Protein AF-A0A7C4NEZ6-F1 (afdb_monomer)

Secondary structure (DSSP, 8-state):
---S--EEEE--S-PPPHHHHHHHHHHHHHHHHHHHHHHHHHHHHTTS--HHHHHHHHHHHHHHHHHHHHHHHHHHHHHHHHH-HHHHHHHHHHHHHHHHTT--HHHHHHHHHH-THHHHHHHHHHHHHHHHHHHHSPPTT----SSHHHHHHHHHHHHHHHHHHHHHHHHEEEE-TT-SSHHHHHHHHHHHHHHHHHHHHHHHHHHHHT--SHHHHHHHHHHHHHHHHHHHHHHHHHHHHHHHHH-TTS---S-HHHHHGGGGHHHHHHHHHHHHHSPTTPEEE-PPP-TT-TTSSHHHHHH---BS-S-HHHHHHHHSSSTTHHHHHHHHHHHHH---HHHHHHHHHHTTEEEEEESTTGGGS-HHHHHTHHHHS-EEEE-SS-EEEEPPP--

Mean predicted aligned error: 6.92 Å

pLDDT: mean 89.57, std 9.37, range [40.53, 98.69]

Radius of gyration: 29.69 Å; Cα contacts (8 Å, |Δi|>4): 451; chains: 1; bounding box: 68×41×80 Å

Nearest PDB structures (foldseek):
  8iwk-assembly1_A  TM=2.001E-01  e=6.889E+00  Arabidopsis thaliana
  8bh8-assembly1_A  TM=1.819E-01  e=8.383E+00  Candida tropicalis MYA-3404

Sequence (395 aa):
FSSQASGLAPNLFNGTRAPQFFVMFGPFILIGLALGLALMIEAARRGRLKLGSFVGRTLGGGLALAVGAALVTAIIGFLGLQISQTARNAFEGAVASMATVGLTVTDHLLARLMNPWVILGLAASLAAIFWLWRARQPREGQMDRSGTGGMLDFALLLYAVGLLLTLGVEYVFIGDKFGTRMNTAFKFYYQAWALWSVASAFALYYLIAHRQGRVRAFATGLVGVVAIGLGLVYPLLAIPYKAADRAQNVAPTLDAMAYTGQFVSAEYAAAQWLAANAPARSVILEAPGQEYNAGTSRFSTWTGLPTVVGWPGHEDQWRGSFEIQGPRIDTVNRIYSTTDAALALELLRGLEVRYVIVGPAERQYPPAGLEKFGRVLPVVYQNEGVTIYQVMSDE

Structure (mmCIF, N/CA/C/O backbone):
data_AF-A0A7C4NEZ6-F1
#
_entry.id   AF-A0A7C4NEZ6-F1
#
loop_
_atom_site.group_PDB
_atom_site.id
_atom_site.type_symbol
_atom_site.label_atom_id
_atom_site.label_alt_id
_atom_site.label_comp_id
_atom_site.label_asym_id
_atom_site.label_entity_id
_atom_site.label_seq_id
_atom_site.pdbx_PDB_ins_code
_atom_site.Cartn_x
_atom_site.Cartn_y
_atom_site.Cartn_z
_atom_site.occupancy
_atom_site.B_iso_or_equiv
_atom_site.auth_seq_id
_atom_site.auth_comp_id
_atom_site.auth_asym_id
_atom_site.auth_atom_id
_atom_site.pdbx_PDB_model_num
ATOM 1 N N . PHE A 1 1 ? 10.469 -18.805 -7.317 1.00 55.41 1 PHE A N 1
ATOM 2 C CA . PHE A 1 1 ? 10.065 -17.504 -6.757 1.00 55.41 1 PHE A CA 1
ATOM 3 C C . PHE A 1 1 ? 10.461 -17.480 -5.294 1.00 55.41 1 PHE A C 1
ATOM 5 O O . PHE A 1 1 ? 9.981 -18.314 -4.536 1.00 55.41 1 PHE A O 1
ATOM 12 N N . SER A 1 2 ? 11.394 -16.611 -4.925 1.00 61.78 2 SER A N 1
ATOM 13 C CA . SER A 1 2 ? 11.732 -16.304 -3.533 1.00 61.78 2 SER A CA 1
ATOM 14 C C . SER A 1 2 ? 10.887 -15.103 -3.097 1.00 61.78 2 SER A C 1
ATOM 16 O O . SER A 1 2 ? 10.594 -14.214 -3.892 1.00 61.78 2 SER A O 1
ATOM 18 N N . SER A 1 3 ? 10.422 -15.101 -1.849 1.00 67.56 3 SER A N 1
ATOM 19 C CA . SER A 1 3 ? 9.660 -13.971 -1.312 1.00 67.56 3 SER A CA 1
ATOM 20 C C . SER A 1 3 ? 10.581 -12.767 -1.101 1.00 67.56 3 SER A C 1
ATOM 22 O O . SER A 1 3 ? 11.677 -12.931 -0.571 1.00 67.56 3 SER A O 1
ATOM 24 N N . GLN A 1 4 ? 10.119 -11.555 -1.430 1.00 73.88 4 GLN A N 1
ATOM 25 C CA . GLN A 1 4 ? 10.796 -10.311 -1.018 1.00 73.88 4 GLN A CA 1
ATOM 26 C C . GLN A 1 4 ? 10.792 -10.103 0.493 1.00 73.88 4 GLN A C 1
ATOM 28 O O . GLN A 1 4 ? 11.549 -9.277 0.996 1.00 73.88 4 GLN A O 1
ATOM 33 N N . ALA A 1 5 ? 9.887 -10.781 1.202 1.00 77.56 5 ALA A N 1
ATOM 34 C CA . ALA A 1 5 ? 9.748 -10.608 2.632 1.00 77.56 5 ALA A CA 1
ATOM 35 C C . ALA A 1 5 ? 10.995 -11.155 3.333 1.00 77.56 5 ALA A C 1
ATOM 37 O O . ALA A 1 5 ? 11.216 -12.365 3.362 1.00 77.56 5 ALA A O 1
ATOM 38 N N . SER A 1 6 ? 11.778 -10.265 3.937 1.00 75.69 6 SER A N 1
ATOM 39 C CA . SER A 1 6 ? 12.957 -10.617 4.734 1.00 75.69 6 SER A CA 1
ATOM 40 C C . SER A 1 6 ? 12.622 -10.924 6.201 1.00 75.69 6 SER A C 1
ATOM 42 O O . SER A 1 6 ? 13.512 -11.236 6.989 1.00 75.69 6 SER A O 1
ATOM 44 N N . GLY A 1 7 ? 11.336 -10.874 6.565 1.00 79.75 7 GLY A N 1
ATOM 45 C CA . GLY A 1 7 ? 10.822 -11.150 7.907 1.00 79.75 7 GLY A CA 1
ATOM 46 C C . GLY A 1 7 ? 10.169 -9.930 8.553 1.00 79.75 7 GLY A C 1
ATOM 47 O O . GLY A 1 7 ? 9.864 -8.941 7.886 1.00 79.75 7 GLY A O 1
ATOM 48 N N . LEU A 1 8 ? 9.919 -10.017 9.860 1.00 82.25 8 LEU A N 1
ATOM 49 C CA . LEU A 1 8 ? 9.391 -8.908 10.655 1.00 82.25 8 LEU A CA 1
ATOM 50 C C . LEU A 1 8 ? 10.539 -8.043 11.179 1.00 82.25 8 LEU A C 1
ATOM 52 O O . LEU A 1 8 ? 11.486 -8.552 11.775 1.00 82.25 8 LEU A O 1
ATOM 56 N N . ALA A 1 9 ? 10.412 -6.735 11.006 1.00 81.44 9 ALA A N 1
ATOM 57 C CA . ALA A 1 9 ? 11.310 -5.725 11.536 1.00 81.44 9 ALA A CA 1
ATOM 58 C C . ALA A 1 9 ? 10.547 -4.792 12.494 1.00 81.44 9 ALA A C 1
ATOM 60 O O . ALA A 1 9 ? 9.372 -4.482 12.257 1.00 81.44 9 ALA A O 1
ATOM 61 N N . PRO A 1 10 ? 11.182 -4.324 13.582 1.00 83.81 10 PRO A N 1
ATOM 62 C CA . PRO A 1 10 ? 10.555 -3.379 14.492 1.00 83.81 10 PRO A CA 1
ATOM 63 C C . PRO A 1 10 ? 10.394 -2.017 13.804 1.00 83.81 10 PRO A C 1
ATOM 65 O O . PRO A 1 10 ? 11.343 -1.440 13.275 1.00 83.81 10 PRO A O 1
ATOM 68 N N . ASN A 1 11 ? 9.188 -1.461 13.844 1.00 84.94 11 ASN A N 1
ATOM 69 C CA . ASN A 1 11 ? 8.941 -0.077 13.479 1.00 84.94 11 ASN A CA 1
ATOM 70 C C . ASN A 1 11 ? 9.222 0.803 14.698 1.00 84.94 11 ASN A C 1
ATOM 72 O O . ASN A 1 11 ? 8.341 1.026 15.526 1.00 84.94 11 ASN A O 1
ATOM 76 N N . LEU A 1 12 ? 10.453 1.294 14.824 1.00 71.94 12 LEU A N 1
ATOM 77 C CA . LEU A 1 12 ? 10.868 2.098 15.976 1.00 71.94 12 LEU A CA 1
ATOM 78 C C . LEU A 1 12 ? 10.522 3.584 15.803 1.00 71.94 12 LEU A C 1
ATOM 80 O O . LEU A 1 12 ? 10.102 4.236 16.758 1.00 71.94 12 LEU A O 1
ATOM 84 N N . PHE A 1 13 ? 10.594 4.106 14.579 1.00 71.88 13 PHE A N 1
ATOM 85 C CA . PHE A 1 13 ? 10.672 5.554 14.353 1.00 71.88 13 PHE A CA 1
ATOM 86 C C . PHE A 1 13 ? 9.600 6.121 13.405 1.00 71.88 13 PHE A C 1
ATOM 88 O O . PHE A 1 13 ? 9.355 7.324 13.412 1.00 71.88 13 PHE A O 1
ATOM 95 N N . ASN A 1 14 ? 8.900 5.282 12.632 1.00 76.38 14 ASN A N 1
ATOM 96 C CA . ASN A 1 14 ? 7.928 5.736 11.633 1.00 76.38 14 ASN A CA 1
ATOM 97 C C . ASN A 1 14 ? 6.490 5.618 12.157 1.00 76.38 14 ASN A C 1
ATOM 99 O O . ASN A 1 14 ? 5.780 4.673 11.819 1.00 76.38 14 ASN A O 1
ATOM 103 N N . GLY A 1 15 ? 6.036 6.577 12.964 1.00 83.88 15 GLY A N 1
ATOM 104 C CA . GLY A 1 15 ? 4.648 6.620 13.451 1.00 83.88 15 GLY A CA 1
ATOM 105 C C . GLY A 1 15 ? 3.656 7.145 12.407 1.00 83.88 15 GLY A C 1
ATOM 106 O O . GLY A 1 15 ? 3.989 8.008 11.590 1.00 83.88 15 GLY A O 1
ATOM 107 N N . THR A 1 16 ? 2.420 6.645 12.415 1.00 91.31 16 THR A N 1
ATOM 108 C CA . THR A 1 16 ? 1.336 7.253 11.634 1.00 91.31 16 THR A CA 1
ATOM 109 C C . THR A 1 16 ? 0.853 8.521 12.327 1.00 91.31 16 THR A C 1
ATOM 111 O O . THR A 1 16 ? 0.531 8.536 13.513 1.00 91.31 16 THR A O 1
ATOM 114 N N . ARG A 1 17 ? 0.766 9.610 11.567 1.00 89.88 17 ARG A N 1
ATOM 115 C CA . ARG A 1 17 ? 0.224 10.880 12.050 1.00 89.88 17 ARG A CA 1
ATOM 116 C C . ARG A 1 17 ? -1.308 10.825 12.094 1.00 89.88 17 ARG A C 1
ATOM 118 O O . ARG A 1 17 ? -1.946 10.306 11.178 1.00 89.88 17 ARG A O 1
ATOM 125 N N . ALA A 1 18 ? -1.899 11.396 13.143 1.00 92.25 18 ALA A N 1
ATOM 126 C CA . ALA A 1 18 ? -3.345 11.345 13.366 1.00 92.25 18 ALA A CA 1
ATOM 127 C C . ALA A 1 18 ? -4.189 11.934 12.215 1.00 92.25 18 ALA A C 1
ATOM 129 O O . ALA A 1 18 ? -5.166 11.284 11.840 1.00 92.25 18 ALA A O 1
ATOM 130 N N . PRO A 1 19 ? -3.829 13.079 11.591 1.00 92.38 19 PRO A N 1
ATOM 131 C CA . PRO A 1 19 ? -4.596 13.605 10.461 1.00 92.38 19 PRO A CA 1
ATOM 132 C C . PRO A 1 19 ? -4.649 12.633 9.276 1.00 92.38 19 PRO A C 1
ATOM 134 O O . PRO A 1 19 ? -5.715 12.401 8.719 1.00 92.38 19 PRO A O 1
ATOM 137 N N . GLN A 1 20 ? -3.525 12.002 8.931 1.00 91.25 20 GLN A N 1
ATOM 138 C CA . GLN A 1 20 ? -3.421 11.030 7.840 1.00 91.25 20 GLN A CA 1
ATOM 139 C C . GLN A 1 20 ? -4.253 9.781 8.137 1.00 91.25 20 GLN A C 1
ATOM 141 O O . GLN A 1 20 ? -4.961 9.290 7.260 1.00 91.25 20 GLN A O 1
ATOM 146 N N . PHE A 1 21 ? -4.215 9.300 9.383 1.00 94.50 21 PHE A N 1
ATOM 147 C CA . PHE A 1 21 ? -5.061 8.189 9.809 1.00 94.50 21 PHE A CA 1
ATOM 148 C C . PHE A 1 21 ? -6.549 8.541 9.685 1.00 94.50 21 PHE A C 1
ATOM 150 O O . PHE A 1 21 ? -7.342 7.757 9.167 1.00 94.50 21 PHE A O 1
ATOM 157 N N . PHE A 1 22 ? -6.931 9.750 10.103 1.00 92.81 22 PHE A N 1
ATOM 158 C CA . PHE A 1 22 ? -8.312 10.212 10.025 1.00 92.81 22 PHE A CA 1
ATOM 159 C C . PHE A 1 22 ? -8.795 10.411 8.584 1.00 92.81 22 PHE A C 1
ATOM 161 O O . PHE A 1 22 ? -9.933 10.075 8.282 1.00 92.81 22 PHE A O 1
ATOM 168 N N . VAL A 1 23 ? -7.945 10.887 7.671 1.00 90.06 23 VAL A N 1
ATOM 169 C CA . VAL A 1 23 ? -8.297 10.979 6.243 1.00 90.06 23 VAL A CA 1
ATOM 170 C C . VAL A 1 23 ? -8.665 9.604 5.675 1.00 90.06 23 VAL A C 1
ATOM 172 O O . VAL A 1 23 ? -9.600 9.502 4.887 1.00 90.06 23 VAL A O 1
ATOM 175 N N . MET A 1 24 ? -7.976 8.540 6.099 1.00 90.06 24 MET A N 1
ATOM 176 C CA . MET A 1 24 ? -8.243 7.179 5.618 1.00 90.06 24 MET A CA 1
ATOM 177 C C . MET A 1 24 ? -9.448 6.511 6.294 1.00 90.06 24 MET A C 1
ATOM 179 O O . MET A 1 24 ? -10.193 5.786 5.637 1.00 90.06 24 MET A O 1
ATOM 183 N N . PHE A 1 25 ? -9.637 6.730 7.599 1.00 95.12 25 PHE A N 1
ATOM 184 C CA . PHE A 1 25 ? -10.566 5.937 8.417 1.00 95.12 25 PHE A CA 1
ATOM 185 C C . PHE A 1 25 ? -11.661 6.744 9.127 1.00 95.12 25 PHE A C 1
ATOM 187 O O . PHE A 1 25 ? -12.508 6.164 9.806 1.00 95.12 25 PHE A O 1
ATOM 194 N N . GLY A 1 26 ? -11.669 8.069 8.983 1.00 93.31 26 GLY A N 1
ATOM 195 C CA . GLY A 1 26 ? -12.535 9.001 9.710 1.00 93.31 26 GLY A CA 1
ATOM 196 C C . GLY A 1 26 ? -14.016 8.612 9.728 1.00 93.31 26 GLY A C 1
ATOM 197 O O . GLY A 1 26 ? -14.573 8.499 10.823 1.00 93.31 26 GLY A O 1
ATOM 198 N N . PRO A 1 27 ? -14.656 8.323 8.576 1.00 94.12 27 PRO A N 1
ATOM 199 C CA . PRO A 1 27 ? -16.047 7.868 8.537 1.00 94.12 27 PRO A CA 1
ATOM 200 C C . PRO A 1 27 ? -16.319 6.654 9.438 1.00 94.12 27 PRO A C 1
ATOM 202 O O . PRO A 1 27 ? -17.296 6.637 10.187 1.00 94.12 27 PRO A O 1
ATOM 205 N N . PHE A 1 28 ? -15.427 5.661 9.424 1.00 95.81 28 PHE A N 1
ATOM 206 C CA . PHE A 1 28 ? -15.575 4.441 10.219 1.00 95.81 28 PHE A CA 1
ATOM 207 C C . PHE A 1 28 ? -15.316 4.675 11.704 1.00 95.81 28 PHE A C 1
ATOM 209 O O . PHE A 1 28 ? -16.005 4.093 12.541 1.00 95.81 28 PHE A O 1
ATOM 216 N N . ILE A 1 29 ? -14.366 5.555 12.040 1.00 95.06 29 ILE A N 1
ATOM 217 C CA . ILE A 1 29 ? -14.095 5.964 13.423 1.00 95.06 29 ILE A CA 1
ATOM 218 C C . ILE A 1 29 ? -15.334 6.644 14.012 1.00 95.06 29 ILE A C 1
ATOM 220 O O . ILE A 1 29 ? -15.760 6.290 15.108 1.00 95.06 29 ILE A O 1
ATOM 224 N N . LEU A 1 30 ? -15.957 7.576 13.282 1.00 93.38 30 LEU A N 1
ATOM 225 C CA . LEU A 1 30 ? -17.161 8.276 13.744 1.00 93.38 30 LEU A CA 1
ATOM 226 C C . LEU A 1 30 ? -18.320 7.306 14.017 1.00 93.38 30 LEU A C 1
ATOM 228 O O . LEU A 1 30 ? -18.948 7.373 15.076 1.00 93.38 30 LEU A O 1
ATOM 232 N N . ILE A 1 31 ? -18.574 6.375 13.094 1.00 94.62 31 ILE A N 1
ATOM 233 C CA . ILE A 1 31 ? -19.634 5.368 13.244 1.00 94.62 31 ILE A CA 1
ATOM 234 C C . ILE A 1 31 ? -19.317 4.405 14.399 1.00 94.62 31 ILE A C 1
ATOM 236 O O . ILE A 1 31 ? -20.184 4.134 15.234 1.00 94.62 31 ILE A O 1
ATOM 240 N N . GLY A 1 32 ? -18.071 3.937 14.498 1.00 95.44 32 GLY A N 1
ATOM 241 C CA . GLY A 1 32 ? -17.617 3.051 15.569 1.00 95.44 32 GLY A CA 1
ATOM 242 C C . GLY A 1 32 ? -17.732 3.694 16.954 1.00 95.44 32 GLY A C 1
ATOM 243 O O . GLY A 1 32 ? -18.217 3.057 17.889 1.00 95.44 32 GLY A O 1
ATOM 244 N N . LEU A 1 33 ? -17.379 4.977 17.089 1.00 94.12 33 LEU A N 1
ATOM 245 C CA . LEU A 1 33 ? -17.551 5.738 18.332 1.00 94.12 33 LEU A CA 1
ATOM 246 C C . LEU A 1 33 ? -19.031 5.907 18.699 1.00 94.12 33 LEU A C 1
ATOM 248 O O . LEU A 1 33 ? -19.397 5.733 19.864 1.00 94.12 33 LEU A O 1
ATOM 252 N N . ALA A 1 34 ? -19.899 6.192 17.723 1.00 92.69 34 ALA A N 1
ATOM 253 C CA . ALA A 1 34 ? -21.342 6.280 17.949 1.00 92.69 34 ALA A CA 1
ATOM 254 C C . ALA A 1 34 ? -21.932 4.938 18.419 1.00 92.69 34 ALA A C 1
ATOM 256 O O . ALA A 1 34 ? -22.761 4.913 19.338 1.00 92.69 34 ALA A O 1
ATOM 257 N N . LEU A 1 35 ? -21.469 3.822 17.841 1.00 93.75 35 LEU A N 1
ATOM 258 C CA . LEU A 1 35 ? -21.827 2.474 18.281 1.00 93.75 35 LEU A CA 1
ATOM 259 C C . LEU A 1 35 ? -21.321 2.198 19.699 1.00 93.75 35 LEU A C 1
ATOM 261 O O . LEU A 1 35 ? -22.105 1.800 20.559 1.00 93.75 35 LEU A O 1
ATOM 265 N N . GLY A 1 36 ? -20.043 2.458 19.974 1.00 94.81 36 GLY A N 1
ATOM 266 C CA . GLY A 1 36 ? -19.449 2.265 21.297 1.00 94.81 36 GLY A CA 1
ATOM 267 C C . GLY A 1 36 ? -20.191 3.043 22.386 1.00 94.81 36 GLY A C 1
ATOM 268 O O . GLY A 1 36 ? -20.542 2.478 23.423 1.00 94.81 36 GLY A O 1
ATOM 269 N N . LEU A 1 37 ? -20.531 4.309 22.120 1.00 93.06 37 LEU A N 1
ATOM 270 C CA . LEU A 1 37 ? -21.334 5.144 23.017 1.00 93.06 37 LEU A CA 1
ATOM 271 C C . LEU A 1 37 ? -22.734 4.554 23.249 1.00 93.06 37 LEU A C 1
ATOM 273 O O . LEU A 1 37 ? -23.227 4.556 24.378 1.00 93.06 37 LEU A O 1
ATOM 277 N N . ALA A 1 38 ? -23.376 4.023 22.204 1.00 91.38 38 ALA A N 1
ATOM 278 C CA . ALA A 1 38 ? -24.669 3.347 22.316 1.00 91.38 38 ALA A CA 1
ATOM 279 C C . ALA A 1 38 ? -24.615 2.160 23.278 1.00 91.38 38 ALA A C 1
ATOM 281 O O . ALA A 1 38 ? -25.407 2.091 24.221 1.00 91.38 38 ALA A O 1
ATOM 282 N N . LEU A 1 39 ? -23.655 1.263 23.046 1.00 93.19 39 LEU A N 1
ATOM 283 C CA . LEU A 1 39 ? -23.478 0.040 23.819 1.00 93.19 39 LEU A CA 1
ATOM 284 C C . LEU A 1 39 ? -23.081 0.353 25.264 1.00 93.19 39 LEU A C 1
ATOM 286 O O . LEU A 1 39 ? -23.566 -0.295 26.189 1.00 93.19 39 LEU A O 1
ATOM 290 N N . MET A 1 40 ? -22.264 1.387 25.475 1.00 94.19 40 MET A N 1
ATOM 291 C CA . MET A 1 40 ? -21.897 1.855 26.809 1.00 94.19 40 MET A CA 1
ATOM 292 C C . MET A 1 40 ? -23.121 2.349 27.591 1.00 94.19 40 MET A C 1
ATOM 294 O O . MET A 1 40 ? -23.317 1.949 28.739 1.00 94.19 40 MET A O 1
ATOM 298 N N . ILE A 1 41 ? -23.968 3.188 26.978 1.00 91.06 41 ILE A N 1
ATOM 299 C CA . ILE A 1 41 ? -25.195 3.699 27.613 1.00 91.06 41 ILE A CA 1
ATOM 300 C C . ILE A 1 41 ? -26.154 2.549 27.935 1.00 91.06 41 ILE A C 1
ATOM 302 O O . ILE A 1 41 ? -26.747 2.518 29.014 1.00 91.06 41 ILE A O 1
ATOM 306 N N . GLU A 1 42 ? -26.313 1.599 27.015 1.00 89.81 42 GLU A N 1
ATOM 307 C CA . GLU A 1 42 ? -27.163 0.427 27.215 1.00 89.81 42 GLU A CA 1
ATOM 308 C C . GLU A 1 42 ? -26.662 -0.453 28.369 1.00 89.81 42 GLU A C 1
ATOM 310 O O . GLU A 1 42 ? -27.437 -0.807 29.261 1.00 89.81 42 GLU A O 1
ATOM 315 N N . ALA A 1 43 ? -25.361 -0.749 28.405 1.00 91.94 43 ALA A N 1
ATOM 316 C CA . ALA A 1 43 ? -24.745 -1.521 29.478 1.00 91.94 43 ALA A CA 1
ATOM 317 C C . ALA A 1 43 ? -24.862 -0.813 30.838 1.00 91.94 43 ALA A C 1
ATOM 319 O O . ALA A 1 43 ? -25.149 -1.467 31.844 1.00 91.94 43 ALA A O 1
ATOM 320 N N . ALA A 1 44 ? -24.703 0.514 30.871 1.00 92.81 44 ALA A N 1
ATOM 321 C CA . ALA A 1 44 ? -24.865 1.311 32.084 1.00 92.81 44 ALA A CA 1
ATOM 322 C C . ALA A 1 44 ? -26.311 1.290 32.601 1.00 92.81 44 ALA A C 1
ATOM 324 O O . ALA A 1 44 ? -26.534 1.034 33.783 1.00 92.81 44 ALA A O 1
ATOM 325 N N . ARG A 1 45 ? -27.307 1.467 31.719 1.00 90.50 45 ARG A N 1
ATOM 326 C CA . ARG A 1 45 ? -28.736 1.389 32.086 1.00 90.50 45 ARG A CA 1
ATOM 327 C C . ARG A 1 45 ? -29.139 0.019 32.619 1.00 90.50 45 ARG A C 1
ATOM 329 O O . ARG A 1 45 ? -29.975 -0.065 33.508 1.00 90.50 45 ARG A O 1
ATOM 336 N N . ARG A 1 46 ? -28.532 -1.050 32.099 1.00 89.81 46 ARG A N 1
ATOM 337 C CA . ARG A 1 46 ? -28.746 -2.428 32.571 1.00 89.81 46 ARG A CA 1
ATOM 338 C C . ARG A 1 46 ? -27.940 -2.771 33.833 1.00 89.81 46 ARG A C 1
ATOM 340 O O . ARG A 1 46 ? -27.929 -3.930 34.239 1.00 89.81 46 ARG A O 1
ATOM 347 N N . GLY A 1 47 ? -27.214 -1.812 34.416 1.00 92.06 47 GLY A N 1
ATOM 348 C CA . GLY A 1 47 ? -26.366 -2.033 35.591 1.00 92.06 47 GLY A CA 1
ATOM 349 C C . GLY A 1 47 ? -25.187 -2.983 35.345 1.00 92.06 47 GLY A C 1
ATOM 350 O O . GLY A 1 47 ? -24.611 -3.503 36.296 1.00 92.06 47 GLY A O 1
ATOM 351 N N . ARG A 1 48 ? -24.824 -3.237 34.080 1.00 91.62 48 ARG A N 1
ATOM 352 C CA . ARG A 1 48 ? -23.720 -4.137 33.698 1.00 91.62 48 ARG A CA 1
ATOM 353 C C . ARG A 1 48 ? -22.365 -3.434 33.662 1.00 91.62 48 ARG A C 1
ATOM 355 O O . ARG A 1 48 ? -21.333 -4.094 33.606 1.00 91.62 48 ARG A O 1
ATOM 362 N N . LEU A 1 49 ? -22.363 -2.103 33.686 1.00 93.88 49 LEU A N 1
ATOM 363 C CA . LEU A 1 49 ? -21.168 -1.282 33.540 1.00 93.88 49 LEU A CA 1
ATOM 364 C C . LEU A 1 49 ? -21.309 0.011 34.351 1.00 93.88 49 LEU A C 1
ATOM 366 O O . LEU A 1 49 ? -22.328 0.692 34.275 1.00 93.88 49 LEU A O 1
ATOM 370 N N . LYS A 1 50 ? -20.270 0.370 35.114 1.00 95.88 50 LYS A N 1
ATOM 371 C CA . LYS A 1 50 ? -20.157 1.678 35.783 1.00 95.88 50 LYS A CA 1
ATOM 372 C C . LYS A 1 50 ? -19.248 2.585 34.958 1.00 95.88 50 LYS A C 1
ATOM 374 O O . LYS A 1 50 ? -18.115 2.196 34.679 1.00 95.88 50 LYS A O 1
ATOM 379 N N . LEU A 1 51 ? -19.718 3.783 34.604 1.00 94.19 51 LEU A N 1
ATOM 380 C CA . LEU A 1 51 ? -19.037 4.670 33.650 1.00 94.19 51 LEU A CA 1
ATOM 381 C C . LEU A 1 51 ? -17.585 4.982 34.045 1.00 94.19 51 LEU A C 1
ATOM 383 O O . LEU A 1 51 ? -16.680 4.743 33.252 1.00 94.19 51 LEU A O 1
ATOM 387 N N . GLY A 1 52 ? -17.344 5.435 35.280 1.00 93.94 52 GLY A N 1
ATOM 388 C CA . GLY A 1 52 ? -15.986 5.757 35.740 1.00 93.94 52 GLY A CA 1
ATOM 389 C C . GLY A 1 52 ? -15.038 4.553 35.707 1.00 93.94 52 GLY A C 1
ATOM 390 O O . GLY A 1 52 ? -13.894 4.672 35.277 1.00 93.94 52 GLY A O 1
ATOM 391 N N . SER A 1 53 ? -15.535 3.364 36.069 1.00 95.38 53 SER A N 1
ATOM 392 C CA . SER A 1 53 ? -14.749 2.127 35.995 1.00 95.38 53 SER A CA 1
ATOM 393 C C . SER A 1 53 ? -14.441 1.731 34.552 1.00 95.38 53 SER A C 1
ATOM 395 O O . SER A 1 53 ? -13.323 1.315 34.266 1.00 95.38 53 SER A O 1
ATOM 397 N N . PHE A 1 54 ? -15.400 1.883 33.636 1.00 96.56 54 PHE A N 1
ATOM 398 C CA . PHE A 1 54 ? -15.187 1.606 32.219 1.00 96.56 54 PHE A CA 1
ATOM 399 C C . PHE A 1 54 ? -14.151 2.540 31.600 1.00 96.56 54 PHE A C 1
ATOM 401 O O . PHE A 1 54 ? -13.227 2.055 30.953 1.00 96.56 54 PHE A O 1
ATOM 408 N N . VAL A 1 55 ? -14.263 3.850 31.835 1.00 96.62 55 VAL A N 1
ATOM 409 C CA . VAL A 1 55 ? -13.298 4.836 31.326 1.00 96.62 55 VAL A CA 1
ATOM 410 C C . VAL A 1 55 ? -11.903 4.542 31.879 1.00 96.62 55 VAL A C 1
ATOM 412 O O . VAL A 1 55 ? -10.961 4.411 31.102 1.00 96.62 55 VAL A O 1
ATOM 415 N N . GLY A 1 56 ? -11.777 4.331 33.194 1.00 97.44 56 GLY A N 1
ATOM 416 C CA . GLY A 1 56 ? -10.495 4.002 33.823 1.00 97.44 56 GLY A CA 1
ATOM 417 C C . GLY A 1 56 ? -9.871 2.711 33.284 1.00 97.44 56 GLY A C 1
ATOM 418 O O . GLY A 1 56 ? -8.690 2.692 32.948 1.00 97.44 56 GLY A O 1
ATOM 419 N N . ARG A 1 57 ? -10.661 1.639 33.125 1.00 97.19 57 ARG A N 1
ATOM 420 C CA . ARG A 1 57 ? -10.185 0.359 32.566 1.00 97.19 57 ARG A CA 1
ATOM 421 C C . ARG A 1 57 ? -9.846 0.441 31.080 1.00 97.19 57 ARG A C 1
ATOM 423 O O . ARG A 1 57 ? -8.945 -0.259 30.631 1.00 97.19 57 ARG A O 1
ATOM 430 N N . THR A 1 58 ? -10.557 1.272 30.327 1.00 97.50 58 THR A N 1
ATOM 431 C CA . THR A 1 58 ? -10.311 1.495 28.899 1.00 97.50 58 THR A CA 1
ATOM 432 C C . THR A 1 58 ? -9.009 2.258 28.691 1.00 97.50 58 THR A C 1
ATOM 434 O O . THR A 1 58 ? -8.152 1.802 27.941 1.00 97.50 58 THR A O 1
ATOM 437 N N . LEU A 1 59 ? -8.827 3.381 29.392 1.00 97.94 59 LEU A N 1
ATOM 438 C CA . LEU A 1 59 ? -7.612 4.190 29.291 1.00 97.94 59 LEU A CA 1
ATOM 439 C C . LEU A 1 59 ? -6.400 3.459 29.875 1.00 97.94 59 LEU A C 1
ATOM 441 O O . LEU A 1 59 ? -5.366 3.380 29.221 1.00 97.94 59 LEU A O 1
ATOM 445 N N . GLY A 1 60 ? -6.536 2.871 31.068 1.00 98.00 60 GLY A N 1
ATOM 446 C CA . GLY A 1 60 ? -5.463 2.108 31.706 1.00 98.00 60 GLY A CA 1
ATOM 447 C C . GLY A 1 60 ? -5.090 0.851 30.919 1.00 98.00 60 GLY A C 1
ATOM 448 O O . GLY A 1 60 ? -3.912 0.596 30.696 1.00 98.00 60 GLY A O 1
ATOM 449 N N . GLY A 1 61 ? -6.085 0.099 30.435 1.00 97.31 61 GLY A N 1
ATOM 450 C CA . GLY A 1 61 ? -5.862 -1.073 29.588 1.00 97.31 61 GLY A CA 1
ATOM 451 C C . GLY A 1 61 ? -5.248 -0.713 28.236 1.00 97.31 61 GLY A C 1
ATOM 452 O O . GLY A 1 61 ? -4.319 -1.382 27.797 1.00 97.31 61 GLY A O 1
ATOM 453 N N . GLY A 1 62 ? -5.712 0.370 27.606 1.00 97.69 62 GLY A N 1
ATOM 454 C CA . GLY A 1 62 ? -5.141 0.888 26.363 1.00 97.69 62 GLY A CA 1
ATOM 455 C C . GLY A 1 62 ? -3.693 1.345 26.529 1.00 97.69 62 GLY A C 1
ATOM 456 O O . 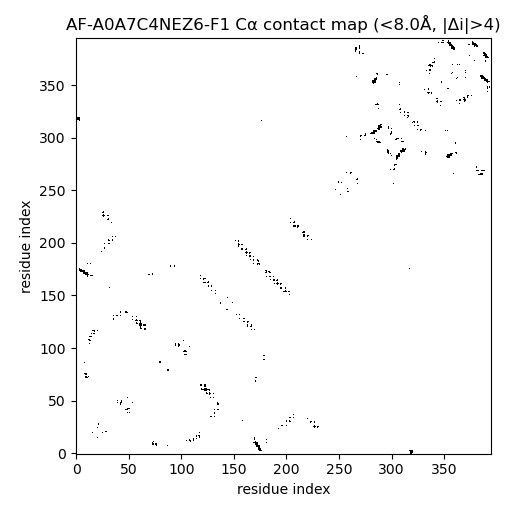GLY A 1 62 ? -2.842 0.977 25.724 1.00 97.69 62 GLY A O 1
ATOM 457 N N . LEU A 1 63 ? -3.384 2.076 27.605 1.00 97.69 63 LEU A N 1
ATOM 458 C CA . LEU A 1 63 ? -2.014 2.475 27.929 1.00 97.69 63 LEU A CA 1
ATOM 459 C C . LEU A 1 63 ? -1.121 1.254 28.188 1.00 97.69 63 LEU A C 1
ATOM 461 O O . LEU A 1 63 ? -0.021 1.186 27.647 1.00 97.69 63 LEU A O 1
ATOM 465 N N . ALA A 1 64 ? -1.600 0.272 28.957 1.00 97.56 64 ALA A N 1
ATOM 466 C CA . ALA A 1 64 ? -0.867 -0.966 29.217 1.00 97.56 64 ALA A CA 1
ATOM 467 C C . ALA A 1 64 ? -0.591 -1.756 27.927 1.00 97.56 64 ALA A C 1
ATOM 469 O O . ALA A 1 64 ? 0.523 -2.234 27.737 1.00 97.56 64 ALA A O 1
ATOM 470 N N . LEU A 1 65 ? -1.567 -1.842 27.015 1.00 97.12 65 LEU A N 1
ATOM 471 C CA . LEU A 1 65 ? -1.398 -2.443 25.688 1.00 97.12 65 LEU A CA 1
ATOM 472 C C . LEU A 1 65 ? -0.349 -1.696 24.860 1.00 97.12 65 LEU A C 1
ATOM 474 O O . LEU A 1 65 ? 0.545 -2.323 24.299 1.00 97.12 65 LEU A O 1
ATOM 478 N N . ALA A 1 66 ? -0.437 -0.366 24.808 1.00 95.56 66 ALA A N 1
ATOM 479 C CA . ALA A 1 66 ? 0.475 0.460 24.028 1.00 95.56 66 ALA A CA 1
ATOM 480 C C . ALA A 1 66 ? 1.925 0.369 24.536 1.00 95.56 66 ALA A C 1
ATOM 482 O O . ALA A 1 66 ? 2.857 0.191 23.747 1.00 95.56 66 ALA A O 1
ATOM 483 N N . VAL A 1 67 ? 2.119 0.462 25.854 1.00 94.69 67 VAL A N 1
ATOM 484 C CA . VAL A 1 67 ? 3.437 0.341 26.491 1.00 94.69 67 VAL A CA 1
ATOM 485 C C . VAL A 1 67 ? 3.955 -1.091 26.382 1.00 94.69 67 VAL A C 1
ATOM 487 O O . VAL A 1 67 ? 5.103 -1.291 26.001 1.00 94.69 67 VAL A O 1
ATOM 490 N N . GLY A 1 68 ? 3.114 -2.093 26.643 1.00 95.69 68 GLY A N 1
ATOM 491 C CA . GLY A 1 68 ? 3.483 -3.504 26.530 1.00 95.69 68 GLY A CA 1
ATOM 492 C C . GLY A 1 68 ? 3.939 -3.872 25.119 1.00 95.69 68 GLY A C 1
ATOM 493 O O . GLY A 1 68 ? 5.005 -4.460 24.953 1.00 95.69 68 GLY A O 1
ATOM 494 N N . ALA A 1 69 ? 3.195 -3.454 24.091 1.00 93.81 69 ALA A N 1
ATOM 495 C CA . ALA A 1 69 ? 3.578 -3.663 22.697 1.00 93.81 69 ALA A CA 1
ATOM 496 C C . ALA A 1 69 ? 4.882 -2.931 22.335 1.00 93.81 69 ALA A C 1
ATOM 498 O O . ALA A 1 69 ? 5.725 -3.497 21.636 1.00 93.81 69 ALA A O 1
ATOM 499 N N . ALA A 1 70 ? 5.091 -1.712 22.849 1.00 91.81 70 ALA A N 1
ATOM 500 C CA . ALA A 1 70 ? 6.340 -0.976 22.656 1.00 91.81 70 ALA A CA 1
ATOM 501 C C . ALA A 1 70 ? 7.536 -1.713 23.276 1.00 91.81 70 ALA A C 1
ATOM 503 O O . ALA A 1 70 ? 8.559 -1.871 22.616 1.00 91.81 70 ALA A O 1
ATOM 504 N N . LEU A 1 71 ? 7.390 -2.210 24.509 1.00 93.12 71 LEU A N 1
ATOM 505 C CA . LEU A 1 71 ? 8.431 -2.963 25.209 1.00 93.12 71 LEU A CA 1
ATOM 506 C C . LEU A 1 71 ? 8.758 -4.272 24.493 1.00 93.12 71 LEU A C 1
ATOM 508 O O . LEU A 1 71 ? 9.927 -4.549 24.247 1.00 93.12 71 LEU A O 1
ATOM 512 N N . VAL A 1 72 ? 7.744 -5.048 24.100 1.00 92.25 72 VAL A N 1
ATOM 513 C CA . VAL A 1 72 ? 7.942 -6.293 23.339 1.00 92.25 72 VAL A CA 1
ATOM 514 C C . VAL A 1 72 ? 8.680 -6.013 22.031 1.00 92.25 72 VAL A C 1
ATOM 516 O O . VAL A 1 72 ? 9.656 -6.688 21.718 1.00 92.25 72 VAL A O 1
ATOM 519 N N . THR A 1 73 ? 8.270 -4.977 21.300 1.00 90.12 73 THR A N 1
ATOM 520 C CA . THR A 1 73 ? 8.918 -4.574 20.044 1.00 90.12 73 THR A CA 1
ATOM 521 C C . THR A 1 73 ? 10.366 -4.142 20.265 1.00 90.12 73 THR A C 1
ATOM 523 O O . THR A 1 73 ? 11.242 -4.530 19.497 1.00 90.12 73 THR A O 1
ATOM 526 N N . ALA A 1 74 ? 10.636 -3.371 21.322 1.00 88.44 74 ALA A N 1
ATOM 527 C CA . ALA A 1 74 ? 11.983 -2.936 21.675 1.00 88.44 74 ALA A CA 1
ATOM 528 C C . ALA A 1 74 ? 12.879 -4.120 22.067 1.00 88.44 74 ALA A C 1
ATOM 530 O O . ALA A 1 74 ? 14.019 -4.185 21.617 1.00 88.44 74 ALA A O 1
ATOM 531 N N . ILE A 1 75 ? 12.360 -5.082 22.839 1.00 90.38 75 ILE A N 1
ATOM 532 C CA . ILE A 1 75 ? 13.081 -6.305 23.219 1.00 90.38 75 ILE A CA 1
ATOM 533 C C . ILE A 1 75 ? 13.391 -7.148 21.981 1.00 90.38 75 ILE A C 1
ATOM 535 O O . ILE A 1 75 ? 14.538 -7.540 21.790 1.00 90.38 75 ILE A O 1
ATOM 539 N N . ILE A 1 76 ? 12.403 -7.392 21.112 1.00 87.94 76 ILE A N 1
ATOM 540 C CA . ILE A 1 76 ? 12.602 -8.146 19.864 1.00 87.94 76 ILE A CA 1
ATOM 541 C C . ILE A 1 76 ? 13.623 -7.438 18.971 1.00 87.94 76 ILE A C 1
ATOM 543 O O . ILE A 1 76 ? 14.524 -8.086 18.445 1.00 87.94 76 ILE A O 1
ATOM 547 N N . GLY A 1 77 ? 13.516 -6.115 18.829 1.00 85.88 77 GLY A N 1
ATOM 548 C CA . GLY A 1 77 ? 14.469 -5.316 18.066 1.00 85.88 77 GLY A CA 1
ATOM 549 C C . GLY A 1 77 ? 15.884 -5.410 18.628 1.00 85.88 77 GLY A C 1
ATOM 550 O O . GLY A 1 77 ? 16.816 -5.703 17.886 1.00 85.88 77 GLY A O 1
ATOM 551 N N . PHE A 1 78 ? 16.041 -5.238 19.942 1.00 88.31 78 PHE A N 1
ATOM 552 C CA . PHE A 1 78 ? 17.328 -5.349 20.622 1.00 88.31 78 PHE A CA 1
ATOM 553 C C . PHE A 1 78 ? 17.946 -6.739 20.448 1.00 88.31 78 PHE A C 1
ATOM 555 O O . PHE A 1 78 ? 19.088 -6.842 20.006 1.00 88.31 78 PHE A O 1
ATOM 562 N N . LEU A 1 79 ? 17.191 -7.806 20.729 1.00 88.50 79 LEU A N 1
ATOM 563 C CA . LEU A 1 79 ? 17.652 -9.183 20.542 1.00 88.50 79 LEU A CA 1
ATOM 564 C C . LEU A 1 79 ? 18.030 -9.446 19.081 1.00 88.50 79 LEU A C 1
ATOM 566 O O . LEU A 1 79 ? 19.082 -10.025 18.823 1.00 88.50 79 LEU A O 1
ATOM 570 N N . GLY A 1 80 ? 17.224 -8.956 18.134 1.00 85.69 80 GLY A N 1
ATOM 571 C CA . GLY A 1 80 ? 17.500 -9.035 16.702 1.00 85.69 80 GLY A CA 1
ATOM 572 C C . GLY A 1 80 ? 18.852 -8.428 16.328 1.00 85.69 80 GLY A C 1
ATOM 573 O O . GLY A 1 80 ? 19.618 -9.065 15.610 1.00 85.69 80 GLY A O 1
ATOM 574 N N . LEU A 1 81 ? 19.194 -7.254 16.868 1.00 85.44 81 LEU A N 1
ATOM 575 C CA . LEU A 1 81 ? 20.496 -6.610 16.640 1.00 85.44 81 LEU A CA 1
ATOM 576 C C . LEU A 1 81 ? 21.676 -7.400 17.231 1.00 85.44 81 LEU A C 1
ATOM 578 O O . LEU A 1 81 ? 22.783 -7.346 16.690 1.00 85.44 81 LEU A O 1
ATOM 582 N N . GLN A 1 82 ? 21.462 -8.146 18.319 1.00 89.38 82 GLN A N 1
ATOM 583 C CA . GLN A 1 82 ? 22.511 -8.979 18.917 1.00 89.38 82 GLN A CA 1
ATOM 584 C C . GLN A 1 82 ? 22.796 -10.228 18.073 1.00 89.38 82 GLN A C 1
ATOM 586 O O . GLN A 1 82 ? 23.957 -10.581 17.865 1.00 89.38 82 GLN A O 1
ATOM 591 N N . ILE A 1 83 ? 21.749 -10.876 17.553 1.00 89.38 83 ILE A N 1
ATOM 592 C CA . ILE A 1 83 ? 21.860 -12.215 16.953 1.00 89.38 83 ILE A CA 1
ATOM 593 C C . ILE A 1 83 ? 21.869 -12.232 15.419 1.00 89.38 83 ILE A C 1
ATOM 595 O O . ILE A 1 83 ? 22.353 -13.196 14.835 1.00 89.38 83 ILE A O 1
ATOM 599 N N . SER A 1 84 ? 21.338 -11.203 14.748 1.00 83.94 84 SER A N 1
ATOM 600 C CA . SER A 1 84 ? 21.135 -11.200 13.293 1.00 83.94 84 SER A CA 1
ATOM 601 C C . SER A 1 84 ? 21.933 -10.101 12.597 1.00 83.94 84 SER A C 1
ATOM 603 O O . SER A 1 84 ? 21.693 -8.908 12.794 1.00 83.94 84 SER A O 1
ATOM 605 N N . GLN A 1 85 ? 22.841 -10.503 11.701 1.00 83.38 85 GLN A N 1
ATOM 606 C CA . GLN A 1 85 ? 23.568 -9.561 10.848 1.00 83.38 85 GLN A CA 1
ATOM 607 C C . GLN A 1 85 ? 22.621 -8.802 9.910 1.00 83.38 85 GLN A C 1
ATOM 609 O O . GLN A 1 85 ? 22.797 -7.609 9.689 1.00 83.38 85 GLN A O 1
ATOM 614 N N . THR A 1 86 ? 21.576 -9.463 9.409 1.00 77.56 86 THR A N 1
ATOM 615 C CA . THR A 1 86 ? 20.551 -8.830 8.571 1.00 77.56 86 THR A CA 1
ATOM 616 C C . THR A 1 86 ? 19.823 -7.719 9.323 1.00 77.56 86 THR A C 1
ATOM 618 O O . THR A 1 86 ? 19.604 -6.649 8.763 1.00 77.56 86 THR A O 1
ATOM 621 N N . ALA A 1 87 ? 19.491 -7.938 10.600 1.00 78.31 87 ALA A N 1
ATOM 622 C CA . ALA A 1 87 ? 18.849 -6.919 11.427 1.00 78.31 87 ALA A CA 1
ATOM 623 C C . ALA A 1 87 ? 19.775 -5.718 11.681 1.00 78.31 87 ALA A C 1
ATOM 625 O O . ALA A 1 87 ? 19.313 -4.580 11.622 1.00 78.31 87 ALA A O 1
ATOM 626 N N . ARG A 1 88 ? 21.078 -5.959 11.904 1.00 83.12 88 ARG A N 1
ATOM 627 C CA . ARG A 1 88 ? 22.085 -4.891 12.033 1.00 83.12 88 ARG A CA 1
ATOM 628 C C . ARG A 1 88 ? 22.195 -4.057 10.760 1.00 83.12 88 ARG A C 1
ATOM 630 O O . ARG A 1 88 ? 22.017 -2.846 10.823 1.00 83.12 88 ARG A O 1
ATOM 637 N N . ASN A 1 89 ? 22.366 -4.707 9.610 1.00 79.62 89 ASN A N 1
ATOM 638 C CA . ASN A 1 89 ? 22.460 -4.023 8.319 1.00 79.62 89 ASN A CA 1
ATOM 639 C C . ASN A 1 89 ? 21.184 -3.214 8.011 1.00 79.62 89 ASN A C 1
ATOM 641 O O . ASN A 1 89 ? 21.264 -2.092 7.517 1.00 79.62 89 ASN A O 1
ATOM 645 N N . ALA A 1 90 ? 20.000 -3.757 8.323 1.00 75.88 90 ALA A N 1
ATOM 646 C CA . ALA A 1 90 ? 18.731 -3.053 8.138 1.00 75.88 90 ALA A CA 1
ATOM 647 C C . ALA A 1 90 ? 18.614 -1.815 9.043 1.00 75.88 90 ALA A C 1
ATOM 649 O O . ALA A 1 90 ? 18.140 -0.769 8.600 1.00 75.88 90 ALA A O 1
ATOM 650 N N . PHE A 1 91 ? 19.060 -1.914 10.298 1.00 79.31 91 PHE A N 1
ATOM 651 C CA . PHE A 1 91 ? 19.081 -0.785 11.224 1.00 79.31 91 PHE A CA 1
ATOM 652 C C . PHE A 1 91 ? 20.067 0.298 10.777 1.00 79.31 91 PHE A C 1
ATOM 654 O O . PHE A 1 91 ? 19.684 1.461 10.691 1.00 79.31 91 PHE A O 1
ATOM 661 N N . GLU A 1 92 ? 21.300 -0.072 10.430 1.00 81.81 92 GLU A N 1
ATOM 662 C CA . GLU A 1 92 ? 22.310 0.858 9.907 1.00 81.81 92 GLU A CA 1
ATOM 663 C C . GLU A 1 92 ? 21.830 1.553 8.629 1.00 81.81 92 GLU A C 1
ATOM 665 O O . GLU A 1 92 ? 21.941 2.773 8.518 1.00 81.81 92 GLU A O 1
ATOM 670 N N . GLY A 1 93 ? 21.214 0.809 7.705 1.00 78.69 93 GLY A N 1
ATOM 671 C CA . GLY A 1 93 ? 20.611 1.367 6.496 1.00 78.69 93 GLY A CA 1
ATOM 672 C C . GLY A 1 93 ? 19.481 2.356 6.795 1.00 78.69 93 GLY A C 1
ATOM 673 O O . GLY A 1 93 ? 19.419 3.424 6.184 1.00 78.69 93 GLY A O 1
ATOM 674 N N . ALA A 1 94 ? 18.618 2.053 7.771 1.00 76.75 94 ALA A N 1
ATOM 675 C CA . ALA A 1 94 ? 17.569 2.974 8.206 1.00 76.75 94 ALA A CA 1
ATOM 676 C C . ALA A 1 94 ? 18.154 4.261 8.812 1.00 76.75 94 ALA A C 1
ATOM 678 O O . ALA A 1 94 ? 17.698 5.352 8.476 1.00 76.75 94 ALA A O 1
ATOM 679 N N . VAL A 1 95 ? 19.187 4.155 9.656 1.00 82.19 95 VAL A N 1
ATOM 680 C CA . VAL A 1 95 ? 19.881 5.320 10.232 1.00 82.19 95 VAL A CA 1
ATOM 681 C C . VAL A 1 95 ? 20.569 6.147 9.144 1.00 82.19 95 VAL A C 1
ATOM 683 O O . VAL A 1 95 ? 20.433 7.369 9.130 1.00 82.19 95 VAL A O 1
ATOM 686 N N . ALA A 1 96 ? 21.254 5.500 8.199 1.00 82.56 96 ALA A N 1
ATOM 687 C CA . ALA A 1 96 ? 21.895 6.175 7.076 1.00 82.56 96 ALA A CA 1
ATOM 688 C C . ALA A 1 96 ? 20.869 6.927 6.212 1.00 82.56 96 ALA A C 1
ATOM 690 O O . ALA A 1 96 ? 21.090 8.086 5.870 1.00 82.56 96 ALA A O 1
ATOM 691 N N . SER A 1 97 ? 19.715 6.312 5.927 1.00 77.06 97 SER A N 1
ATOM 692 C CA . SER A 1 97 ? 18.619 6.959 5.196 1.00 77.06 97 SER A CA 1
ATOM 693 C C . SER A 1 97 ? 18.099 8.205 5.921 1.00 77.06 97 SER A C 1
ATOM 695 O O . SER A 1 97 ? 17.930 9.244 5.285 1.00 77.06 97 SER A O 1
ATOM 697 N N . MET A 1 98 ? 17.931 8.164 7.247 1.00 78.25 98 MET A N 1
ATOM 698 C CA . MET A 1 98 ? 17.553 9.355 8.026 1.00 78.25 98 MET A CA 1
ATOM 699 C C . MET A 1 98 ? 18.606 10.462 7.936 1.00 78.25 98 MET A C 1
ATOM 701 O O . MET A 1 98 ? 18.258 11.631 7.755 1.00 78.25 98 MET A O 1
ATOM 705 N N . ALA A 1 99 ? 19.888 10.098 8.005 1.00 84.12 99 ALA A N 1
ATOM 706 C CA . ALA A 1 99 ? 20.982 11.059 7.937 1.00 84.12 99 ALA A CA 1
ATOM 707 C C . ALA A 1 99 ? 21.011 11.819 6.598 1.00 84.12 99 ALA A C 1
ATOM 709 O O . ALA A 1 99 ? 21.353 13.000 6.586 1.00 84.12 99 ALA A O 1
ATOM 710 N N . THR A 1 100 ? 20.579 11.199 5.489 1.00 85.06 100 THR A N 1
ATOM 711 C CA . THR A 1 100 ? 20.508 11.877 4.175 1.00 85.06 100 THR A CA 1
ATOM 712 C C . THR A 1 100 ? 19.564 13.080 4.151 1.00 85.06 100 THR A C 1
ATOM 714 O O . THR A 1 100 ? 19.773 14.007 3.373 1.00 85.06 100 THR A O 1
ATOM 717 N N . VAL A 1 101 ? 18.551 13.094 5.022 1.00 83.19 101 VAL A N 1
ATOM 718 C CA . VAL A 1 101 ? 17.588 14.197 5.168 1.00 83.19 101 VAL A CA 1
ATOM 719 C C . VAL A 1 101 ? 17.834 15.022 6.436 1.00 83.19 101 VAL A C 1
ATOM 721 O O . VAL A 1 101 ? 16.974 15.798 6.846 1.00 83.19 101 VAL A O 1
ATOM 724 N N . GLY A 1 102 ? 19.005 14.861 7.065 1.00 86.88 102 GLY A N 1
ATOM 725 C CA . GLY A 1 102 ? 19.403 15.608 8.259 1.00 86.88 102 GLY A CA 1
ATOM 726 C C . GLY A 1 102 ? 18.659 15.211 9.536 1.00 86.88 102 GLY A C 1
ATOM 727 O O . GLY A 1 102 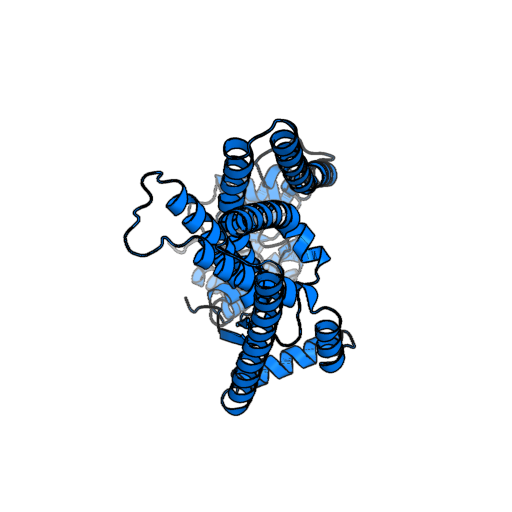? 18.616 16.004 10.473 1.00 86.88 102 GLY A O 1
ATOM 728 N N . LEU A 1 103 ? 18.060 14.017 9.58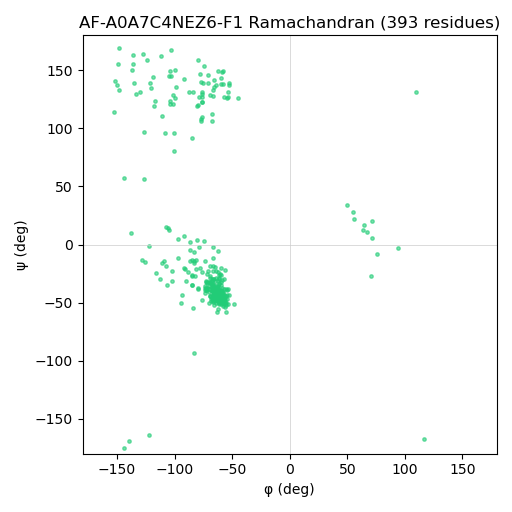4 1.00 85.94 103 LEU A N 1
ATOM 729 C CA . LEU A 1 103 ? 17.326 13.523 10.749 1.00 85.94 103 LEU A CA 1
ATOM 730 C C . LEU A 1 103 ? 18.141 12.490 11.528 1.00 85.94 103 LEU A C 1
ATOM 732 O O . LEU A 1 103 ? 18.846 11.660 10.957 1.00 85.94 103 LEU A O 1
ATOM 736 N N . THR A 1 104 ? 17.980 12.499 12.848 1.00 87.81 104 THR A N 1
ATOM 737 C CA . THR A 1 104 ? 18.558 11.503 13.753 1.00 87.81 104 THR A CA 1
ATOM 738 C C . THR A 1 104 ? 17.510 10.489 14.223 1.00 87.81 104 THR A C 1
ATOM 740 O O . THR A 1 104 ? 16.294 10.678 14.089 1.00 87.81 104 THR A O 1
ATOM 743 N N . VAL A 1 105 ? 17.983 9.400 14.839 1.00 84.94 105 VAL A N 1
ATOM 744 C CA . VAL A 1 105 ? 17.121 8.452 15.566 1.00 84.94 105 VAL A CA 1
ATOM 745 C C . VAL A 1 105 ? 16.372 9.166 16.697 1.00 84.94 105 VAL A C 1
ATOM 747 O O . VAL A 1 105 ? 15.182 8.923 16.898 1.00 84.94 105 VAL A O 1
ATOM 750 N N . THR A 1 106 ? 17.047 10.079 17.402 1.00 87.25 106 THR A N 1
ATOM 751 C CA . THR A 1 106 ? 16.465 10.866 18.496 1.00 87.25 106 THR A CA 1
ATOM 752 C C . THR A 1 106 ? 15.301 11.723 18.012 1.00 87.25 106 THR A C 1
ATOM 754 O O . THR A 1 106 ? 14.252 11.712 18.653 1.00 87.25 106 THR A O 1
ATOM 757 N N . ASP A 1 107 ? 15.432 12.392 16.862 1.00 86.25 107 ASP A N 1
ATOM 758 C CA . ASP A 1 107 ? 14.362 13.233 16.301 1.00 86.25 107 ASP A CA 1
ATOM 759 C C . ASP A 1 107 ? 13.084 12.432 16.052 1.00 86.25 107 ASP A C 1
ATOM 761 O O . ASP A 1 107 ? 11.984 12.870 16.391 1.00 86.25 107 ASP A O 1
ATOM 765 N N . HIS A 1 108 ? 13.214 11.218 15.517 1.00 83.69 108 HIS A N 1
ATOM 766 C CA . HIS A 1 108 ? 12.058 10.365 15.272 1.00 83.69 108 HIS A CA 1
ATOM 767 C C . HIS A 1 108 ? 11.464 9.778 16.558 1.00 83.69 108 HIS A C 1
ATOM 769 O O . HIS A 1 108 ? 10.240 9.668 16.673 1.00 83.69 108 HIS A O 1
ATOM 775 N N . LEU A 1 109 ? 12.297 9.412 17.539 1.00 85.12 109 LEU A N 1
ATOM 776 C CA . LEU A 1 109 ? 11.812 8.971 18.850 1.00 85.12 109 LEU A CA 1
ATOM 777 C C . LEU A 1 109 ? 11.033 10.093 19.547 1.00 85.12 109 LEU A C 1
ATOM 779 O O . LEU A 1 109 ? 9.931 9.853 20.042 1.00 85.12 109 LEU A O 1
ATOM 783 N N . LEU A 1 110 ? 11.551 11.324 19.518 1.00 87.56 110 LEU A N 1
ATOM 784 C CA . LEU A 1 110 ? 10.850 12.505 20.020 1.00 87.56 110 LEU A CA 1
ATOM 785 C C . LEU A 1 110 ? 9.549 12.743 19.253 1.00 87.56 110 LEU A C 1
ATOM 787 O O . LEU A 1 110 ? 8.501 12.898 19.876 1.00 87.56 110 LEU A O 1
ATOM 791 N N . ALA A 1 111 ? 9.568 12.680 17.920 1.00 85.50 111 ALA A N 1
ATOM 792 C CA . ALA A 1 111 ? 8.363 12.834 17.108 1.00 85.50 111 ALA A CA 1
ATOM 793 C C . ALA A 1 111 ? 7.278 11.811 17.481 1.00 85.50 111 ALA A C 1
ATOM 795 O O . ALA A 1 111 ? 6.093 12.157 17.539 1.00 85.50 111 ALA A O 1
ATOM 796 N N . ARG A 1 112 ? 7.675 10.570 17.780 1.00 85.81 112 ARG A N 1
ATOM 797 C CA . ARG A 1 112 ? 6.773 9.502 18.220 1.00 85.81 112 ARG A CA 1
ATOM 798 C C . ARG A 1 112 ? 6.224 9.735 19.627 1.00 85.81 112 ARG A C 1
ATOM 800 O O . ARG A 1 112 ? 5.033 9.526 19.845 1.00 85.81 112 ARG A O 1
ATOM 807 N N . LEU A 1 113 ? 7.057 10.200 20.556 1.00 86.88 113 LEU A N 1
ATOM 808 C CA . LEU A 1 113 ? 6.638 10.561 21.915 1.00 86.88 113 LEU A CA 1
ATOM 809 C C . LEU A 1 113 ? 5.705 11.777 21.936 1.00 86.88 113 LEU A C 1
ATOM 811 O O . LEU A 1 113 ? 4.782 11.819 22.743 1.00 86.88 113 LEU A O 1
ATOM 815 N N . MET A 1 114 ? 5.916 12.741 21.039 1.00 88.62 114 MET A N 1
ATOM 816 C CA . MET A 1 114 ? 5.082 13.940 20.912 1.00 88.62 114 MET A CA 1
ATOM 817 C C . MET A 1 114 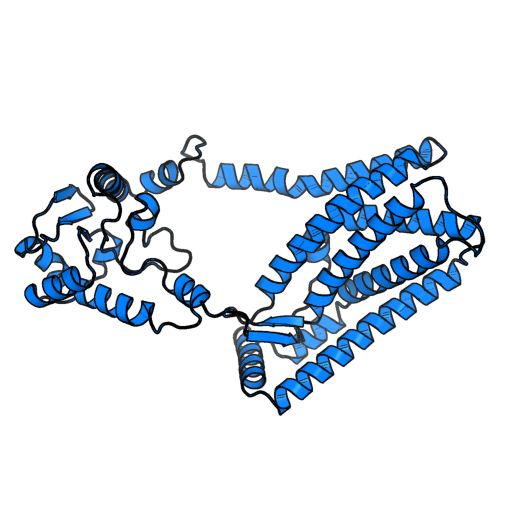? 3.756 13.673 20.187 1.00 88.62 114 MET A C 1
ATOM 819 O O . MET A 1 114 ? 2.807 14.442 20.337 1.00 88.62 114 MET A O 1
ATOM 823 N N . ASN A 1 115 ? 3.661 12.582 19.419 1.00 87.56 115 ASN A N 1
ATOM 824 C CA . ASN A 1 115 ? 2.463 12.219 18.659 1.00 87.56 115 ASN A CA 1
ATOM 825 C C . ASN A 1 115 ? 1.981 10.782 18.948 1.00 87.56 115 ASN A C 1
ATOM 827 O O . ASN A 1 115 ? 1.789 10.002 18.012 1.00 87.56 115 ASN A O 1
ATOM 831 N N . PRO A 1 116 ? 1.709 10.410 20.215 1.00 91.00 116 PRO A N 1
ATOM 832 C CA . PRO A 1 116 ? 1.325 9.043 20.577 1.00 91.00 116 PRO A CA 1
ATOM 833 C C . PRO A 1 116 ? -0.153 8.741 20.275 1.00 91.00 116 PRO A C 1
ATOM 835 O O . PRO A 1 116 ? -0.635 7.636 20.513 1.00 91.00 116 PRO A O 1
ATOM 838 N N . TRP A 1 117 ? -0.900 9.729 19.780 1.00 92.62 117 TRP A N 1
ATOM 839 C CA . TRP A 1 117 ? -2.362 9.744 19.769 1.00 92.62 117 TRP A CA 1
ATOM 840 C C . TRP A 1 117 ? -2.996 8.626 18.944 1.00 92.62 117 TRP A C 1
ATOM 842 O O . TRP A 1 117 ? -4.022 8.093 19.357 1.00 92.62 117 TRP A O 1
ATOM 852 N N . VAL A 1 118 ? -2.388 8.235 17.818 1.00 95.06 118 VAL A N 1
ATOM 853 C CA . VAL A 1 118 ? -2.886 7.106 17.011 1.00 95.06 118 VAL A CA 1
ATOM 854 C C . VAL A 1 118 ? -2.752 5.807 17.797 1.00 95.06 118 VAL A C 1
ATOM 856 O O . VAL A 1 118 ? -3.739 5.108 17.991 1.00 95.06 118 VAL A O 1
ATOM 859 N N . ILE A 1 119 ? -1.564 5.523 18.332 1.00 95.44 119 ILE A N 1
ATOM 860 C CA . ILE A 1 119 ? -1.301 4.318 19.128 1.00 95.44 119 ILE A CA 1
ATOM 861 C C . ILE A 1 119 ? -2.231 4.255 20.344 1.00 95.44 119 ILE A C 1
ATOM 863 O O . ILE A 1 119 ? -2.901 3.246 20.560 1.00 95.44 119 ILE A O 1
ATOM 867 N N . LEU A 1 120 ? -2.305 5.342 21.119 1.00 95.81 120 LEU A N 1
ATOM 868 C CA . LEU A 1 120 ? -3.143 5.403 22.315 1.00 95.81 120 LEU A CA 1
ATOM 869 C C . LEU A 1 120 ? -4.629 5.278 21.970 1.00 95.81 120 LEU A C 1
ATOM 871 O O . LEU A 1 120 ? -5.347 4.545 22.644 1.00 95.81 120 LEU A O 1
ATOM 875 N N . GLY A 1 121 ? -5.088 5.945 20.908 1.00 97.00 121 GLY A N 1
ATOM 876 C CA . GLY A 1 121 ? -6.473 5.874 20.451 1.00 97.00 121 GLY A CA 1
ATOM 877 C C . GLY A 1 121 ? -6.865 4.472 19.986 1.00 97.00 121 GLY A C 1
ATOM 878 O O . GLY A 1 121 ? -7.918 3.966 20.379 1.00 97.00 121 GLY A O 1
ATOM 879 N N . LEU A 1 122 ? -6.004 3.811 19.208 1.00 97.69 122 LEU A N 1
ATOM 880 C CA . LEU A 1 122 ? -6.217 2.442 18.738 1.00 97.69 122 LEU A CA 1
ATOM 881 C C . LEU A 1 122 ? -6.221 1.439 19.900 1.00 97.69 122 LEU A C 1
ATOM 883 O O . LEU A 1 122 ? -7.150 0.639 20.019 1.00 97.69 122 LEU A O 1
ATOM 887 N N . ALA A 1 123 ? -5.232 1.513 20.795 1.00 98.19 123 ALA A N 1
ATOM 888 C CA . ALA A 1 123 ? -5.127 0.617 21.944 1.00 98.19 123 ALA A CA 1
ATOM 889 C C . ALA A 1 123 ? -6.281 0.817 22.943 1.00 98.19 123 ALA A C 1
ATOM 891 O O . ALA A 1 123 ? -6.866 -0.158 23.420 1.00 98.19 123 ALA A O 1
ATOM 892 N N . ALA A 1 124 ? -6.666 2.068 23.219 1.00 98.19 124 ALA A N 1
ATOM 893 C CA . ALA A 1 124 ? -7.831 2.374 24.045 1.00 98.19 124 ALA A CA 1
ATOM 894 C C . ALA A 1 124 ? -9.130 1.882 23.393 1.00 98.19 124 ALA A C 1
ATOM 896 O O . ALA A 1 124 ? -9.975 1.321 24.081 1.00 98.19 124 ALA A O 1
ATOM 897 N N . SER A 1 125 ? -9.283 2.015 22.072 1.00 98.19 125 SER A N 1
ATOM 898 C CA . SER A 1 125 ? -10.457 1.495 21.357 1.00 98.19 125 SER A CA 1
ATOM 899 C C . SER A 1 125 ? -10.547 -0.029 21.445 1.00 98.19 125 SER A C 1
ATOM 901 O O . SER A 1 125 ? -11.629 -0.569 21.676 1.00 98.19 125 SER A O 1
ATOM 903 N N . LEU A 1 126 ? -9.416 -0.733 21.346 1.00 98.38 126 LEU A N 1
ATOM 904 C CA . LEU A 1 126 ? -9.372 -2.187 21.499 1.00 98.38 126 LEU A CA 1
ATOM 905 C C . LEU A 1 126 ? -9.774 -2.612 22.922 1.00 98.38 126 LEU A C 1
ATOM 907 O O . LEU A 1 126 ? -10.610 -3.502 23.094 1.00 98.38 126 LEU A O 1
ATOM 911 N N . ALA A 1 127 ? -9.251 -1.923 23.942 1.00 98.19 127 ALA A N 1
ATOM 912 C CA . ALA A 1 127 ? -9.648 -2.138 25.333 1.00 98.19 127 ALA A CA 1
ATOM 913 C C . ALA A 1 127 ? -11.142 -1.830 25.559 1.00 98.19 127 ALA A C 1
ATOM 915 O O . ALA A 1 127 ? -11.835 -2.593 26.234 1.00 98.19 127 ALA A O 1
ATOM 916 N N . ALA A 1 128 ? -11.662 -0.751 24.964 1.00 98.25 128 ALA A N 1
ATOM 917 C CA . ALA A 1 128 ? -13.074 -0.383 25.039 1.00 98.25 128 ALA A CA 1
ATOM 918 C C . ALA A 1 128 ? -13.966 -1.488 24.465 1.00 98.25 128 ALA A C 1
ATOM 920 O O . ALA A 1 128 ? -14.928 -1.898 25.116 1.00 98.25 128 ALA A O 1
ATOM 921 N N . ILE A 1 129 ? -13.629 -2.003 23.275 1.00 98.06 129 ILE A N 1
ATOM 922 C CA . ILE A 1 129 ? -14.364 -3.099 22.633 1.00 98.06 129 ILE A CA 1
ATOM 923 C C . ILE A 1 129 ? -14.375 -4.334 23.530 1.00 98.06 129 ILE A C 1
ATOM 925 O O . ILE A 1 129 ? -15.443 -4.905 23.741 1.00 98.06 129 ILE A O 1
ATOM 929 N N . PHE A 1 130 ? -13.233 -4.711 24.112 1.00 97.69 130 PHE A N 1
ATOM 930 C CA . PHE A 1 130 ? -13.157 -5.848 25.029 1.00 97.69 130 PHE A CA 1
ATOM 931 C C . PHE A 1 130 ? -14.110 -5.695 26.226 1.00 97.69 130 PHE A C 1
ATOM 933 O O . PHE A 1 130 ? -14.884 -6.606 26.533 1.00 97.69 130 PHE A O 1
ATOM 940 N N . TRP A 1 131 ? -14.115 -4.533 26.885 1.00 97.19 131 TRP A N 1
ATOM 941 C CA . TRP A 1 131 ? -14.988 -4.296 28.038 1.00 97.19 131 TRP A CA 1
ATOM 942 C C . TRP A 1 131 ? -16.469 -4.192 27.660 1.00 97.19 131 TRP A C 1
ATOM 944 O O . TRP A 1 131 ? -17.319 -4.670 28.414 1.00 97.19 131 TRP A O 1
ATOM 954 N N . LEU A 1 132 ? -16.792 -3.619 26.497 1.00 96.25 132 LEU A N 1
ATOM 955 C CA . LEU A 1 132 ? -18.159 -3.576 25.970 1.00 96.25 132 LEU A CA 1
ATOM 956 C C . LEU A 1 132 ? -18.665 -4.975 25.614 1.00 96.25 132 LEU A C 1
ATOM 958 O O . LEU A 1 132 ? -19.782 -5.332 25.987 1.00 96.25 132 LEU A O 1
ATOM 962 N N . TRP A 1 133 ? -17.836 -5.783 24.954 1.00 95.81 133 TRP A N 1
ATOM 963 C CA . TRP A 1 133 ? -18.129 -7.184 24.669 1.00 95.81 133 TRP A CA 1
ATOM 964 C C . TRP A 1 133 ? -18.366 -7.965 25.966 1.00 95.81 133 TRP A C 1
ATOM 966 O O . TRP A 1 133 ? -19.397 -8.623 26.112 1.00 95.81 133 TRP A O 1
ATOM 976 N N . ARG A 1 134 ? -17.489 -7.808 26.969 1.00 94.38 134 ARG A N 1
ATOM 977 C CA . ARG A 1 134 ? -17.630 -8.475 28.272 1.00 94.38 134 ARG A CA 1
ATOM 978 C C . ARG A 1 134 ? -18.909 -8.072 29.007 1.00 94.38 134 ARG A C 1
ATOM 980 O O . ARG A 1 134 ? -19.560 -8.935 29.589 1.00 94.38 134 ARG A O 1
ATOM 987 N N . ALA A 1 135 ? -19.280 -6.790 28.971 1.00 92.62 135 ALA A N 1
ATOM 988 C CA . ALA A 1 135 ? -20.506 -6.275 29.586 1.00 92.62 135 ALA A CA 1
ATOM 989 C C . ALA A 1 135 ? -21.787 -6.749 28.875 1.00 92.62 135 ALA A C 1
ATOM 991 O O . ALA A 1 135 ? -22.879 -6.678 29.447 1.00 92.62 135 ALA A O 1
ATOM 992 N N . ARG A 1 136 ? -21.678 -7.223 27.629 1.00 90.38 136 ARG A N 1
ATOM 993 C CA . ARG A 1 136 ? -22.806 -7.744 26.848 1.00 90.38 136 ARG A CA 1
ATOM 994 C C . ARG A 1 136 ? -23.019 -9.243 27.004 1.00 90.38 136 ARG A C 1
ATOM 996 O O . ARG A 1 136 ? -24.153 -9.670 26.797 1.00 90.38 136 ARG A O 1
ATOM 1003 N N . GLN A 1 137 ? -21.995 -9.989 27.423 1.00 88.19 137 GLN A N 1
ATOM 1004 C CA . GLN A 1 137 ? -22.097 -11.433 27.610 1.00 88.19 137 GLN A CA 1
ATOM 1005 C C . GLN A 1 137 ? -23.290 -11.807 28.509 1.00 88.19 137 GLN A C 1
ATOM 1007 O O . GLN A 1 137 ? -23.533 -11.125 29.518 1.00 88.19 137 GLN A O 1
ATOM 1012 N N . PRO A 1 138 ? -24.058 -12.853 28.151 1.00 78.25 138 PRO A N 1
ATOM 1013 C CA . PRO A 1 138 ? -25.169 -13.306 28.972 1.00 78.25 138 PRO A CA 1
ATOM 1014 C C . PRO A 1 138 ? -24.683 -13.703 30.370 1.00 78.25 138 PRO A C 1
ATOM 1016 O O . PRO A 1 138 ? -23.559 -14.175 30.545 1.00 78.25 138 PRO A O 1
ATOM 1019 N N . ARG A 1 139 ? -25.537 -13.519 31.383 1.00 75.56 139 ARG A N 1
ATOM 1020 C CA . ARG A 1 139 ? -25.323 -14.195 32.669 1.00 75.56 139 ARG A CA 1
ATOM 1021 C C . ARG A 1 139 ? -25.602 -15.683 32.470 1.00 75.56 139 ARG A C 1
ATOM 1023 O O . ARG A 1 139 ? -26.476 -16.024 31.669 1.00 75.56 139 ARG A O 1
ATOM 1030 N N . GLU A 1 140 ? -24.866 -16.537 33.179 1.00 65.94 140 GLU A N 1
ATOM 1031 C CA . GLU A 1 140 ? -25.087 -17.988 33.162 1.00 65.94 140 GLU A CA 1
ATOM 1032 C C . GLU A 1 140 ? -26.590 -18.300 33.273 1.00 65.94 140 GLU A C 1
ATOM 1034 O O . GLU A 1 140 ? -27.281 -17.771 34.145 1.00 65.94 140 GLU A O 1
ATOM 1039 N N . GLY A 1 141 ? -27.105 -19.095 32.329 1.00 62.50 141 GLY A N 1
ATOM 1040 C CA . GLY A 1 141 ? -28.511 -19.513 32.281 1.00 62.50 141 GLY A CA 1
ATOM 1041 C C . GLY A 1 141 ? -29.464 -18.674 31.413 1.00 62.50 141 GLY A C 1
ATOM 1042 O O . GLY A 1 141 ? -30.624 -19.057 31.283 1.00 62.50 141 GLY A O 1
ATOM 1043 N N . GLN A 1 142 ? -29.031 -17.575 30.778 1.00 63.69 142 GLN A N 1
ATOM 1044 C CA . GLN A 1 142 ? -29.867 -16.811 29.830 1.00 63.69 142 GLN A CA 1
ATOM 1045 C C . GLN A 1 142 ? -29.354 -16.943 28.388 1.00 63.69 142 GLN A C 1
ATOM 1047 O O . GLN A 1 142 ? -28.313 -16.391 28.048 1.00 63.69 142 GLN A O 1
ATOM 1052 N N . MET A 1 143 ? -30.098 -17.636 27.519 1.00 58.44 143 MET A N 1
ATOM 1053 C CA . MET A 1 143 ? -29.838 -17.629 26.071 1.00 58.44 143 MET A CA 1
ATOM 1054 C C . MET A 1 143 ? -30.498 -16.416 25.408 1.00 58.44 143 MET A C 1
ATOM 1056 O O . MET A 1 143 ? -31.690 -16.168 25.600 1.00 58.44 143 MET A O 1
ATOM 1060 N N . ASP A 1 144 ? -29.737 -15.686 24.591 1.00 61.44 144 ASP A N 1
ATOM 1061 C CA . ASP A 1 144 ? -30.271 -14.619 23.744 1.00 61.44 144 ASP A CA 1
ATOM 1062 C C . ASP A 1 144 ? -30.976 -15.229 22.523 1.00 61.44 144 ASP A C 1
ATOM 1064 O O . ASP A 1 144 ? -30.339 -15.780 21.628 1.00 61.44 144 ASP A O 1
ATOM 1068 N N . ARG A 1 145 ? -32.311 -15.152 22.496 1.00 57.81 145 ARG A N 1
ATOM 1069 C CA . ARG A 1 145 ? -33.145 -15.690 21.407 1.00 57.81 145 ARG A CA 1
ATOM 1070 C C . ARG A 1 145 ? -33.277 -14.738 20.210 1.00 57.81 145 ARG A C 1
ATOM 1072 O O . ARG A 1 145 ? -33.870 -15.123 19.210 1.00 57.81 145 ARG A O 1
ATOM 1079 N N . SER A 1 146 ? -32.768 -13.505 20.303 1.00 64.25 146 SER A N 1
ATOM 1080 C CA . SER A 1 146 ? -33.029 -12.448 19.312 1.00 64.25 146 SER A CA 1
ATOM 1081 C C . SER A 1 146 ? -32.103 -12.463 18.087 1.00 64.25 146 SER A C 1
ATOM 1083 O O . SER A 1 146 ? -32.386 -11.773 17.113 1.00 64.25 146 SER A O 1
ATOM 1085 N N . GLY A 1 147 ? -30.991 -13.210 18.116 1.00 70.12 147 GLY A N 1
ATOM 1086 C CA . GLY A 1 147 ? -29.992 -13.270 17.031 1.00 70.12 147 GLY A CA 1
ATOM 1087 C C . GLY A 1 147 ? -29.145 -11.996 16.853 1.00 70.12 147 GLY A C 1
ATOM 1088 O O . GLY A 1 147 ? -27.982 -12.078 16.456 1.00 70.12 147 GLY A O 1
ATOM 1089 N N . THR A 1 148 ? -29.667 -10.824 17.227 1.00 76.94 148 THR A N 1
ATOM 1090 C CA . THR A 1 148 ? -28.992 -9.518 17.131 1.00 76.94 148 THR A CA 1
ATOM 1091 C C . THR A 1 148 ? -27.711 -9.448 17.967 1.00 76.94 148 THR A C 1
ATOM 1093 O O . THR A 1 148 ? -26.745 -8.796 17.563 1.00 76.94 148 THR A O 1
ATOM 1096 N N . GLY A 1 149 ? -27.664 -10.144 19.111 1.00 81.88 149 GLY A N 1
ATOM 1097 C CA . GLY A 1 149 ? -26.478 -10.211 19.968 1.00 81.88 149 GLY A CA 1
ATOM 1098 C C . GLY A 1 149 ? -25.241 -10.744 19.239 1.00 81.88 149 GLY A C 1
ATOM 1099 O O . GLY A 1 149 ? -24.183 -10.118 19.303 1.00 81.88 149 GLY A O 1
ATOM 1100 N N . GLY A 1 150 ? -25.401 -11.831 18.476 1.00 88.25 150 GLY A N 1
ATOM 1101 C CA . GLY A 1 150 ? -24.319 -12.439 17.697 1.00 88.25 150 GLY A CA 1
ATOM 1102 C C . GLY A 1 150 ? -23.840 -11.559 16.541 1.00 88.25 150 GLY A C 1
ATOM 1103 O O . GLY A 1 150 ? -22.639 -11.443 16.315 1.00 88.25 150 GLY A O 1
ATOM 1104 N N . MET A 1 151 ? -24.757 -10.869 15.853 1.00 92.44 151 MET A N 1
ATOM 1105 C CA . MET A 1 151 ? -24.398 -9.944 14.766 1.00 92.44 151 MET A CA 1
ATOM 1106 C C . MET A 1 151 ? -23.568 -8.758 15.272 1.00 92.44 151 MET A C 1
ATOM 1108 O O . MET A 1 151 ? -22.575 -8.374 14.658 1.00 92.44 151 MET A O 1
ATOM 1112 N N . LEU A 1 152 ? -23.940 -8.194 16.424 1.00 93.38 152 LEU A N 1
ATOM 1113 C CA . LEU A 1 152 ? -23.168 -7.131 17.063 1.00 93.38 152 LEU A CA 1
ATOM 1114 C C . LEU A 1 152 ? -21.790 -7.607 17.529 1.00 93.38 152 LEU A C 1
ATOM 1116 O O . LEU A 1 152 ? -20.824 -6.856 17.431 1.00 93.38 152 LEU A O 1
ATOM 1120 N N . ASP A 1 153 ? -21.693 -8.825 18.055 1.00 94.50 153 ASP A N 1
ATOM 1121 C CA . ASP A 1 153 ? -20.415 -9.390 18.496 1.00 94.50 153 ASP A CA 1
ATOM 1122 C C . ASP A 1 153 ? -19.486 -9.633 17.307 1.00 94.50 153 ASP A C 1
ATOM 1124 O O . ASP A 1 153 ? -18.299 -9.315 17.378 1.00 94.50 153 ASP A O 1
ATOM 1128 N N . PHE A 1 154 ? -20.041 -10.076 16.178 1.00 96.50 154 PHE A N 1
ATOM 1129 C CA . PHE A 1 154 ? -19.314 -10.150 14.919 1.00 96.50 154 PHE A CA 1
ATOM 1130 C C . PHE A 1 154 ? -18.849 -8.766 14.442 1.00 96.50 154 PHE A C 1
ATOM 1132 O O . PHE A 1 154 ? -17.680 -8.597 14.109 1.00 96.50 154 PHE A O 1
ATOM 1139 N N . ALA A 1 155 ? -19.700 -7.736 14.488 1.00 97.25 155 ALA A N 1
ATOM 1140 C CA . ALA A 1 155 ? -19.292 -6.376 14.127 1.00 97.25 155 ALA A CA 1
ATOM 1141 C C . ALA A 1 155 ? -18.178 -5.827 15.043 1.00 97.25 155 ALA A C 1
ATOM 1143 O O . ALA A 1 155 ? -17.224 -5.216 14.559 1.00 97.25 155 ALA A O 1
ATOM 1144 N N . LEU A 1 156 ? -18.256 -6.077 16.356 1.00 97.81 156 LEU A N 1
ATOM 1145 C CA . LEU A 1 15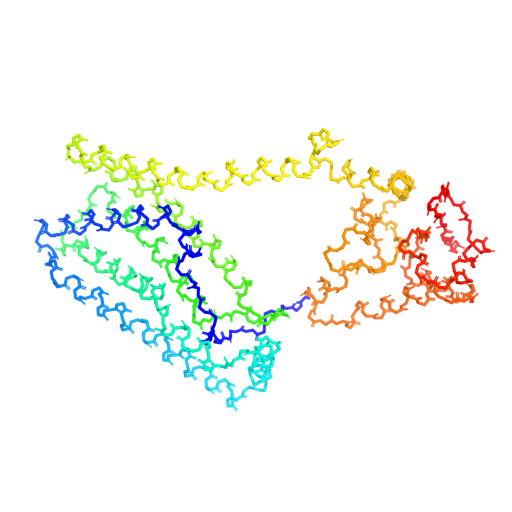6 ? -17.196 -5.728 17.308 1.00 97.81 156 LEU A CA 1
ATOM 1146 C C . LEU A 1 156 ? -15.893 -6.483 17.017 1.00 97.81 156 LEU A C 1
ATOM 1148 O O . LEU A 1 156 ? -14.822 -5.890 17.133 1.00 97.81 156 LEU A O 1
ATOM 1152 N N . LEU A 1 157 ? -15.975 -7.751 16.604 1.00 98.31 157 LEU A N 1
ATOM 1153 C CA . LEU A 1 157 ? -14.818 -8.532 16.172 1.00 98.31 157 LEU A CA 1
ATOM 1154 C C . LEU A 1 157 ? -14.164 -7.914 14.932 1.00 98.31 157 LEU A C 1
ATOM 1156 O O . LEU A 1 157 ? -12.952 -7.728 14.931 1.00 98.31 157 LEU A O 1
ATOM 1160 N N . LEU A 1 158 ? -14.936 -7.540 13.907 1.00 98.69 158 LEU A N 1
ATOM 1161 C CA . LEU A 1 158 ? -14.391 -6.889 12.708 1.00 98.69 158 LEU A CA 1
ATOM 1162 C C . LEU A 1 158 ? -13.698 -5.561 13.051 1.00 98.69 158 LEU A C 1
ATOM 1164 O O . LEU A 1 158 ? -12.596 -5.298 12.562 1.00 98.69 158 LEU A O 1
ATOM 1168 N N . TYR A 1 159 ? -14.290 -4.751 13.939 1.00 98.69 159 TYR A N 1
ATOM 1169 C CA . TYR A 1 159 ? -13.626 -3.550 14.449 1.00 98.69 159 TYR A CA 1
ATOM 1170 C C . TYR A 1 159 ? -12.328 -3.886 15.190 1.00 98.69 159 TYR A C 1
ATOM 1172 O O . TYR A 1 159 ? -11.301 -3.274 14.901 1.00 98.69 159 TYR A O 1
ATOM 1180 N N . ALA A 1 160 ? -12.348 -4.869 16.095 1.00 98.56 160 ALA A N 1
ATOM 1181 C CA . ALA A 1 160 ? -11.180 -5.291 16.865 1.00 98.56 160 ALA A CA 1
ATOM 1182 C C . ALA A 1 160 ? -10.045 -5.820 15.976 1.00 98.56 160 ALA A C 1
ATOM 1184 O O . ALA A 1 160 ? -8.895 -5.438 16.175 1.00 98.56 160 ALA A O 1
ATOM 1185 N N . VAL A 1 161 ? -10.352 -6.642 14.969 1.00 98.69 161 VAL A N 1
ATOM 1186 C CA . VAL A 1 161 ? -9.355 -7.147 14.015 1.00 98.69 161 VAL A CA 1
ATOM 1187 C C . VAL A 1 161 ? -8.768 -5.995 13.206 1.00 98.69 161 VAL A C 1
ATOM 1189 O O . VAL A 1 161 ? -7.550 -5.890 13.117 1.00 98.69 161 VAL A O 1
ATOM 1192 N N . GLY A 1 162 ? -9.590 -5.077 12.687 1.00 98.44 162 GLY A N 1
ATOM 1193 C CA . GLY A 1 162 ? -9.069 -3.893 12.000 1.00 98.44 162 GLY A CA 1
ATOM 1194 C C . GLY A 1 162 ? -8.184 -3.024 12.906 1.00 98.44 162 GLY A C 1
ATOM 1195 O O . GLY A 1 162 ? -7.110 -2.616 12.477 1.00 98.44 162 GLY A O 1
ATOM 1196 N N . LEU A 1 163 ? -8.559 -2.833 14.180 1.00 98.44 163 LEU A N 1
ATOM 1197 C CA . LEU A 1 163 ? -7.742 -2.111 15.167 1.00 98.44 163 LEU A CA 1
ATOM 1198 C C . LEU A 1 163 ? -6.401 -2.807 15.400 1.00 98.44 163 LEU A C 1
ATOM 1200 O O . LEU A 1 163 ? -5.379 -2.129 15.434 1.00 98.44 163 LEU A O 1
ATOM 1204 N N . LEU A 1 164 ? -6.389 -4.138 15.525 1.00 98.19 164 LEU A N 1
ATOM 1205 C CA . LEU A 1 164 ? -5.166 -4.932 15.669 1.00 98.19 164 LEU A CA 1
ATOM 1206 C C . LEU A 1 164 ? -4.265 -4.816 14.438 1.00 98.19 164 LEU A C 1
ATOM 1208 O O . LEU A 1 164 ? -3.062 -4.627 14.595 1.00 98.19 164 LEU A O 1
ATOM 1212 N N . LEU A 1 165 ? -4.832 -4.877 13.229 1.00 97.94 165 LEU A N 1
ATOM 1213 C CA . LEU A 1 165 ? -4.079 -4.704 11.986 1.00 97.94 165 LEU A CA 1
ATOM 1214 C C . LEU A 1 165 ? -3.453 -3.306 11.922 1.00 97.94 165 LEU A C 1
ATOM 1216 O O . LEU A 1 165 ? -2.261 -3.185 11.653 1.00 97.94 165 LEU A O 1
ATOM 1220 N N . THR A 1 166 ? -4.218 -2.251 12.228 1.00 97.25 166 THR A N 1
ATOM 1221 C CA . THR A 1 166 ? -3.698 -0.876 12.202 1.00 97.25 166 THR A CA 1
ATOM 1222 C C . THR A 1 166 ? -2.743 -0.564 13.351 1.00 97.25 166 THR A C 1
ATOM 1224 O O . THR A 1 166 ? -1.816 0.214 13.175 1.00 97.25 166 THR A O 1
ATOM 1227 N N . LEU A 1 167 ? -2.936 -1.168 14.525 1.00 96.69 167 LEU A N 1
ATOM 1228 C CA . LEU A 1 167 ? -2.034 -1.001 15.663 1.00 96.69 167 LEU A CA 1
ATOM 1229 C C . LEU A 1 167 ? -0.729 -1.764 15.426 1.00 96.69 167 LEU A C 1
ATOM 1231 O O . LEU A 1 167 ? 0.343 -1.252 15.725 1.00 96.69 167 LEU A O 1
ATOM 1235 N N . GLY A 1 168 ? -0.806 -2.964 14.845 1.00 95.31 168 GLY A N 1
ATOM 1236 C CA . GLY A 1 168 ? 0.349 -3.803 14.540 1.00 95.31 168 GLY A CA 1
ATOM 1237 C C . GLY A 1 168 ? 1.372 -3.094 13.655 1.00 95.31 168 GLY A C 1
ATOM 1238 O O . GLY A 1 168 ? 2.559 -3.121 13.974 1.00 95.31 168 GLY A O 1
ATOM 1239 N N . VAL A 1 169 ? 0.927 -2.377 12.615 1.00 94.50 169 VAL A N 1
ATOM 1240 C CA . VAL A 1 169 ? 1.847 -1.647 11.718 1.00 94.50 169 VAL A CA 1
ATOM 1241 C C . VAL A 1 169 ? 2.572 -0.475 12.384 1.00 94.50 169 VAL A C 1
ATOM 1243 O O . VAL A 1 169 ? 3.591 -0.001 11.874 1.00 94.50 169 VAL A O 1
ATOM 1246 N N . GLU A 1 170 ? 2.073 0.010 13.524 1.00 93.75 170 GLU A N 1
ATOM 1247 C CA . GLU A 1 170 ? 2.782 1.020 14.308 1.00 93.75 170 GLU A CA 1
ATOM 1248 C C . GLU A 1 170 ? 4.003 0.413 15.003 1.00 93.75 170 GLU A C 1
ATOM 1250 O O . GLU A 1 170 ? 4.972 1.123 15.253 1.00 93.75 170 GLU A O 1
ATOM 1255 N N . TYR A 1 171 ? 4.007 -0.892 15.272 1.00 92.56 171 TYR A N 1
ATOM 1256 C CA . TYR A 1 171 ? 5.068 -1.570 16.018 1.00 92.56 171 TYR A CA 1
ATOM 1257 C C . TYR A 1 171 ? 5.976 -2.432 15.157 1.00 92.56 171 TYR A C 1
ATOM 1259 O O . TYR A 1 171 ? 7.172 -2.498 15.417 1.00 92.56 171 TYR A O 1
ATOM 1267 N N . VAL A 1 172 ? 5.447 -3.076 14.123 1.00 90.00 172 VAL A N 1
ATOM 1268 C CA . VAL A 1 172 ? 6.211 -3.990 13.273 1.00 90.00 172 VAL A CA 1
ATOM 1269 C C . VAL A 1 172 ? 5.885 -3.757 11.809 1.00 90.00 172 VAL A C 1
ATOM 1271 O O . VAL A 1 172 ? 4.776 -3.367 11.452 1.00 90.00 172 VAL A O 1
ATOM 1274 N N . PHE A 1 173 ? 6.854 -4.018 10.945 1.00 88.88 173 PHE A N 1
ATOM 1275 C CA . PHE A 1 173 ? 6.637 -4.056 9.510 1.00 88.88 173 PHE A CA 1
ATOM 1276 C C . PHE A 1 173 ? 7.341 -5.257 8.896 1.00 88.88 173 PHE A C 1
ATOM 1278 O O . PHE A 1 173 ? 8.289 -5.798 9.456 1.00 88.88 173 PHE A O 1
ATOM 1285 N N . ILE A 1 174 ? 6.841 -5.702 7.753 1.00 86.94 174 ILE A N 1
ATOM 1286 C CA . ILE A 1 174 ? 7.476 -6.735 6.948 1.00 86.94 174 ILE A CA 1
ATOM 1287 C C . ILE A 1 174 ? 8.581 -6.055 6.146 1.00 86.94 174 ILE A C 1
ATOM 1289 O O . ILE A 1 174 ? 8.297 -5.143 5.368 1.00 86.94 174 ILE A O 1
ATOM 1293 N N . GLY A 1 175 ? 9.823 -6.485 6.362 1.00 81.19 175 GLY A N 1
ATOM 1294 C CA . GLY A 1 175 ? 10.970 -6.007 5.603 1.00 81.19 175 GLY A CA 1
ATOM 1295 C C . GLY A 1 175 ? 10.878 -6.458 4.149 1.00 81.19 175 GLY A C 1
ATOM 1296 O O . GLY A 1 175 ? 10.593 -7.622 3.872 1.00 81.19 175 GLY A O 1
ATOM 1297 N N . ASP A 1 176 ? 11.112 -5.530 3.230 1.00 82.12 176 ASP A N 1
ATOM 1298 C CA . ASP A 1 176 ? 11.192 -5.769 1.791 1.00 82.12 176 ASP A CA 1
ATOM 1299 C C . ASP A 1 176 ? 12.270 -4.866 1.164 1.00 82.12 176 ASP A C 1
ATOM 1301 O O . ASP A 1 176 ? 12.995 -4.158 1.871 1.00 82.12 176 ASP A O 1
ATOM 1305 N N . LYS A 1 177 ? 12.389 -4.894 -0.168 1.00 77.44 177 LYS A N 1
ATOM 1306 C CA . LYS A 1 177 ? 13.397 -4.138 -0.930 1.00 77.44 177 LYS A CA 1
ATOM 1307 C C . LYS A 1 177 ? 13.309 -2.618 -0.741 1.00 77.44 177 LYS A C 1
ATOM 1309 O O . LYS A 1 177 ? 14.298 -1.935 -0.978 1.00 77.44 177 LYS A O 1
ATOM 1314 N N . PHE A 1 178 ? 12.171 -2.087 -0.288 1.00 77.75 178 PHE A N 1
ATOM 1315 C CA . PHE A 1 178 ? 11.997 -0.651 -0.071 1.00 77.75 178 PHE A CA 1
ATOM 1316 C C . PHE A 1 178 ? 12.542 -0.186 1.280 1.00 77.75 178 PHE A C 1
ATOM 1318 O O . PHE A 1 178 ? 12.682 1.015 1.488 1.00 77.75 178 PHE A O 1
ATOM 1325 N N . GLY A 1 179 ? 12.806 -1.099 2.224 1.00 73.31 179 GLY A N 1
ATOM 1326 C CA . GLY A 1 179 ? 13.374 -0.757 3.534 1.00 73.31 179 GLY A CA 1
ATOM 1327 C C . GLY A 1 179 ? 12.478 0.131 4.409 1.00 73.31 179 GLY A C 1
ATOM 1328 O O . GLY A 1 179 ? 12.929 0.660 5.423 1.00 73.31 179 GLY A O 1
ATOM 1329 N N . THR A 1 180 ? 11.203 0.298 4.048 1.00 79.19 180 THR A N 1
ATOM 1330 C CA . THR A 1 180 ? 10.231 1.111 4.789 1.00 79.19 180 THR A CA 1
ATOM 1331 C C . THR A 1 180 ? 8.972 0.311 5.099 1.00 79.19 180 THR A C 1
ATOM 1333 O O . THR A 1 180 ? 8.666 -0.699 4.469 1.00 79.19 180 THR A O 1
ATOM 1336 N N . ARG A 1 181 ? 8.158 0.804 6.039 1.00 87.31 181 ARG A N 1
ATOM 1337 C CA . ARG A 1 181 ? 6.873 0.171 6.373 1.00 87.31 181 ARG A CA 1
ATOM 1338 C C . ARG A 1 181 ? 5.771 0.387 5.330 1.00 87.31 181 ARG A C 1
ATOM 1340 O O . ARG A 1 181 ? 4.642 -0.023 5.590 1.00 87.31 181 ARG A O 1
ATOM 1347 N N . MET A 1 182 ? 6.047 1.052 4.202 1.00 88.19 182 MET A N 1
ATOM 1348 C CA . MET A 1 182 ? 5.028 1.491 3.238 1.00 88.19 182 MET A CA 1
ATOM 1349 C C . MET A 1 182 ? 4.132 0.335 2.781 1.00 88.19 182 MET A C 1
ATOM 1351 O O . MET A 1 182 ? 2.912 0.423 2.909 1.00 88.19 182 MET A O 1
ATOM 1355 N N . ASN A 1 183 ? 4.720 -0.778 2.335 1.00 89.81 183 ASN A N 1
ATOM 1356 C CA . ASN A 1 183 ? 3.956 -1.938 1.873 1.00 89.81 183 ASN A CA 1
ATOM 1357 C C . ASN A 1 183 ? 3.190 -2.636 2.998 1.00 89.81 183 ASN A C 1
ATOM 1359 O O . ASN A 1 183 ? 2.089 -3.134 2.770 1.00 89.81 183 ASN A O 1
ATOM 1363 N N . THR A 1 184 ? 3.736 -2.651 4.215 1.00 92.31 184 THR A N 1
ATOM 1364 C CA . THR A 1 184 ? 3.032 -3.204 5.381 1.00 92.31 184 THR A CA 1
ATOM 1365 C C . THR A 1 184 ? 1.820 -2.343 5.717 1.00 92.31 184 THR A C 1
ATOM 1367 O O . THR A 1 184 ? 0.713 -2.862 5.817 1.00 92.31 184 THR A O 1
ATOM 1370 N N . ALA A 1 185 ? 1.999 -1.024 5.815 1.00 94.06 185 ALA A N 1
ATOM 1371 C CA . ALA A 1 185 ? 0.907 -0.093 6.060 1.00 94.06 185 ALA A CA 1
ATOM 1372 C C . ALA A 1 185 ? -0.164 -0.220 4.971 1.00 94.06 185 ALA A C 1
ATOM 1374 O O . ALA A 1 185 ? -1.318 -0.468 5.295 1.00 94.06 185 ALA A O 1
ATOM 1375 N N . PHE A 1 186 ? 0.220 -0.155 3.694 1.00 91.44 186 PHE A N 1
ATOM 1376 C CA . PHE A 1 186 ? -0.701 -0.276 2.565 1.00 91.44 186 PHE A CA 1
ATOM 1377 C C . PHE A 1 186 ? -1.509 -1.583 2.601 1.00 91.44 186 PHE A C 1
ATOM 1379 O O . PHE A 1 186 ? -2.740 -1.547 2.594 1.00 91.44 186 PHE A O 1
ATOM 1386 N N . LYS A 1 187 ? -0.839 -2.739 2.707 1.00 94.31 187 LYS A N 1
ATOM 1387 C CA . LYS A 1 187 ? -1.500 -4.054 2.652 1.00 94.31 187 LYS A CA 1
ATOM 1388 C C . LYS A 1 187 ? -2.417 -4.295 3.852 1.00 94.31 187 LYS A C 1
ATOM 1390 O O . LYS A 1 187 ? -3.508 -4.825 3.671 1.00 94.31 187 LYS A O 1
ATOM 1395 N N . PHE A 1 188 ? -2.014 -3.892 5.057 1.00 96.56 188 PHE A N 1
ATOM 1396 C CA . PHE A 1 188 ? -2.808 -4.105 6.272 1.00 96.56 188 PHE A CA 1
ATOM 1397 C C . PHE A 1 188 ? -3.930 -3.074 6.419 1.00 96.56 188 PHE A C 1
ATOM 1399 O O . PHE A 1 188 ? -5.036 -3.436 6.820 1.00 96.56 188 PHE A O 1
ATOM 1406 N N . TYR A 1 189 ? -3.690 -1.811 6.052 1.00 96.56 189 TYR A N 1
ATOM 1407 C CA . TYR A 1 189 ? -4.729 -0.779 6.069 1.00 96.56 189 TYR A CA 1
ATOM 1408 C C . TYR A 1 189 ? -5.835 -1.091 5.069 1.00 96.56 189 TYR A C 1
ATOM 1410 O O . TYR A 1 189 ? -6.995 -0.852 5.386 1.00 96.56 189 TYR A O 1
ATOM 1418 N N . TYR A 1 190 ? -5.512 -1.691 3.919 1.00 96.44 190 TYR A N 1
ATOM 1419 C CA . TYR A 1 190 ? -6.525 -2.149 2.970 1.00 96.44 190 TYR A CA 1
ATOM 1420 C C . TYR A 1 190 ? -7.474 -3.186 3.596 1.00 96.44 190 TYR A C 1
ATOM 1422 O O . TYR A 1 190 ? -8.694 -3.063 3.483 1.00 96.44 190 TYR A O 1
ATOM 1430 N N . GLN A 1 191 ? -6.931 -4.160 4.337 1.00 98.06 191 GLN A N 1
ATOM 1431 C CA . GLN A 1 191 ? -7.745 -5.151 5.054 1.00 98.06 191 GLN A CA 1
ATOM 1432 C C . GLN A 1 191 ? -8.564 -4.509 6.181 1.00 98.06 191 GLN A C 1
ATOM 1434 O O . GLN A 1 191 ? -9.758 -4.774 6.307 1.00 98.06 191 GLN A O 1
ATOM 1439 N N . ALA A 1 192 ? -7.954 -3.625 6.978 1.00 98.31 192 ALA A N 1
ATOM 1440 C CA . ALA A 1 192 ? -8.656 -2.908 8.040 1.00 98.31 192 ALA A CA 1
ATOM 1441 C C . ALA A 1 192 ? -9.808 -2.053 7.490 1.00 98.31 192 ALA A C 1
ATOM 1443 O O . ALA A 1 192 ? -10.900 -2.060 8.054 1.00 98.31 192 ALA A O 1
ATOM 1444 N N . TRP A 1 193 ? -9.590 -1.374 6.360 1.00 97.06 193 TRP A N 1
ATOM 1445 C CA . TRP A 1 193 ? -10.607 -0.581 5.674 1.00 97.06 193 TRP A CA 1
ATOM 1446 C C . TRP A 1 193 ? -11.794 -1.455 5.258 1.00 97.06 193 TRP A C 1
ATOM 1448 O O . TRP A 1 193 ? -12.936 -1.120 5.571 1.00 97.06 193 TRP A O 1
ATOM 1458 N N . ALA A 1 194 ? -11.537 -2.610 4.632 1.00 97.94 194 ALA A N 1
ATOM 1459 C CA . ALA A 1 194 ? -12.588 -3.539 4.222 1.00 97.94 194 ALA A CA 1
ATOM 1460 C C . ALA A 1 194 ? -13.409 -4.034 5.426 1.00 97.94 194 ALA A C 1
ATOM 1462 O O . ALA A 1 194 ? -14.637 -3.932 5.418 1.00 97.94 194 ALA A O 1
ATOM 1463 N N . LEU A 1 195 ? -12.746 -4.480 6.497 1.00 98.50 195 LEU A N 1
ATOM 1464 C CA . LEU A 1 195 ? -13.405 -4.949 7.722 1.00 98.50 195 LEU A CA 1
ATOM 1465 C C . LEU A 1 195 ? -14.253 -3.850 8.381 1.00 98.50 195 LEU A C 1
ATOM 1467 O O . LEU A 1 195 ? -15.412 -4.077 8.734 1.00 98.50 195 LEU A O 1
ATOM 1471 N N . TRP A 1 196 ? -13.698 -2.646 8.525 1.00 98.12 196 TRP A N 1
ATOM 1472 C CA . TRP A 1 196 ? -14.394 -1.514 9.133 1.00 98.12 196 TRP A CA 1
ATOM 1473 C C . TRP A 1 196 ? -15.530 -0.983 8.267 1.00 98.12 196 TRP A C 1
ATOM 1475 O O . TRP A 1 196 ? -16.515 -0.510 8.829 1.00 98.12 196 TRP A O 1
ATOM 1485 N N . SER A 1 197 ? -15.457 -1.101 6.939 1.00 96.56 197 SER A N 1
ATOM 1486 C CA . SER A 1 197 ? -16.561 -0.725 6.050 1.00 96.56 197 SER A CA 1
ATOM 1487 C C . SER A 1 197 ? -17.803 -1.589 6.301 1.00 96.56 197 SER A C 1
ATOM 1489 O O . SER A 1 197 ? -18.892 -1.056 6.527 1.00 96.56 197 SER A O 1
ATOM 1491 N N . VAL A 1 198 ? -17.625 -2.912 6.391 1.00 97.81 198 VAL A N 1
ATOM 1492 C CA . VAL A 1 198 ? -18.705 -3.870 6.669 1.00 97.81 198 VAL A CA 1
ATOM 1493 C C . VAL A 1 198 ? -19.248 -3.668 8.084 1.00 97.81 198 VAL A C 1
ATOM 1495 O O . VAL A 1 198 ? -20.461 -3.569 8.280 1.00 97.81 198 VAL A O 1
ATOM 1498 N N . ALA A 1 199 ? -18.356 -3.534 9.071 1.00 97.94 199 ALA A N 1
ATOM 1499 C CA . ALA A 1 199 ? -18.745 -3.300 10.459 1.00 97.94 199 ALA A CA 1
ATOM 1500 C C . ALA A 1 199 ? -19.516 -1.981 10.627 1.00 97.94 199 ALA A C 1
ATOM 1502 O O . ALA A 1 199 ? -20.515 -1.941 11.343 1.00 97.94 199 ALA A O 1
ATOM 1503 N N . SER A 1 200 ? -19.092 -0.919 9.933 1.00 96.19 200 SER A N 1
ATOM 1504 C CA . SER A 1 200 ? -19.723 0.406 9.987 1.00 96.19 200 SER A CA 1
ATOM 1505 C C . SER A 1 200 ? -21.084 0.430 9.294 1.00 96.19 200 SER A C 1
ATOM 1507 O O . SER A 1 200 ? -22.008 1.064 9.802 1.00 96.19 200 SER A O 1
ATOM 1509 N N . ALA A 1 201 ? -21.248 -0.290 8.179 1.00 94.62 201 ALA A N 1
ATOM 1510 C CA . ALA A 1 201 ? -22.544 -0.437 7.518 1.00 94.62 201 ALA A CA 1
ATOM 1511 C C . ALA A 1 201 ? -23.573 -1.088 8.459 1.00 94.62 201 ALA A C 1
ATOM 1513 O O . ALA A 1 201 ? -24.667 -0.553 8.662 1.00 94.62 201 ALA A O 1
ATOM 1514 N N . PHE A 1 202 ? -23.192 -2.190 9.115 1.00 94.94 202 PHE A N 1
ATOM 1515 C CA . PHE A 1 202 ? -24.036 -2.830 10.124 1.00 94.94 202 PHE A CA 1
ATOM 1516 C C . PHE A 1 202 ? -24.264 -1.934 11.350 1.00 94.94 202 PHE A C 1
ATOM 1518 O O . PHE A 1 202 ? -25.391 -1.818 11.826 1.00 94.94 202 PHE A O 1
ATOM 1525 N N . ALA A 1 203 ? -23.219 -1.280 11.863 1.00 94.19 203 ALA A N 1
ATOM 1526 C CA . ALA A 1 203 ? -23.311 -0.399 13.023 1.00 94.19 203 ALA A CA 1
ATOM 1527 C C . ALA A 1 203 ? -24.305 0.745 12.791 1.00 94.19 203 ALA A C 1
ATOM 1529 O O . ALA A 1 203 ? -25.123 1.038 13.663 1.00 94.19 203 ALA A O 1
ATOM 1530 N N . LEU A 1 204 ? -24.274 1.359 11.606 1.00 91.88 204 LEU A N 1
ATOM 1531 C CA . LEU A 1 204 ? -25.203 2.418 11.235 1.00 91.88 204 LEU A CA 1
ATOM 1532 C C . LEU A 1 204 ? -26.642 1.893 11.159 1.00 91.88 204 LEU A C 1
ATOM 1534 O O . LEU A 1 204 ? -27.535 2.495 11.755 1.00 91.88 204 LEU A O 1
ATOM 1538 N N . TYR A 1 205 ? -26.858 0.742 10.512 1.00 90.62 205 TYR A N 1
ATOM 1539 C CA . TYR A 1 205 ? -28.160 0.069 10.506 1.00 90.62 205 TYR A CA 1
ATOM 1540 C C . TYR A 1 205 ? -28.665 -0.195 11.930 1.00 90.62 205 TYR A C 1
ATOM 1542 O O . TYR A 1 205 ? -29.786 0.185 12.271 1.00 90.62 205 TYR A O 1
ATOM 1550 N N . TYR A 1 206 ? -27.826 -0.785 12.788 1.00 90.50 206 TYR A N 1
ATOM 1551 C CA . TYR A 1 206 ? -28.174 -1.094 14.171 1.00 90.50 206 TYR A CA 1
ATOM 1552 C C . TYR A 1 206 ? -28.588 0.164 14.937 1.00 90.50 206 TYR A C 1
ATOM 1554 O O . TYR A 1 206 ? -29.633 0.183 15.592 1.00 90.50 206 TYR A O 1
ATOM 1562 N N . LEU A 1 207 ? -27.797 1.233 14.824 1.00 89.00 207 LEU A N 1
ATOM 1563 C CA . LEU A 1 207 ? -28.061 2.496 15.502 1.00 89.00 207 LEU A CA 1
ATOM 1564 C C . LEU A 1 207 ? -29.348 3.174 15.011 1.00 89.00 207 LEU A C 1
ATOM 1566 O O . LEU A 1 207 ? -30.000 3.844 15.806 1.00 89.00 207 LEU A O 1
ATOM 1570 N N . ILE A 1 208 ? -29.733 3.016 13.745 1.00 86.19 208 ILE A N 1
ATOM 1571 C CA . ILE A 1 208 ? -30.995 3.560 13.224 1.00 86.19 208 ILE A CA 1
ATOM 1572 C C . ILE A 1 208 ? -32.177 2.697 13.688 1.00 86.19 208 ILE A C 1
ATOM 1574 O O . ILE A 1 208 ? -33.157 3.225 14.212 1.00 86.19 208 ILE A O 1
ATOM 1578 N N . ALA A 1 209 ? -32.072 1.375 13.543 1.00 84.62 209 ALA A N 1
ATOM 1579 C CA . ALA A 1 209 ? -33.172 0.445 13.782 1.00 84.62 209 ALA A CA 1
ATOM 1580 C C . ALA A 1 209 ? -33.511 0.249 15.272 1.00 84.62 209 ALA A C 1
ATOM 1582 O O . ALA A 1 209 ? -34.672 0.045 15.616 1.00 84.62 209 ALA A O 1
ATOM 1583 N N . HIS A 1 210 ? -32.524 0.323 16.172 1.00 79.12 210 HIS A N 1
ATOM 1584 C CA . HIS A 1 210 ? -32.696 -0.055 17.585 1.00 79.12 210 HIS A CA 1
ATOM 1585 C C . HIS A 1 210 ? -32.780 1.139 18.551 1.00 79.12 210 HIS A C 1
ATOM 1587 O O . HIS A 1 210 ? -32.700 0.973 19.772 1.00 79.12 210 HIS A O 1
ATOM 1593 N N . ARG A 1 211 ? -32.949 2.370 18.051 1.00 70.44 211 ARG A N 1
ATOM 1594 C CA . ARG A 1 211 ? -33.079 3.563 18.904 1.00 70.44 211 ARG A CA 1
ATOM 1595 C C . ARG A 1 211 ? -34.529 4.009 19.033 1.00 70.44 211 ARG A C 1
ATOM 1597 O O . ARG A 1 211 ? -35.176 4.402 18.072 1.00 70.44 211 ARG A O 1
ATOM 1604 N N . GLN A 1 212 ? -35.008 4.047 20.274 1.00 63.06 212 GLN A N 1
ATOM 1605 C CA . GLN A 1 212 ? -36.305 4.630 20.606 1.00 63.06 212 GLN A CA 1
ATOM 1606 C C . GLN A 1 212 ? -36.227 6.168 20.596 1.00 63.06 212 GLN A C 1
ATOM 1608 O O . GLN A 1 212 ? -35.432 6.765 21.334 1.00 63.06 212 GLN A O 1
ATOM 1613 N N . GLY A 1 213 ? -37.073 6.792 19.770 1.00 71.44 213 GLY A N 1
ATOM 1614 C CA . GLY A 1 213 ? -37.295 8.240 19.704 1.00 71.44 213 GLY A CA 1
ATOM 1615 C C . GLY A 1 213 ? -36.751 8.911 18.434 1.00 71.44 213 GLY A C 1
ATOM 1616 O O . GLY A 1 213 ? -35.579 8.760 18.087 1.00 71.44 213 GLY A O 1
ATOM 1617 N N . ARG A 1 214 ? -37.597 9.728 17.784 1.00 72.31 214 ARG A N 1
ATOM 1618 C CA . ARG A 1 214 ? -37.311 10.405 16.500 1.00 72.31 214 ARG A CA 1
ATOM 1619 C C . ARG A 1 214 ? -36.031 11.248 16.521 1.00 72.31 214 ARG A C 1
ATOM 1621 O O . ARG A 1 214 ? -35.274 11.216 15.562 1.00 72.31 214 ARG A O 1
ATOM 1628 N N . VAL A 1 215 ? -35.743 11.932 17.631 1.00 77.88 215 VAL A N 1
ATOM 1629 C CA . VAL A 1 215 ? -34.540 12.776 17.781 1.00 77.88 215 VAL A CA 1
ATOM 1630 C C . VAL A 1 215 ? -33.249 11.954 17.726 1.00 77.88 215 VAL A C 1
ATOM 1632 O O . VAL A 1 215 ? -32.284 12.357 17.085 1.00 77.88 215 VAL A O 1
ATOM 1635 N N . ARG A 1 216 ? -33.215 10.777 18.365 1.00 76.38 216 ARG A N 1
ATOM 1636 C CA . ARG A 1 216 ? -32.023 9.911 18.365 1.00 76.38 216 ARG A CA 1
ATOM 1637 C C . ARG A 1 216 ? -31.825 9.219 17.021 1.00 76.38 216 ARG A C 1
ATOM 1639 O O . ARG A 1 216 ? -30.684 9.081 16.586 1.00 76.38 216 ARG A O 1
ATOM 1646 N N . ALA A 1 217 ? -32.917 8.819 16.371 1.00 75.88 217 ALA A N 1
ATOM 1647 C CA . ALA A 1 217 ? -32.870 8.292 15.012 1.00 75.88 217 ALA A CA 1
ATOM 1648 C C . ALA A 1 217 ? -32.355 9.358 14.031 1.00 75.88 217 ALA A C 1
ATOM 1650 O O . ALA A 1 217 ? -31.447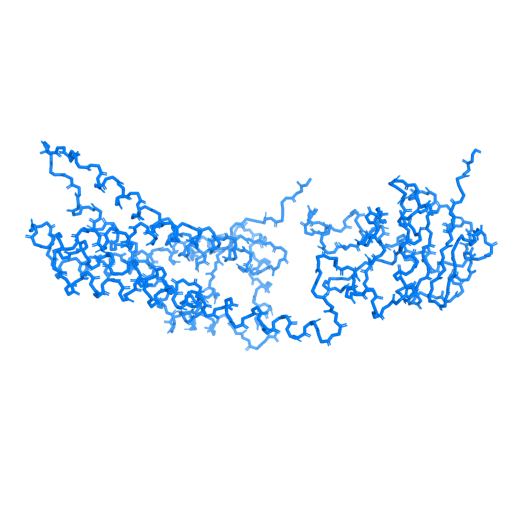 9.078 13.257 1.00 75.88 217 ALA A O 1
ATOM 1651 N N . PHE A 1 218 ? -32.839 10.601 14.143 1.00 79.94 218 PHE A N 1
ATOM 1652 C CA . PHE A 1 218 ? -32.363 11.730 13.342 1.00 79.94 218 PHE A CA 1
ATOM 1653 C C . PHE A 1 218 ? -30.877 12.031 13.577 1.00 79.94 218 PHE A C 1
ATOM 1655 O O . PHE A 1 218 ? -30.115 12.099 12.620 1.00 79.94 218 PHE A O 1
ATOM 1662 N N . ALA A 1 219 ? -30.436 12.137 14.835 1.00 81.75 219 ALA A N 1
ATOM 1663 C CA . ALA A 1 219 ? -29.026 12.371 15.158 1.00 81.75 219 ALA A CA 1
ATOM 1664 C C . ALA A 1 219 ? -28.111 11.258 14.613 1.00 81.75 219 ALA A C 1
ATOM 1666 O O . ALA A 1 219 ? -27.037 11.534 14.090 1.00 81.75 219 ALA A O 1
ATOM 1667 N N . THR A 1 220 ? -28.554 10.000 14.685 1.00 81.06 220 THR A N 1
ATOM 1668 C CA . THR A 1 220 ? -27.828 8.861 14.099 1.00 81.06 220 THR A CA 1
ATOM 1669 C C . THR A 1 220 ? -27.792 8.938 12.574 1.00 81.06 220 THR A C 1
ATOM 1671 O O . THR A 1 220 ? -26.739 8.735 11.973 1.00 81.06 220 THR A O 1
ATOM 1674 N N . GLY A 1 221 ? -28.925 9.259 11.944 1.00 82.44 221 GLY A N 1
ATOM 1675 C CA . GLY A 1 221 ? -29.001 9.477 10.502 1.00 82.44 221 GLY A CA 1
ATOM 1676 C C . GLY A 1 221 ? -28.052 10.587 10.053 1.00 82.44 221 GLY A C 1
ATOM 1677 O O . GLY A 1 221 ? -27.341 10.411 9.071 1.00 82.44 221 GLY A O 1
ATOM 1678 N N . LEU A 1 222 ? -27.951 11.673 10.825 1.00 86.25 222 LEU A N 1
ATOM 1679 C CA . LEU A 1 222 ? -27.010 12.761 10.568 1.00 86.25 222 LEU A CA 1
ATOM 1680 C C . LEU A 1 222 ? -25.550 12.296 10.654 1.00 86.25 222 LEU A C 1
ATOM 1682 O O . LEU A 1 222 ? -24.765 12.648 9.780 1.00 86.25 222 LEU A O 1
ATOM 1686 N N . VAL A 1 223 ? -25.183 11.464 11.639 1.00 86.00 223 VAL A N 1
ATOM 1687 C CA . VAL A 1 223 ? -23.840 10.848 11.694 1.00 86.00 223 VAL A CA 1
ATOM 1688 C C . VAL A 1 223 ? -23.569 10.023 10.435 1.00 86.00 223 VAL A C 1
ATOM 1690 O O . VAL A 1 223 ? -22.490 10.138 9.859 1.00 86.00 223 VAL A O 1
ATOM 1693 N N . GLY A 1 224 ? -24.550 9.240 9.976 1.00 87.31 224 GLY A N 1
ATOM 1694 C CA . GLY A 1 224 ? -24.455 8.487 8.725 1.00 87.31 224 GLY A CA 1
ATOM 1695 C C . GLY A 1 224 ? -24.242 9.389 7.508 1.00 87.31 224 GLY A C 1
ATOM 1696 O O . GLY A 1 224 ? -23.313 9.165 6.739 1.00 87.31 224 GLY A O 1
ATOM 1697 N N . VAL A 1 225 ? -25.049 10.444 7.364 1.00 89.00 225 VAL A N 1
ATOM 1698 C CA . VAL A 1 225 ? -24.941 11.422 6.267 1.00 89.00 225 VAL A CA 1
ATOM 1699 C C . VAL A 1 225 ? -23.583 12.121 6.279 1.00 89.00 225 VAL A C 1
ATOM 1701 O O . VAL A 1 225 ? -22.947 12.220 5.234 1.00 89.00 225 VAL A O 1
ATOM 1704 N N . VAL A 1 226 ? -23.103 12.558 7.446 1.00 90.56 226 VAL A N 1
ATOM 1705 C CA . VAL A 1 226 ? -21.781 13.187 7.582 1.00 90.56 226 VAL A CA 1
ATOM 1706 C C . VAL A 1 226 ? -20.671 12.198 7.229 1.00 90.56 226 VAL A C 1
ATOM 1708 O O . VAL A 1 226 ? -19.773 12.548 6.471 1.00 90.56 226 VAL A O 1
ATOM 1711 N N . ALA A 1 227 ? -20.731 10.958 7.721 1.00 89.06 227 ALA A N 1
ATOM 1712 C CA . ALA A 1 227 ? -19.730 9.937 7.421 1.00 89.06 227 ALA A CA 1
ATOM 1713 C C . ALA A 1 227 ? -19.678 9.603 5.919 1.00 89.06 227 ALA A C 1
ATOM 1715 O O . ALA A 1 227 ? -18.591 9.535 5.346 1.00 89.06 227 ALA A O 1
ATOM 1716 N N . ILE A 1 228 ? -20.839 9.454 5.271 1.00 89.50 228 ILE A N 1
ATOM 1717 C CA . ILE A 1 228 ? -20.938 9.243 3.820 1.00 89.50 228 ILE A CA 1
ATOM 1718 C C . ILE A 1 228 ? -20.400 10.463 3.070 1.00 89.50 228 ILE A C 1
ATOM 1720 O O . ILE A 1 228 ? -19.571 10.307 2.179 1.00 89.50 228 ILE A O 1
ATOM 1724 N N . GLY A 1 229 ? -20.806 11.675 3.461 1.00 91.62 229 GLY A N 1
ATOM 1725 C CA . GLY A 1 229 ? -20.324 12.919 2.865 1.00 91.62 229 GLY A CA 1
ATOM 1726 C C . GLY A 1 229 ? -18.801 13.038 2.925 1.00 91.62 229 GLY A C 1
ATOM 1727 O O . GLY A 1 229 ? -18.174 13.294 1.902 1.00 91.62 229 GLY A O 1
ATOM 1728 N N . LEU A 1 230 ? -18.197 12.755 4.085 1.00 89.56 230 LEU A N 1
ATOM 1729 C CA . LEU A 1 230 ? -16.741 12.716 4.264 1.00 89.56 230 LEU A CA 1
ATOM 1730 C C . LEU A 1 230 ? -16.075 11.655 3.377 1.00 89.56 230 LEU A C 1
ATOM 1732 O O . LEU A 1 230 ? -15.056 11.938 2.753 1.00 89.56 230 LEU A O 1
ATOM 1736 N N . GLY A 1 231 ? -16.656 10.454 3.286 1.00 88.06 231 GLY A N 1
ATOM 1737 C CA . GLY A 1 231 ? -16.153 9.386 2.417 1.00 88.06 231 GLY A CA 1
ATOM 1738 C C . GLY A 1 231 ? -16.213 9.731 0.925 1.00 88.06 231 GLY A C 1
ATOM 1739 O O . GLY A 1 231 ? -15.369 9.277 0.154 1.00 88.06 231 GLY A O 1
ATOM 1740 N N . LEU A 1 232 ? -17.168 10.572 0.519 1.00 92.19 232 LEU A N 1
ATOM 1741 C CA . LEU A 1 232 ? -17.329 11.022 -0.863 1.00 92.19 232 LEU A CA 1
ATOM 1742 C C . LEU A 1 232 ? -16.425 12.203 -1.241 1.00 92.19 232 LEU A C 1
ATOM 1744 O O . LEU A 1 232 ? -16.241 12.439 -2.432 1.00 92.19 232 LEU A O 1
ATOM 1748 N N . VAL A 1 233 ? -15.808 12.909 -0.282 1.00 91.00 233 VAL A N 1
ATOM 1749 C CA . VAL A 1 233 ? -14.910 14.047 -0.577 1.00 91.00 233 VAL A CA 1
ATOM 1750 C C . VAL A 1 233 ? -13.797 13.638 -1.542 1.00 91.00 233 VAL A C 1
ATOM 1752 O O . VAL A 1 233 ? -13.554 14.333 -2.526 1.00 91.00 233 VAL A O 1
ATOM 1755 N N . TYR A 1 234 ? -13.141 12.497 -1.301 1.00 89.31 234 TYR A N 1
ATOM 1756 C CA . TYR A 1 234 ? -12.056 12.040 -2.169 1.00 89.31 234 TYR A CA 1
ATOM 1757 C C . TYR A 1 234 ? -12.523 11.747 -3.602 1.00 89.31 234 TYR A C 1
ATOM 1759 O O . TYR A 1 234 ? -11.998 12.394 -4.504 1.00 89.31 234 TYR A O 1
ATOM 1767 N N . PRO A 1 235 ? -13.489 10.843 -3.871 1.00 92.25 235 PRO A N 1
ATOM 1768 C CA . PRO A 1 235 ? -13.905 10.576 -5.247 1.00 92.25 235 PRO A CA 1
ATOM 1769 C C . PRO A 1 235 ? -14.506 11.810 -5.935 1.00 92.25 235 PRO A C 1
ATOM 1771 O O . PRO A 1 235 ? -14.219 12.029 -7.109 1.00 92.25 235 PRO A O 1
ATOM 1774 N N . LEU A 1 236 ? -15.261 12.658 -5.224 1.00 93.75 236 LEU A N 1
ATOM 1775 C CA . LEU A 1 236 ? -15.856 13.866 -5.811 1.00 93.75 236 LEU A CA 1
ATOM 1776 C C . LEU A 1 236 ? -14.821 14.916 -6.228 1.00 93.75 236 LEU A C 1
ATOM 1778 O O . LEU A 1 236 ? -15.071 15.648 -7.177 1.00 93.75 236 LEU A O 1
ATOM 1782 N N . LEU A 1 237 ? -13.671 14.996 -5.552 1.00 92.00 237 LEU A N 1
ATOM 1783 C CA . LEU A 1 237 ? -12.602 15.936 -5.908 1.00 92.00 237 LEU A CA 1
ATOM 1784 C C . LEU A 1 237 ? -11.555 15.303 -6.833 1.00 92.00 237 LEU A C 1
ATOM 1786 O O . LEU A 1 237 ? -11.131 15.914 -7.812 1.00 92.00 237 LEU A O 1
ATOM 1790 N N . ALA A 1 238 ? -11.135 14.072 -6.541 1.00 90.75 238 ALA A N 1
ATOM 1791 C CA . ALA A 1 238 ? -10.038 13.412 -7.236 1.00 90.75 238 ALA A CA 1
ATOM 1792 C C . ALA A 1 238 ? -10.416 12.980 -8.655 1.00 90.75 238 ALA A C 1
ATOM 1794 O O . ALA A 1 238 ? -9.589 13.118 -9.552 1.00 90.75 238 ALA A O 1
ATOM 1795 N N . ILE A 1 239 ? -11.637 12.480 -8.880 1.00 89.56 239 ILE A N 1
ATOM 1796 C CA . ILE A 1 239 ? -12.077 12.034 -10.210 1.00 89.56 239 ILE A CA 1
ATOM 1797 C C . ILE A 1 239 ? -12.080 13.192 -11.216 1.00 89.56 239 ILE A C 1
ATOM 1799 O O . ILE A 1 239 ? -11.383 13.064 -12.223 1.00 89.56 239 ILE A O 1
ATOM 1803 N N . PRO A 1 240 ? -12.777 14.326 -10.985 1.00 88.25 240 PRO A N 1
ATOM 1804 C CA . PRO A 1 240 ? -12.768 15.422 -11.950 1.00 88.25 240 PRO A CA 1
ATOM 1805 C C . PRO A 1 240 ? -11.382 16.047 -12.087 1.00 88.25 240 PRO A C 1
ATOM 1807 O O . PRO A 1 240 ? -10.999 16.385 -13.198 1.00 88.25 240 PRO A O 1
ATOM 1810 N N . TYR A 1 241 ? -10.599 16.141 -11.005 1.00 87.31 241 TYR A N 1
ATOM 1811 C CA . TYR A 1 241 ? -9.224 16.636 -11.080 1.00 87.31 241 TYR A CA 1
ATOM 1812 C C . TYR A 1 241 ? -8.350 15.752 -11.980 1.00 87.31 241 TYR A C 1
ATOM 1814 O O . TYR A 1 241 ? -7.715 16.247 -12.905 1.00 87.31 241 TYR A O 1
ATOM 1822 N N . LYS A 1 242 ? -8.353 14.429 -11.765 1.00 83.12 242 LYS A N 1
ATOM 1823 C CA . LYS A 1 242 ? -7.573 13.477 -12.572 1.00 83.12 242 LYS A CA 1
ATOM 1824 C C . LYS A 1 242 ? -8.078 13.376 -14.008 1.00 83.12 242 LYS A C 1
ATOM 1826 O O . LYS A 1 242 ? -7.265 13.183 -14.908 1.00 83.12 242 LYS A O 1
ATOM 1831 N N . ALA A 1 243 ? -9.388 13.492 -14.215 1.00 79.19 243 ALA A N 1
ATOM 1832 C CA . ALA A 1 243 ? -9.981 13.517 -15.543 1.00 79.19 243 ALA A CA 1
ATOM 1833 C C . ALA A 1 243 ? -9.592 14.802 -16.287 1.00 79.19 243 ALA A C 1
ATOM 1835 O O . ALA A 1 243 ? -9.093 14.716 -17.398 1.00 79.19 243 ALA A O 1
ATOM 1836 N N . ALA A 1 244 ? -9.730 15.979 -15.675 1.00 76.06 244 ALA A N 1
ATOM 1837 C CA . ALA A 1 244 ? -9.412 17.258 -16.310 1.00 76.06 244 ALA A CA 1
ATOM 1838 C C . ALA A 1 244 ? -7.911 17.440 -16.591 1.00 76.06 244 ALA A C 1
ATOM 1840 O O . ALA A 1 244 ? -7.551 17.980 -17.632 1.00 76.06 244 ALA A O 1
ATOM 1841 N N . ASP A 1 245 ? -7.040 16.965 -15.696 1.00 68.56 245 ASP A N 1
ATOM 1842 C CA . ASP A 1 245 ? -5.579 17.038 -15.845 1.00 68.56 245 ASP A CA 1
ATOM 1843 C C . ASP A 1 245 ? -5.060 16.159 -17.000 1.00 68.56 245 ASP A C 1
ATOM 1845 O O . ASP A 1 245 ? -4.071 16.487 -17.646 1.00 68.56 245 ASP A O 1
ATOM 1849 N N . ARG A 1 246 ? -5.754 15.052 -17.307 1.00 62.94 246 ARG A N 1
ATOM 1850 C CA . ARG A 1 246 ? -5.330 14.076 -18.329 1.00 62.94 246 ARG A CA 1
ATOM 1851 C C . ARG A 1 246 ? -6.175 14.067 -19.603 1.00 62.94 246 ARG A C 1
ATOM 1853 O O . ARG A 1 246 ? -5.749 13.480 -20.586 1.00 62.94 246 ARG A O 1
ATOM 1860 N N . ALA A 1 247 ? -7.356 14.684 -19.615 1.00 57.50 247 ALA A N 1
ATOM 1861 C CA . ALA A 1 247 ? -8.300 14.610 -20.735 1.00 57.50 247 ALA A CA 1
ATOM 1862 C C . ALA A 1 247 ? -8.403 15.901 -21.556 1.00 57.50 247 ALA A C 1
ATOM 1864 O O . ALA A 1 247 ? -9.346 16.032 -22.331 1.00 57.50 247 ALA A O 1
ATOM 1865 N N . GLN A 1 248 ? -7.464 16.851 -21.429 1.00 60.28 248 GLN A N 1
ATOM 1866 C CA . GLN A 1 248 ? -7.586 18.142 -22.126 1.00 60.28 248 GLN A CA 1
ATOM 1867 C C . GLN A 1 248 ? -7.738 18.001 -23.653 1.00 60.28 248 GLN A C 1
ATOM 1869 O O . GLN A 1 248 ? -8.315 18.892 -24.263 1.00 60.28 248 GLN A O 1
ATOM 1874 N N . ASN A 1 249 ? -7.314 16.876 -24.253 1.00 64.50 249 ASN A N 1
ATOM 1875 C CA . ASN A 1 249 ? -7.367 16.661 -25.705 1.00 64.50 249 ASN A CA 1
ATOM 1876 C C . ASN A 1 249 ? -7.837 15.258 -26.157 1.00 64.50 249 ASN A C 1
ATOM 1878 O O . ASN A 1 249 ? -7.720 14.942 -27.338 1.00 64.50 249 ASN A O 1
ATOM 1882 N N . VAL A 1 250 ? -8.356 14.397 -25.265 1.00 68.38 250 VAL A N 1
ATOM 1883 C CA . VAL A 1 250 ? -8.750 13.014 -25.625 1.00 68.38 250 VAL A CA 1
ATOM 1884 C C . VAL A 1 250 ? -10.121 12.663 -25.062 1.00 68.38 250 VAL A C 1
ATOM 1886 O O . VAL A 1 250 ? -10.371 12.835 -23.869 1.00 68.38 250 VAL A O 1
ATOM 1889 N N . ALA A 1 251 ? -11.006 12.146 -25.919 1.00 77.88 251 ALA A N 1
ATOM 1890 C CA . ALA A 1 251 ? -12.299 11.625 -25.492 1.00 77.88 251 ALA A CA 1
ATOM 1891 C C . ALA A 1 251 ? -12.108 10.471 -24.482 1.00 77.88 251 ALA A C 1
ATOM 1893 O O . ALA A 1 251 ? -11.232 9.628 -24.693 1.00 77.88 251 ALA A O 1
ATOM 1894 N N . PRO A 1 252 ? -12.908 10.393 -23.400 1.00 79.75 252 PRO A N 1
ATOM 1895 C CA . PRO A 1 252 ? -12.802 9.308 -22.429 1.00 79.75 252 PRO A CA 1
ATOM 1896 C C . PRO A 1 252 ? -12.881 7.927 -23.094 1.00 79.75 252 PRO A C 1
ATOM 1898 O O . PRO A 1 252 ? -13.823 7.637 -23.829 1.00 79.75 252 PRO A O 1
ATOM 1901 N N . THR A 1 253 ? -11.898 7.070 -22.819 1.00 83.50 253 THR A N 1
ATOM 1902 C CA . THR A 1 253 ? -11.786 5.727 -23.401 1.00 83.50 253 THR A CA 1
ATOM 1903 C C . THR A 1 253 ? -11.112 4.760 -22.427 1.00 83.50 253 THR A C 1
ATOM 1905 O O . THR A 1 253 ? -10.367 5.178 -21.540 1.00 83.50 253 THR A O 1
ATOM 1908 N N . LEU A 1 254 ? -11.394 3.463 -22.583 1.00 85.62 254 LEU A N 1
ATOM 1909 C CA . LEU A 1 254 ? -10.711 2.375 -21.868 1.00 85.62 254 LEU A CA 1
ATOM 1910 C C . LEU A 1 254 ? -9.433 1.913 -22.586 1.00 85.62 254 LEU A C 1
ATOM 1912 O O . LEU A 1 254 ? -8.704 1.075 -22.059 1.00 85.62 254 LEU A O 1
ATOM 1916 N N . ASP A 1 255 ? -9.160 2.453 -23.773 1.00 85.25 255 ASP A N 1
ATOM 1917 C CA . ASP A 1 255 ? -7.917 2.212 -24.492 1.00 85.25 255 ASP A CA 1
ATOM 1918 C C . ASP A 1 255 ? -6.775 3.037 -23.874 1.00 85.25 255 ASP A C 1
ATOM 1920 O O . ASP A 1 255 ? -6.687 4.255 -24.042 1.00 85.25 255 ASP A O 1
ATOM 1924 N N . ALA A 1 256 ? -5.880 2.358 -23.152 1.00 79.25 256 ALA A N 1
ATOM 1925 C CA . ALA A 1 256 ? -4.719 2.978 -22.517 1.00 79.25 256 ALA A CA 1
ATOM 1926 C C . ALA A 1 256 ? -3.720 3.584 -23.527 1.00 79.25 256 ALA A C 1
ATOM 1928 O O . ALA A 1 256 ? -2.953 4.491 -23.176 1.00 79.25 256 ALA A O 1
ATOM 1929 N N . MET A 1 257 ? -3.724 3.112 -24.778 1.00 85.31 257 MET A N 1
ATOM 1930 C CA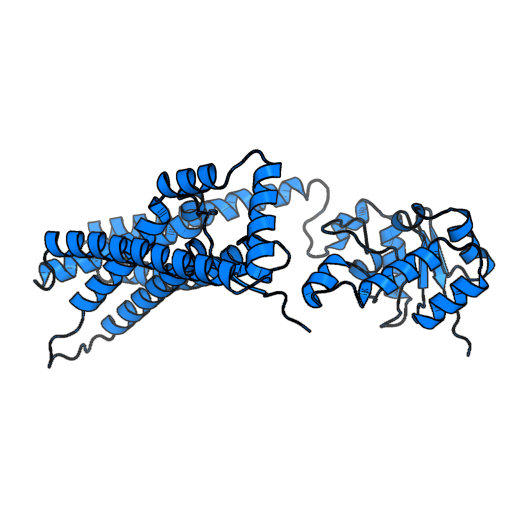 . MET A 1 257 ? -2.847 3.610 -25.838 1.00 85.31 257 MET A CA 1
ATOM 1931 C C . MET A 1 257 ? -3.423 4.841 -26.534 1.00 85.31 257 MET A C 1
ATOM 1933 O O . MET A 1 257 ? -2.657 5.681 -26.995 1.00 85.31 257 MET A O 1
ATOM 1937 N N . ALA A 1 258 ? -4.747 5.012 -26.545 1.00 83.38 258 ALA A N 1
ATOM 1938 C CA . ALA A 1 258 ? -5.402 6.135 -27.217 1.00 83.38 258 ALA A CA 1
ATOM 1939 C C . ALA A 1 258 ? -4.921 7.511 -26.729 1.00 83.38 258 ALA A C 1
ATOM 1941 O O . ALA A 1 258 ? -4.914 8.461 -27.507 1.00 83.38 258 ALA A O 1
ATOM 1942 N N . TYR A 1 259 ? -4.506 7.621 -25.462 1.00 78.56 259 TYR A N 1
ATOM 1943 C CA . TYR A 1 259 ? -3.880 8.833 -24.926 1.00 78.56 259 TYR A CA 1
ATOM 1944 C C . TYR A 1 259 ? -2.375 8.877 -25.212 1.00 78.56 259 TYR A C 1
ATOM 1946 O O . TYR A 1 259 ? -1.869 9.836 -25.787 1.00 78.56 259 TYR A O 1
ATOM 1954 N N . THR A 1 260 ? -1.637 7.838 -24.812 1.00 81.56 260 THR A N 1
ATOM 1955 C CA . THR A 1 260 ? -0.165 7.859 -24.860 1.00 81.56 260 THR A CA 1
ATOM 1956 C C . THR A 1 260 ? 0.387 7.832 -26.285 1.00 81.56 260 THR A C 1
ATOM 1958 O O . THR A 1 260 ? 1.396 8.484 -26.550 1.00 81.56 260 THR A O 1
ATOM 1961 N N . GLY A 1 261 ? -0.296 7.157 -27.209 1.00 86.12 261 GLY A N 1
ATOM 1962 C CA . GLY A 1 261 ? 0.078 7.056 -28.617 1.00 86.12 261 GLY A CA 1
ATOM 1963 C C . GLY A 1 261 ? 0.004 8.380 -29.381 1.00 86.12 261 GLY A C 1
ATOM 1964 O O . GLY A 1 261 ? 0.729 8.550 -30.355 1.00 86.12 261 GLY A O 1
ATOM 1965 N N . GLN A 1 262 ? -0.791 9.355 -28.922 1.00 84.56 262 GLN A N 1
ATOM 1966 C CA . GLN A 1 262 ? -0.874 10.678 -29.562 1.00 84.56 262 GLN A CA 1
ATOM 1967 C C . GLN A 1 262 ? 0.417 11.484 -29.419 1.00 84.56 262 GLN A C 1
ATOM 1969 O O . GLN A 1 262 ? 0.765 12.258 -30.305 1.00 84.56 262 GLN A O 1
ATOM 1974 N N . PHE A 1 263 ? 1.143 11.288 -28.316 1.00 85.19 263 PHE A N 1
ATOM 1975 C CA . PHE A 1 263 ? 2.402 11.990 -28.057 1.00 85.19 263 PHE A CA 1
ATOM 1976 C C . PHE A 1 263 ? 3.597 11.350 -28.770 1.00 85.19 263 PHE A C 1
ATOM 1978 O O . PHE A 1 263 ? 4.666 11.951 -28.827 1.00 85.19 263 PHE A O 1
ATOM 1985 N N . VAL A 1 264 ? 3.430 10.131 -29.291 1.00 91.31 264 VAL A N 1
ATOM 1986 C CA . VAL A 1 264 ? 4.483 9.338 -29.940 1.00 91.31 264 VAL A CA 1
ATOM 1987 C C . VAL A 1 264 ? 3.906 8.532 -31.111 1.00 91.31 264 VAL A C 1
ATOM 1989 O O . VAL A 1 264 ? 3.989 7.304 -31.166 1.00 91.31 264 VAL A O 1
ATOM 1992 N N . SER A 1 265 ? 3.294 9.240 -32.064 1.00 93.38 265 SER A N 1
ATOM 1993 C CA . SER A 1 265 ? 2.558 8.650 -33.193 1.00 93.38 265 SER A CA 1
ATOM 1994 C C . SER A 1 265 ? 3.378 7.637 -33.999 1.00 93.38 265 SER A C 1
ATOM 1996 O O . SER A 1 265 ? 2.845 6.601 -34.395 1.00 93.38 265 SER A O 1
ATOM 1998 N N . ALA A 1 266 ? 4.674 7.900 -34.191 1.00 95.56 266 ALA A N 1
ATOM 1999 C CA . ALA A 1 266 ? 5.591 7.013 -34.901 1.00 95.56 266 ALA A CA 1
ATOM 2000 C C . ALA A 1 266 ? 5.771 5.661 -34.183 1.00 95.56 266 ALA A C 1
ATOM 2002 O O . ALA A 1 266 ? 5.665 4.601 -34.802 1.00 95.56 266 ALA A O 1
ATOM 2003 N N . GLU A 1 267 ? 6.005 5.680 -32.867 1.00 95.56 267 GLU A N 1
ATOM 2004 C CA . GLU A 1 267 ? 6.125 4.460 -32.055 1.00 95.56 267 GLU A CA 1
ATOM 2005 C C . GLU A 1 267 ? 4.793 3.714 -31.987 1.00 95.56 267 GLU A C 1
ATOM 2007 O O . GLU A 1 267 ? 4.760 2.489 -32.089 1.00 95.56 267 GLU A O 1
ATOM 2012 N N . TYR A 1 268 ? 3.683 4.447 -31.884 1.00 94.94 268 TYR A N 1
ATOM 2013 C CA . TYR A 1 268 ? 2.349 3.859 -31.841 1.00 94.94 268 TYR A CA 1
ATOM 2014 C C . TYR A 1 268 ? 1.981 3.144 -33.148 1.00 94.94 268 TYR A C 1
ATOM 2016 O O . TYR A 1 268 ? 1.488 2.016 -33.115 1.00 94.94 268 TYR A O 1
ATOM 2024 N N . ALA A 1 269 ? 2.263 3.751 -34.304 1.00 96.50 269 ALA A N 1
ATOM 2025 C CA . ALA A 1 269 ? 2.044 3.121 -35.605 1.00 96.50 269 ALA A CA 1
ATOM 2026 C C . ALA A 1 269 ? 2.906 1.857 -35.783 1.00 96.50 269 ALA A C 1
ATOM 2028 O O . ALA A 1 269 ? 2.416 0.834 -36.264 1.00 96.50 269 ALA A O 1
ATOM 2029 N N . ALA A 1 270 ? 4.163 1.899 -35.330 1.00 97.56 270 ALA A N 1
ATOM 2030 C CA . ALA A 1 270 ? 5.067 0.753 -35.347 1.00 97.56 270 ALA A CA 1
ATOM 2031 C C . ALA A 1 270 ? 4.583 -0.392 -34.436 1.00 97.56 270 ALA A C 1
ATOM 2033 O O . ALA A 1 270 ? 4.606 -1.558 -34.833 1.00 97.56 270 ALA A O 1
ATOM 2034 N N . ALA A 1 271 ? 4.088 -0.074 -33.237 1.00 96.19 271 ALA A N 1
ATOM 2035 C CA . ALA A 1 271 ? 3.518 -1.059 -32.322 1.00 96.19 271 ALA A CA 1
ATOM 2036 C C . ALA A 1 271 ? 2.226 -1.684 -32.869 1.00 96.19 271 ALA A C 1
ATOM 2038 O O . ALA A 1 271 ? 2.063 -2.899 -32.790 1.00 96.19 271 ALA A O 1
ATOM 2039 N N . GLN A 1 272 ? 1.337 -0.896 -33.483 1.00 96.00 272 GLN A N 1
ATOM 2040 C CA . GLN A 1 272 ? 0.153 -1.443 -34.154 1.00 96.00 272 GLN A CA 1
ATOM 2041 C C . GLN A 1 272 ? 0.530 -2.389 -35.298 1.00 96.00 272 GLN A C 1
ATOM 2043 O O . GLN A 1 272 ? -0.068 -3.457 -35.436 1.00 96.00 272 GLN A O 1
ATOM 2048 N N . TRP A 1 273 ? 1.549 -2.036 -36.087 1.00 97.69 273 TRP A N 1
ATOM 2049 C CA . TRP A 1 273 ? 2.058 -2.926 -37.126 1.00 97.69 273 TRP A CA 1
ATOM 2050 C C . TRP A 1 273 ? 2.592 -4.233 -36.526 1.00 97.69 273 TRP A C 1
ATOM 2052 O O . TRP A 1 273 ? 2.224 -5.304 -37.005 1.00 97.69 273 TRP A O 1
ATOM 2062 N N . LEU A 1 274 ? 3.380 -4.177 -35.446 1.00 97.56 274 LEU A N 1
ATOM 2063 C CA . LEU A 1 274 ? 3.853 -5.381 -34.752 1.00 97.56 274 LEU A CA 1
ATOM 2064 C C . LEU A 1 274 ? 2.699 -6.242 -34.244 1.00 97.56 274 LEU A C 1
ATOM 2066 O O . LEU A 1 274 ? 2.689 -7.439 -34.505 1.00 97.56 274 LEU A O 1
ATOM 2070 N N . ALA A 1 275 ? 1.713 -5.651 -33.569 1.00 95.62 275 ALA A N 1
ATOM 2071 C CA . ALA A 1 275 ? 0.562 -6.382 -33.042 1.00 95.62 275 ALA A CA 1
ATOM 2072 C C . ALA A 1 275 ? -0.250 -7.090 -34.145 1.00 95.62 275 ALA A C 1
ATOM 2074 O O . ALA A 1 275 ? -0.808 -8.158 -33.903 1.00 95.62 275 ALA A O 1
ATOM 2075 N N . ALA A 1 276 ? -0.301 -6.517 -35.352 1.00 97.00 276 ALA A N 1
ATOM 2076 C CA . ALA A 1 276 ? -1.024 -7.086 -36.487 1.00 97.00 276 ALA A CA 1
ATOM 2077 C C . ALA A 1 276 ? -0.220 -8.125 -37.292 1.00 97.00 276 ALA A C 1
ATOM 2079 O O . ALA A 1 276 ? -0.824 -8.989 -37.925 1.00 97.00 276 ALA A O 1
ATOM 2080 N N . ASN A 1 277 ? 1.116 -8.040 -37.303 1.00 97.31 277 ASN A N 1
ATOM 2081 C CA . ASN A 1 277 ? 1.963 -8.814 -38.224 1.00 97.31 277 ASN A CA 1
ATOM 2082 C C . ASN A 1 277 ? 2.896 -9.814 -37.530 1.00 97.31 277 ASN A C 1
ATOM 2084 O O . ASN A 1 277 ? 3.308 -10.796 -38.150 1.00 97.31 277 ASN A O 1
ATOM 2088 N N . ALA A 1 278 ? 3.255 -9.592 -36.264 1.00 96.88 278 ALA A N 1
ATOM 2089 C CA . ALA A 1 278 ? 4.114 -10.507 -35.529 1.00 96.88 278 ALA A CA 1
ATOM 2090 C C . ALA A 1 278 ? 3.322 -11.753 -35.100 1.00 96.88 278 ALA A C 1
ATOM 2092 O O . ALA A 1 278 ? 2.257 -11.628 -34.491 1.00 96.88 278 ALA A O 1
ATOM 2093 N N . PRO A 1 279 ? 3.838 -12.972 -35.336 1.00 95.06 279 PRO A N 1
ATOM 2094 C CA . PRO A 1 279 ? 3.218 -14.176 -34.800 1.00 95.06 279 PRO A CA 1
ATOM 2095 C C . PRO A 1 279 ? 3.125 -14.133 -33.275 1.00 95.06 279 PRO A C 1
ATOM 2097 O O . PRO A 1 279 ? 3.992 -13.567 -32.599 1.00 95.06 279 PRO A O 1
ATOM 2100 N N . ALA A 1 280 ? 2.098 -14.779 -32.725 1.00 89.88 280 ALA A N 1
ATOM 2101 C CA . ALA A 1 280 ? 1.921 -14.867 -31.282 1.00 89.88 280 ALA A CA 1
ATOM 2102 C C . ALA A 1 280 ? 3.195 -15.402 -30.604 1.00 89.88 280 ALA A C 1
ATOM 2104 O O . ALA A 1 280 ? 3.816 -16.344 -31.095 1.00 89.88 280 ALA A O 1
ATOM 2105 N N . ARG A 1 281 ? 3.555 -14.816 -29.454 1.00 89.62 281 ARG A N 1
ATOM 2106 C CA . ARG A 1 281 ? 4.753 -15.156 -28.656 1.00 89.62 281 ARG A CA 1
ATOM 2107 C C . ARG A 1 281 ? 6.104 -14.820 -29.300 1.00 89.62 281 ARG A C 1
ATOM 2109 O O . ARG A 1 281 ? 7.125 -15.236 -28.763 1.00 89.62 281 ARG A O 1
ATOM 2116 N N . SER A 1 282 ? 6.137 -14.061 -30.395 1.00 96.38 282 SER A N 1
ATOM 2117 C CA . SER A 1 282 ? 7.401 -13.541 -30.932 1.00 96.38 282 SER A CA 1
ATOM 2118 C C . SER A 1 282 ? 8.129 -12.709 -29.877 1.00 96.38 282 SER A C 1
ATOM 2120 O O . SER A 1 282 ? 7.538 -11.779 -29.331 1.00 96.38 282 SER A O 1
ATOM 2122 N N . VAL A 1 283 ? 9.400 -13.020 -29.608 1.00 97.94 283 VAL A N 1
ATOM 2123 C CA . VAL A 1 283 ? 10.230 -12.203 -28.716 1.00 97.94 283 VAL A CA 1
ATOM 2124 C C . VAL A 1 283 ? 10.715 -10.979 -29.480 1.00 97.94 283 VAL A C 1
ATOM 2126 O O . VAL A 1 283 ? 11.282 -11.093 -30.571 1.00 97.94 283 VAL A O 1
ATOM 2129 N N . ILE A 1 284 ? 10.483 -9.803 -28.915 1.00 98.31 284 ILE A N 1
ATOM 2130 C CA . ILE A 1 284 ? 11.007 -8.541 -29.430 1.00 98.31 284 ILE A CA 1
ATOM 2131 C C . ILE A 1 284 ? 12.253 -8.125 -28.642 1.00 98.31 284 ILE A C 1
ATOM 2133 O O . ILE A 1 284 ? 12.391 -8.430 -27.457 1.00 98.31 284 ILE A O 1
ATOM 2137 N N . LEU A 1 285 ? 13.160 -7.410 -29.297 1.00 98.12 285 LEU A N 1
ATOM 2138 C CA . LEU A 1 285 ? 14.234 -6.677 -28.645 1.00 98.12 285 LEU A CA 1
ATOM 2139 C C . LEU A 1 285 ? 13.877 -5.192 -28.642 1.00 98.12 285 LEU A C 1
ATOM 2141 O O . LEU A 1 285 ? 13.695 -4.589 -29.701 1.00 98.12 285 LEU A O 1
ATOM 2145 N N . GLU A 1 286 ? 13.800 -4.637 -27.440 1.00 97.00 286 GLU A N 1
ATOM 2146 C CA . GLU A 1 286 ? 13.716 -3.205 -27.153 1.00 97.00 286 GLU A CA 1
ATOM 2147 C C . GLU A 1 286 ? 14.657 -2.890 -25.980 1.00 97.00 286 GLU A C 1
ATOM 2149 O O . GLU A 1 286 ? 15.087 -3.801 -25.260 1.00 97.00 286 GLU A O 1
ATOM 2154 N N . ALA A 1 287 ? 14.997 -1.617 -25.786 1.00 94.88 287 ALA A N 1
ATOM 2155 C CA . ALA A 1 287 ? 15.843 -1.195 -24.678 1.00 94.88 287 ALA A CA 1
ATOM 2156 C C . ALA A 1 287 ? 15.206 -1.551 -23.313 1.00 94.88 287 ALA A C 1
ATOM 2158 O O . ALA A 1 287 ? 13.983 -1.422 -23.151 1.00 94.88 287 ALA A O 1
ATOM 2159 N N . PRO A 1 288 ? 16.006 -1.949 -22.301 1.00 93.25 288 PRO A N 1
ATOM 2160 C CA . PRO A 1 288 ? 15.491 -2.232 -20.966 1.00 93.25 288 PRO A CA 1
ATOM 2161 C C . PRO A 1 288 ? 14.770 -1.019 -20.368 1.00 93.25 288 PRO A C 1
ATOM 2163 O O . PRO A 1 288 ? 15.229 0.122 -20.466 1.00 93.25 288 PRO A O 1
ATOM 2166 N N . GLY A 1 289 ? 13.635 -1.278 -19.730 1.00 88.94 289 GLY A N 1
ATOM 2167 C CA . GLY A 1 289 ? 12.757 -0.277 -19.146 1.00 88.94 289 GLY A CA 1
ATOM 2168 C C . GLY A 1 289 ? 13.274 0.330 -17.848 1.00 88.94 289 GLY A C 1
ATOM 2169 O O . GLY A 1 289 ? 14.000 -0.302 -17.082 1.00 88.94 289 GLY A O 1
ATOM 2170 N N . GLN A 1 290 ? 12.844 1.558 -17.563 1.00 86.44 290 GLN A N 1
ATOM 2171 C CA . GLN A 1 290 ? 13.095 2.242 -16.296 1.00 86.44 290 GLN A CA 1
ATOM 2172 C C . GLN A 1 290 ? 11.846 2.262 -15.407 1.00 86.44 290 GLN A C 1
ATOM 2174 O O . GLN A 1 290 ? 10.710 2.326 -15.881 1.00 86.44 290 GLN A O 1
ATOM 2179 N N . GLU A 1 291 ? 12.068 2.258 -14.090 1.00 83.31 291 GLU A N 1
ATOM 2180 C CA . GLU A 1 291 ? 11.005 2.359 -13.088 1.00 83.31 291 GLU A CA 1
ATOM 2181 C C . GLU A 1 291 ? 10.113 3.579 -13.277 1.00 83.31 291 GLU A C 1
ATOM 2183 O O . GLU A 1 291 ? 10.588 4.708 -13.349 1.00 83.31 291 GLU A O 1
ATOM 2188 N N . TYR A 1 292 ? 8.799 3.325 -13.348 1.00 80.12 292 TYR A N 1
ATOM 2189 C CA . TYR A 1 292 ? 7.757 4.347 -13.473 1.00 80.12 292 TYR A CA 1
ATOM 2190 C C . TYR A 1 292 ? 7.923 5.283 -14.682 1.00 80.12 292 TYR A C 1
ATOM 2192 O O . TYR A 1 292 ? 7.343 6.369 -14.711 1.00 80.12 292 TYR A O 1
ATOM 2200 N N . ASN A 1 293 ? 8.664 4.848 -15.706 1.00 85.38 293 ASN A N 1
ATOM 2201 C CA . ASN A 1 293 ? 8.868 5.592 -16.938 1.00 85.38 293 ASN A CA 1
ATOM 2202 C C . ASN A 1 293 ? 8.100 4.936 -18.093 1.00 85.38 293 ASN A C 1
ATOM 2204 O O . ASN A 1 293 ? 8.600 4.037 -18.773 1.00 85.38 293 ASN A O 1
ATOM 2208 N N . ALA A 1 294 ? 6.892 5.447 -18.355 1.00 78.44 294 ALA A N 1
ATOM 2209 C CA . ALA A 1 294 ? 6.053 5.033 -19.487 1.00 78.44 294 ALA A CA 1
ATOM 2210 C C . ALA A 1 294 ? 6.691 5.313 -20.865 1.00 78.44 294 ALA A C 1
ATOM 2212 O O . ALA A 1 294 ? 6.135 4.940 -21.894 1.00 78.44 294 ALA A O 1
ATOM 2213 N N . GLY A 1 295 ? 7.846 5.988 -20.885 1.00 80.56 295 GLY A N 1
ATOM 2214 C CA . GLY A 1 295 ? 8.671 6.211 -22.057 1.00 80.56 295 GLY A CA 1
ATOM 2215 C C . GLY A 1 295 ? 9.450 4.989 -22.542 1.00 80.56 295 GLY A C 1
ATOM 2216 O O . GLY A 1 295 ? 9.948 5.015 -23.662 1.00 80.56 295 GLY A O 1
ATOM 2217 N N . THR A 1 296 ? 9.545 3.942 -21.724 1.00 85.88 296 THR A N 1
ATOM 2218 C CA . THR A 1 296 ? 10.410 2.775 -21.948 1.00 85.88 296 THR A CA 1
ATOM 2219 C C . THR A 1 296 ? 9.612 1.470 -21.938 1.00 85.88 296 THR A C 1
ATOM 2221 O O . THR A 1 296 ? 8.505 1.439 -21.404 1.00 85.88 296 THR A O 1
ATOM 2224 N N . SER A 1 297 ? 10.149 0.405 -22.547 1.00 90.06 297 SER A N 1
ATOM 2225 C CA . SER A 1 297 ? 9.461 -0.891 -22.721 1.00 90.06 297 SER A CA 1
ATOM 2226 C C . SER A 1 297 ? 8.043 -0.774 -23.311 1.00 90.06 297 SER A C 1
ATOM 2228 O O . SER A 1 297 ? 7.116 -1.496 -22.925 1.00 90.06 297 SER A O 1
ATOM 2230 N N . ARG A 1 298 ? 7.836 0.202 -24.207 1.00 90.25 298 ARG A N 1
ATOM 2231 C CA . ARG A 1 298 ? 6.509 0.519 -24.748 1.00 90.25 298 ARG A CA 1
ATOM 2232 C C . ARG A 1 298 ? 6.006 -0.573 -25.672 1.00 90.25 298 ARG A C 1
ATOM 2234 O O . ARG A 1 298 ? 4.817 -0.871 -25.643 1.00 90.25 298 ARG A O 1
ATOM 2241 N N . PHE A 1 299 ? 6.882 -1.172 -26.475 1.00 94.75 299 PHE A N 1
ATOM 22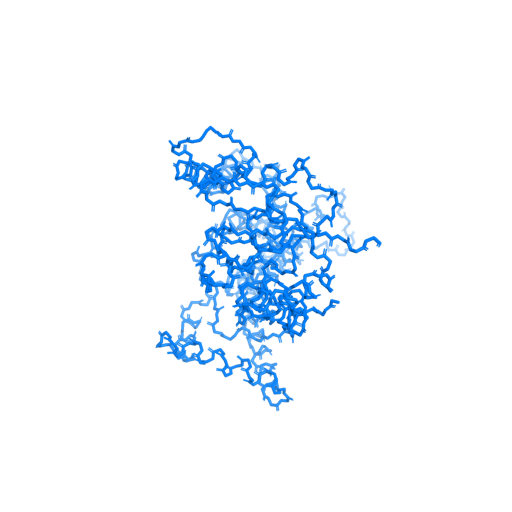42 C CA . PHE A 1 299 ? 6.451 -2.116 -27.496 1.00 94.75 299 PHE A CA 1
ATOM 2243 C C . PHE A 1 299 ? 5.934 -3.398 -26.860 1.00 94.75 299 PHE A C 1
ATOM 2245 O O . PHE A 1 299 ? 4.846 -3.838 -27.228 1.00 94.75 299 PHE A O 1
ATOM 2252 N N . SER A 1 300 ? 6.619 -3.952 -25.855 1.00 94.56 300 SER A N 1
ATOM 2253 C CA . SER A 1 300 ? 6.088 -5.113 -25.124 1.00 94.56 300 SER A CA 1
ATOM 2254 C C . SER A 1 300 ? 4.801 -4.773 -24.372 1.00 94.56 300 SER A C 1
ATOM 2256 O O . SER A 1 300 ? 3.845 -5.547 -24.408 1.00 94.56 300 SER A O 1
ATOM 2258 N N . THR A 1 301 ? 4.724 -3.580 -23.770 1.00 91.75 301 THR A N 1
ATOM 2259 C CA . THR A 1 301 ? 3.525 -3.109 -23.055 1.00 91.75 301 THR A CA 1
ATOM 2260 C C . THR A 1 301 ? 2.307 -2.961 -23.976 1.00 91.75 301 THR A C 1
ATOM 2262 O O . THR A 1 301 ? 1.199 -3.321 -23.589 1.00 91.75 301 THR A O 1
ATOM 2265 N N . TRP A 1 302 ? 2.490 -2.428 -25.185 1.00 93.12 302 TRP A N 1
ATOM 2266 C CA . TRP A 1 302 ? 1.406 -2.125 -26.125 1.00 93.12 302 TRP A CA 1
ATOM 2267 C C . TRP A 1 302 ? 0.982 -3.312 -26.982 1.00 93.12 302 TRP A C 1
ATOM 2269 O O . TRP A 1 302 ? -0.195 -3.458 -27.296 1.00 93.12 302 TRP A O 1
ATOM 2279 N N . THR A 1 303 ? 1.930 -4.168 -27.361 1.00 94.50 303 THR A N 1
ATOM 2280 C CA . THR A 1 303 ? 1.656 -5.312 -28.245 1.00 94.50 303 THR A CA 1
ATOM 2281 C C . THR A 1 303 ? 1.310 -6.587 -27.480 1.00 94.50 303 THR A C 1
ATOM 2283 O O . THR A 1 303 ? 0.736 -7.508 -28.056 1.00 94.50 303 THR A O 1
ATOM 2286 N N . GLY A 1 304 ? 1.684 -6.675 -26.197 1.00 93.62 304 GLY A N 1
ATOM 2287 C CA . GLY A 1 304 ? 1.627 -7.916 -25.422 1.00 93.62 304 GLY A CA 1
ATOM 2288 C C . GLY A 1 304 ? 2.676 -8.956 -25.839 1.00 93.62 304 GLY A C 1
ATOM 2289 O O . GLY A 1 304 ? 2.648 -10.082 -25.336 1.00 93.62 304 GLY A O 1
ATOM 2290 N N . LEU A 1 305 ? 3.594 -8.611 -26.751 1.00 96.31 305 LEU A N 1
ATOM 2291 C CA . LEU A 1 305 ? 4.710 -9.471 -27.134 1.00 96.31 305 LEU A CA 1
ATOM 2292 C C . LEU A 1 305 ? 5.782 -9.478 -26.031 1.00 96.31 305 LEU A C 1
ATOM 2294 O O . LEU A 1 305 ? 6.085 -8.427 -25.460 1.00 96.31 305 LEU A O 1
ATOM 2298 N N . PRO A 1 306 ? 6.383 -10.639 -25.717 1.00 96.19 306 PRO A N 1
ATOM 2299 C CA . PRO A 1 306 ? 7.468 -10.705 -24.747 1.00 96.19 306 PRO A CA 1
ATOM 2300 C C . PRO A 1 306 ? 8.712 -9.960 -25.252 1.00 96.19 306 PRO A C 1
ATOM 2302 O O . PRO A 1 306 ? 9.077 -10.073 -26.418 1.00 96.19 306 PRO A O 1
ATOM 2305 N N . THR A 1 307 ? 9.406 -9.260 -24.354 1.00 96.25 307 THR A N 1
ATOM 2306 C CA . THR A 1 307 ? 10.763 -8.734 -24.582 1.00 96.25 307 THR A CA 1
ATOM 2307 C C . THR A 1 307 ? 11.776 -9.462 -23.697 1.00 96.25 307 THR A C 1
ATOM 2309 O O . THR A 1 307 ? 11.404 -10.096 -22.706 1.00 96.25 307 THR A O 1
ATOM 2312 N N . VAL A 1 308 ? 13.063 -9.371 -24.034 1.00 96.00 308 VAL A N 1
ATOM 2313 C CA . VAL A 1 308 ? 14.169 -10.015 -23.302 1.00 96.00 308 VAL A CA 1
ATOM 2314 C C . VAL A 1 308 ? 14.189 -9.599 -21.826 1.00 96.00 308 VAL A C 1
ATOM 2316 O O . VAL A 1 308 ? 14.279 -10.448 -20.929 1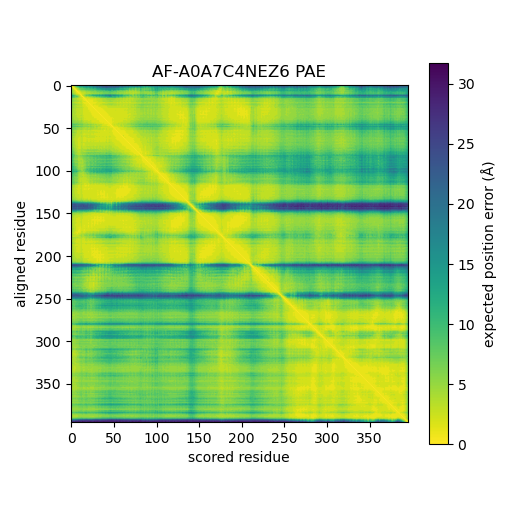.00 96.00 308 VAL A O 1
ATOM 2319 N N . VAL A 1 309 ? 14.095 -8.290 -21.580 1.00 94.31 309 VAL A N 1
ATOM 2320 C CA . VAL A 1 309 ? 13.944 -7.690 -20.254 1.00 94.31 309 VAL A CA 1
ATOM 2321 C C . VAL A 1 309 ? 13.213 -6.357 -20.394 1.00 94.31 309 VAL A C 1
ATOM 2323 O O . VAL A 1 309 ? 13.713 -5.419 -21.004 1.00 94.31 309 VAL A O 1
ATOM 2326 N N . GLY A 1 310 ? 12.001 -6.296 -19.842 1.00 92.19 310 GLY A N 1
ATOM 2327 C CA . GLY A 1 310 ? 11.228 -5.062 -19.755 1.00 92.19 310 GLY A CA 1
ATOM 2328 C C . GLY A 1 310 ? 11.680 -4.280 -18.534 1.00 92.19 310 GLY A C 1
ATOM 2329 O O . GLY A 1 310 ? 12.667 -3.560 -18.576 1.00 92.19 310 GLY A O 1
ATOM 2330 N N . TRP A 1 311 ? 11.003 -4.485 -17.406 1.00 91.56 311 TRP A N 1
ATOM 2331 C CA . TRP A 1 311 ? 11.212 -3.699 -16.197 1.00 91.56 311 TRP A CA 1
ATOM 2332 C C . TRP A 1 311 ? 12.091 -4.423 -15.143 1.00 91.56 311 TRP A C 1
ATOM 2334 O O . TRP A 1 311 ? 11.575 -5.207 -14.342 1.00 91.56 311 TRP A O 1
ATOM 2344 N N . PRO A 1 312 ? 13.418 -4.179 -15.080 1.00 90.69 312 PRO A N 1
ATOM 2345 C CA . PRO A 1 312 ? 14.342 -5.020 -14.316 1.00 90.69 312 PRO A CA 1
ATOM 2346 C C . PRO A 1 312 ? 14.196 -4.906 -12.794 1.00 90.69 312 PRO A C 1
ATOM 2348 O O . PRO A 1 312 ? 14.383 -5.895 -12.088 1.00 90.69 312 PRO A O 1
ATOM 2351 N N . GLY A 1 313 ? 13.823 -3.733 -12.275 1.00 87.62 313 GLY A N 1
ATOM 2352 C CA . GLY A 1 313 ? 13.558 -3.555 -10.844 1.00 87.62 313 GLY A CA 1
ATOM 2353 C C . GLY A 1 313 ? 12.289 -4.269 -10.372 1.00 87.62 313 GLY A C 1
ATOM 2354 O O . GLY A 1 313 ? 12.209 -4.721 -9.229 1.00 87.62 313 GLY A O 1
ATOM 2355 N N . HIS A 1 314 ? 11.314 -4.464 -11.267 1.00 87.25 314 HIS A N 1
ATOM 2356 C CA . HIS A 1 314 ? 10.165 -5.315 -10.978 1.00 87.25 314 HIS A CA 1
ATOM 2357 C C . HIS A 1 314 ? 10.581 -6.795 -10.964 1.00 87.25 314 HIS A C 1
ATOM 2359 O O . HIS A 1 314 ? 10.183 -7.535 -10.070 1.00 87.25 314 HIS A O 1
ATOM 2365 N N . GLU A 1 315 ? 11.462 -7.236 -11.865 1.00 89.12 315 GLU A N 1
ATOM 2366 C CA . GLU A 1 315 ? 12.026 -8.593 -11.789 1.00 89.12 315 GLU A CA 1
ATOM 2367 C C . GLU A 1 315 ? 12.824 -8.827 -10.492 1.00 89.12 315 GLU A C 1
ATOM 2369 O O . GLU A 1 315 ? 12.656 -9.878 -9.875 1.00 89.12 315 GLU A O 1
ATOM 2374 N N . ASP A 1 316 ? 13.613 -7.855 -10.011 1.00 87.06 316 ASP A N 1
ATOM 2375 C CA . ASP A 1 316 ? 14.310 -7.967 -8.712 1.00 87.06 316 ASP A CA 1
ATOM 2376 C C . ASP A 1 316 ? 13.327 -8.081 -7.550 1.00 87.06 316 ASP A C 1
ATOM 2378 O O . ASP A 1 316 ? 13.517 -8.871 -6.627 1.00 87.06 316 ASP A O 1
ATOM 2382 N N . GLN A 1 317 ? 12.220 -7.352 -7.626 1.00 83.56 317 GLN A N 1
ATOM 2383 C CA . GLN A 1 317 ? 11.111 -7.520 -6.710 1.00 83.56 317 GLN A CA 1
ATOM 2384 C C . GLN A 1 317 ? 10.578 -8.969 -6.764 1.00 83.56 317 GLN A C 1
ATOM 2386 O O . GLN A 1 317 ? 10.439 -9.615 -5.734 1.00 83.56 317 GLN A O 1
ATOM 2391 N N . TRP A 1 318 ? 10.322 -9.579 -7.913 1.00 84.12 318 TRP A N 1
ATOM 2392 C CA . TRP A 1 318 ? 9.783 -10.954 -7.930 1.00 84.12 318 TRP A CA 1
ATOM 2393 C C . TRP A 1 318 ? 10.807 -12.059 -7.623 1.00 84.12 318 TRP A C 1
ATOM 2395 O O . TRP A 1 318 ? 10.422 -13.161 -7.215 1.00 84.12 318 TRP A O 1
ATOM 2405 N N . ARG A 1 319 ? 12.099 -11.794 -7.843 1.00 85.00 319 ARG A N 1
ATOM 2406 C CA . ARG A 1 319 ? 13.178 -12.799 -7.795 1.00 85.00 319 ARG A CA 1
ATOM 2407 C C . ARG A 1 319 ? 14.139 -12.628 -6.624 1.00 85.00 319 ARG A C 1
ATOM 2409 O O . ARG A 1 319 ? 14.888 -13.550 -6.320 1.00 85.00 319 ARG A O 1
ATOM 2416 N N . GLY A 1 320 ? 14.143 -11.469 -5.978 1.00 83.81 320 GLY A N 1
ATOM 2417 C CA . GLY A 1 320 ? 15.030 -11.131 -4.868 1.00 83.81 320 GLY A CA 1
ATOM 2418 C C . GLY A 1 320 ? 16.477 -10.808 -5.260 1.00 83.81 320 GLY A C 1
ATOM 2419 O O . GLY A 1 320 ? 17.224 -10.351 -4.392 1.00 83.81 320 GLY A O 1
ATOM 2420 N N . SER A 1 321 ? 16.880 -11.006 -6.518 1.00 86.25 321 SER A N 1
ATOM 2421 C CA . SER A 1 321 ? 18.226 -10.706 -7.020 1.00 86.25 321 SER A CA 1
ATOM 2422 C C . SER A 1 321 ? 18.215 -10.285 -8.496 1.00 86.25 321 SER A C 1
ATOM 2424 O O . SER A 1 321 ? 17.219 -10.462 -9.202 1.00 86.25 321 SER A O 1
ATOM 2426 N N . PHE A 1 322 ? 19.361 -9.774 -8.965 1.00 90.75 322 PHE A N 1
ATOM 2427 C CA . PHE A 1 322 ? 19.645 -9.457 -10.371 1.00 90.75 322 PHE A CA 1
ATOM 2428 C C . PHE A 1 322 ? 20.313 -10.595 -11.155 1.00 90.75 322 PHE A C 1
ATOM 2430 O O . PHE A 1 322 ? 20.684 -10.401 -12.307 1.00 90.75 322 PHE A O 1
ATOM 2437 N N . GLU A 1 323 ? 20.445 -11.792 -10.581 1.00 92.31 323 GLU A N 1
ATOM 2438 C CA . GLU A 1 323 ? 21.197 -12.900 -11.197 1.00 92.31 323 GLU A CA 1
ATOM 2439 C C . GLU A 1 323 ? 20.628 -13.349 -12.551 1.00 92.31 323 GLU A C 1
ATOM 2441 O O . GLU A 1 323 ? 21.373 -13.816 -13.407 1.00 92.31 323 GLU A O 1
ATOM 2446 N N . ILE A 1 324 ? 19.317 -13.192 -12.768 1.00 90.19 324 ILE A N 1
ATOM 2447 C CA . ILE A 1 324 ? 18.648 -13.620 -14.006 1.00 90.19 324 ILE A CA 1
ATOM 2448 C C . ILE A 1 324 ? 18.540 -12.467 -15.007 1.00 90.19 324 ILE A C 1
ATOM 2450 O O . ILE A 1 324 ? 18.873 -12.622 -16.181 1.00 90.19 324 ILE A O 1
ATOM 2454 N N . GLN A 1 325 ? 18.042 -11.312 -14.567 1.00 92.88 325 GLN A N 1
ATOM 2455 C CA . GLN A 1 325 ? 17.789 -10.167 -15.438 1.00 92.88 325 GLN A CA 1
ATOM 2456 C C . GLN A 1 325 ? 19.041 -9.324 -15.696 1.00 92.88 325 GLN A C 1
ATOM 2458 O O . GLN A 1 325 ? 19.134 -8.733 -16.763 1.00 92.88 325 GLN A O 1
ATOM 2463 N N . GLY A 1 326 ? 20.023 -9.307 -14.790 1.00 94.94 326 GLY A N 1
ATOM 2464 C CA . GLY A 1 326 ? 21.296 -8.597 -14.964 1.00 94.94 326 GLY A CA 1
ATOM 2465 C C . GLY A 1 326 ? 22.031 -9.016 -16.241 1.00 94.94 326 GLY A C 1
ATOM 2466 O O . GLY A 1 326 ? 22.181 -8.185 -17.135 1.00 94.94 326 GLY A O 1
ATOM 2467 N N . PRO A 1 327 ? 22.364 -10.311 -16.417 1.00 96.19 327 PRO A N 1
ATOM 2468 C CA . PRO A 1 327 ? 23.014 -10.786 -17.641 1.00 96.19 327 PRO A CA 1
ATOM 2469 C C . PRO A 1 327 ? 22.199 -10.521 -18.915 1.00 96.19 327 PRO A C 1
ATOM 2471 O O . PRO A 1 327 ? 22.760 -10.299 -19.989 1.00 96.19 327 PRO A O 1
ATOM 2474 N N . ARG A 1 328 ? 20.862 -10.513 -18.815 1.00 95.94 328 ARG A N 1
ATOM 2475 C CA . ARG A 1 328 ? 19.978 -10.169 -19.938 1.00 95.94 328 ARG A CA 1
ATOM 2476 C C . ARG A 1 328 ? 20.086 -8.695 -20.311 1.00 95.94 328 ARG A C 1
ATOM 2478 O O . ARG A 1 328 ? 20.201 -8.401 -21.494 1.00 95.94 328 ARG A O 1
ATOM 2485 N N . ILE A 1 329 ? 20.102 -7.789 -19.332 1.00 96.38 329 ILE A N 1
ATOM 2486 C CA . ILE A 1 329 ? 20.329 -6.350 -19.546 1.00 96.38 329 ILE A CA 1
ATOM 2487 C C . ILE A 1 329 ? 21.676 -6.139 -20.240 1.00 96.38 329 ILE A C 1
ATOM 2489 O O . ILE A 1 329 ? 21.734 -5.459 -21.263 1.00 96.38 329 ILE A O 1
ATOM 2493 N N . ASP A 1 330 ? 22.736 -6.775 -19.738 1.00 97.50 330 ASP A N 1
ATOM 2494 C CA . ASP A 1 330 ? 24.074 -6.681 -20.329 1.00 97.50 330 ASP A CA 1
ATOM 2495 C C . ASP A 1 330 ? 24.090 -7.188 -21.774 1.00 97.50 330 ASP A C 1
ATOM 2497 O O . ASP A 1 330 ? 24.680 -6.561 -22.656 1.00 97.50 330 ASP A O 1
ATOM 2501 N N . THR A 1 331 ? 23.382 -8.287 -22.045 1.00 98.19 331 THR A N 1
ATOM 2502 C CA . THR A 1 331 ? 23.260 -8.848 -23.394 1.00 98.19 331 THR A CA 1
ATOM 2503 C C . THR A 1 331 ? 22.507 -7.906 -24.333 1.00 98.19 331 THR A C 1
ATOM 2505 O O . THR A 1 331 ? 22.993 -7.647 -25.432 1.00 98.19 331 THR A O 1
ATOM 2508 N N . VAL A 1 332 ? 21.375 -7.332 -23.908 1.00 97.81 332 VAL A N 1
ATOM 2509 C CA . VAL A 1 332 ? 20.626 -6.335 -24.698 1.00 97.81 332 VAL A CA 1
ATOM 2510 C C . VAL A 1 332 ? 21.501 -5.114 -24.995 1.00 97.81 332 VAL A C 1
ATOM 2512 O O . VAL A 1 332 ? 21.617 -4.698 -26.149 1.00 97.81 332 VAL A O 1
ATOM 2515 N N . ASN A 1 333 ? 22.193 -4.586 -23.982 1.00 97.69 333 ASN A N 1
ATOM 2516 C CA . ASN A 1 333 ? 23.115 -3.461 -24.139 1.00 97.69 333 ASN A CA 1
ATOM 2517 C C . ASN A 1 333 ? 24.244 -3.783 -25.129 1.00 97.69 333 ASN A C 1
ATOM 2519 O O . ASN A 1 333 ? 24.593 -2.947 -25.968 1.00 97.69 333 ASN A O 1
ATOM 2523 N N . ARG A 1 334 ? 24.794 -5.003 -25.071 1.00 98.44 334 ARG A N 1
ATOM 2524 C CA . ARG A 1 334 ? 25.828 -5.481 -25.995 1.00 98.44 334 ARG A CA 1
ATOM 2525 C C . ARG A 1 334 ? 25.298 -5.611 -27.420 1.00 98.44 334 ARG A C 1
ATOM 2527 O O . ARG A 1 334 ? 25.982 -5.159 -28.336 1.00 98.44 334 ARG A O 1
ATOM 2534 N N . ILE A 1 335 ? 24.093 -6.160 -27.606 1.00 98.50 335 ILE A N 1
ATOM 2535 C CA . ILE A 1 335 ? 23.439 -6.263 -28.917 1.00 98.50 335 ILE A CA 1
ATOM 2536 C C . ILE A 1 335 ? 23.264 -4.878 -29.531 1.00 98.50 335 ILE A C 1
ATOM 2538 O O . ILE A 1 335 ? 23.614 -4.704 -30.692 1.00 98.50 335 ILE A O 1
ATOM 2542 N N . TYR A 1 336 ? 22.791 -3.874 -28.789 1.00 98.44 336 TYR A N 1
ATOM 2543 C CA . TYR A 1 336 ? 22.635 -2.527 -29.346 1.00 98.44 336 TYR A CA 1
ATOM 2544 C C . TYR A 1 336 ? 23.972 -1.803 -29.578 1.00 98.44 336 TYR A C 1
ATOM 2546 O O . TYR A 1 336 ? 24.102 -1.093 -30.574 1.00 98.44 336 TYR A O 1
ATOM 2554 N N . SER A 1 337 ? 24.991 -2.037 -28.742 1.00 98.50 337 SER A N 1
ATOM 2555 C CA . SER A 1 337 ? 26.249 -1.266 -28.770 1.00 98.50 337 SER A CA 1
ATOM 2556 C C . SER A 1 337 ? 27.350 -1.823 -29.676 1.00 98.50 337 SER A C 1
ATOM 2558 O O . SER A 1 337 ? 28.152 -1.047 -30.190 1.00 98.50 337 SER A O 1
ATOM 2560 N N . THR A 1 338 ? 27.433 -3.145 -29.869 1.00 98.12 338 THR A N 1
ATOM 2561 C CA . THR A 1 338 ? 28.495 -3.760 -30.691 1.00 98.12 338 THR A CA 1
ATOM 2562 C C . THR A 1 338 ? 28.419 -3.293 -32.144 1.00 98.12 338 THR A C 1
ATOM 2564 O O . THR A 1 338 ? 27.321 -3.044 -32.633 1.00 98.12 338 THR A O 1
ATOM 2567 N N . THR A 1 339 ? 29.548 -3.214 -32.850 1.00 98.06 339 THR A N 1
ATOM 2568 C CA . THR A 1 339 ? 29.606 -3.031 -34.314 1.00 98.06 339 THR A CA 1
ATOM 2569 C C . THR A 1 339 ? 29.788 -4.354 -35.067 1.00 98.06 339 THR A C 1
ATOM 2571 O O . THR A 1 339 ? 29.613 -4.393 -36.284 1.00 98.06 339 THR A O 1
ATOM 2574 N N . ASP A 1 340 ? 30.103 -5.441 -34.355 1.00 98.06 340 ASP A N 1
ATOM 2575 C CA . ASP A 1 340 ? 30.204 -6.793 -34.905 1.00 98.06 340 ASP A CA 1
ATOM 2576 C C . ASP A 1 340 ? 28.803 -7.377 -35.131 1.00 98.06 340 ASP A C 1
ATOM 2578 O O . ASP A 1 340 ? 28.062 -7.670 -34.186 1.00 98.06 340 ASP A O 1
ATOM 2582 N N . ALA A 1 341 ? 28.438 -7.521 -36.403 1.00 96.38 341 ALA A N 1
ATOM 2583 C CA . ALA A 1 341 ? 27.137 -8.026 -36.807 1.00 96.38 341 ALA A CA 1
ATOM 2584 C C . ALA A 1 341 ? 26.978 -9.537 -36.573 1.00 96.38 341 ALA A C 1
ATOM 2586 O O . ALA A 1 341 ? 25.870 -9.974 -36.269 1.00 96.38 341 ALA A O 1
ATOM 2587 N N . ALA A 1 342 ? 28.056 -10.324 -36.668 1.00 96.75 342 ALA A N 1
ATOM 2588 C CA . ALA A 1 342 ? 28.000 -11.765 -36.434 1.00 96.75 342 ALA A CA 1
ATOM 2589 C C . ALA A 1 342 ? 27.705 -12.050 -34.958 1.00 96.75 342 ALA A C 1
ATOM 2591 O O . ALA A 1 342 ? 26.779 -12.795 -34.644 1.00 96.75 342 ALA A O 1
ATOM 2592 N N . LEU A 1 343 ? 28.405 -11.351 -34.061 1.00 97.56 343 LEU A N 1
ATOM 2593 C CA . LEU A 1 343 ? 28.132 -11.401 -32.627 1.00 97.56 343 LEU A CA 1
ATOM 2594 C C . LEU A 1 343 ? 26.702 -10.944 -32.295 1.00 97.56 343 LEU A C 1
ATOM 2596 O O . LEU A 1 343 ? 26.032 -11.556 -31.467 1.00 97.56 343 LEU A O 1
ATOM 2600 N N . ALA A 1 344 ? 26.214 -9.866 -32.917 1.00 97.94 344 ALA A N 1
ATOM 2601 C CA . ALA A 1 344 ? 24.844 -9.407 -32.685 1.00 97.94 344 ALA A CA 1
ATOM 2602 C C . ALA A 1 344 ? 23.810 -10.470 -33.097 1.00 97.94 344 ALA A C 1
ATOM 2604 O O . ALA A 1 344 ? 22.878 -10.725 -32.340 1.00 97.94 344 ALA A O 1
ATOM 2605 N N . LEU A 1 345 ? 23.989 -11.110 -34.258 1.00 97.25 345 LEU A N 1
ATOM 2606 C CA . LEU A 1 345 ? 23.116 -12.187 -34.738 1.00 97.25 345 LEU A CA 1
ATOM 2607 C C . LEU A 1 345 ? 23.154 -13.419 -33.828 1.00 97.25 345 LEU A C 1
ATOM 2609 O O . LEU A 1 345 ? 22.097 -13.961 -33.513 1.00 97.25 345 LEU A O 1
ATOM 2613 N N . GLU A 1 346 ? 24.339 -13.827 -33.370 1.00 97.25 346 GLU A N 1
ATOM 2614 C CA . GLU A 1 346 ? 24.505 -14.930 -32.415 1.00 97.25 346 GLU A CA 1
ATOM 2615 C C . GLU A 1 346 ? 23.696 -14.677 -31.134 1.00 97.25 346 GLU A C 1
ATOM 2617 O O . GLU A 1 346 ? 22.895 -15.517 -30.719 1.00 97.25 346 GLU A O 1
ATOM 2622 N N . LEU A 1 347 ? 23.839 -13.486 -30.543 1.00 98.00 347 LEU A N 1
ATOM 2623 C CA . LEU A 1 347 ? 23.131 -13.113 -29.317 1.00 98.00 347 LEU A CA 1
ATOM 2624 C C . LEU A 1 347 ? 21.613 -12.992 -29.528 1.00 98.00 347 LEU A C 1
ATOM 2626 O O . LEU A 1 347 ? 20.841 -13.421 -28.671 1.00 98.00 347 LEU A O 1
ATOM 2630 N N . LEU A 1 348 ? 21.173 -12.431 -30.661 1.00 98.12 348 LEU A N 1
ATOM 2631 C CA . LEU A 1 348 ? 19.753 -12.336 -31.019 1.00 98.12 348 LEU A CA 1
ATOM 2632 C C . LEU A 1 348 ? 19.107 -13.722 -31.118 1.00 98.12 348 LEU A C 1
ATOM 2634 O O . LEU A 1 348 ? 18.035 -13.938 -30.555 1.00 98.12 348 LEU A O 1
ATOM 2638 N N . ARG A 1 349 ? 19.780 -14.668 -31.786 1.00 96.38 349 ARG A N 1
ATOM 2639 C CA . ARG A 1 349 ? 19.316 -16.055 -31.933 1.00 96.38 349 ARG A CA 1
ATOM 2640 C C . ARG A 1 349 ? 19.303 -16.793 -30.602 1.00 96.38 349 ARG A C 1
ATOM 2642 O O . ARG A 1 349 ? 18.317 -17.452 -30.295 1.00 96.38 349 ARG A O 1
ATOM 2649 N N . GLY A 1 350 ? 20.344 -16.630 -29.783 1.00 96.25 350 GLY A N 1
ATOM 2650 C CA . GLY A 1 350 ? 20.410 -17.231 -28.447 1.00 96.25 350 GLY A CA 1
ATOM 2651 C C . GLY A 1 350 ? 19.312 -16.749 -27.489 1.00 96.25 350 GLY A C 1
ATOM 2652 O O . GLY A 1 350 ? 18.962 -17.458 -26.549 1.00 96.25 350 GLY A O 1
ATOM 2653 N N . LEU A 1 351 ? 18.748 -15.563 -27.734 1.00 96.56 351 LEU A N 1
ATOM 2654 C CA . LEU A 1 351 ? 17.604 -15.010 -27.002 1.00 96.56 351 LEU A CA 1
ATOM 2655 C C . LEU A 1 351 ? 16.255 -15.241 -27.703 1.00 96.56 351 LEU A C 1
ATOM 2657 O O . LEU A 1 351 ? 15.242 -14.723 -27.233 1.00 96.56 351 LEU A O 1
ATOM 2661 N N . GLU A 1 352 ? 16.245 -15.975 -28.819 1.00 96.56 352 GLU A N 1
ATOM 2662 C CA . GLU A 1 352 ? 15.066 -16.231 -29.657 1.00 96.56 352 GLU A CA 1
ATOM 2663 C C . GLU A 1 352 ? 14.354 -14.943 -30.119 1.00 96.56 352 GLU A C 1
ATOM 2665 O O . GLU A 1 352 ? 13.146 -14.928 -30.367 1.00 96.56 352 GLU A O 1
ATOM 2670 N N . VAL A 1 353 ? 15.102 -13.840 -30.249 1.00 98.12 353 VAL A N 1
ATOM 2671 C CA . VAL A 1 353 ? 14.565 -12.562 -30.724 1.00 98.12 353 VAL A CA 1
ATOM 2672 C C . VAL A 1 353 ? 14.164 -12.704 -32.182 1.00 98.12 353 VAL A C 1
ATOM 2674 O O . VAL A 1 353 ? 14.978 -13.069 -33.025 1.00 98.12 353 VAL A O 1
ATOM 2677 N N . ARG A 1 354 ? 12.921 -12.331 -32.491 1.00 97.94 354 ARG A N 1
ATOM 2678 C CA . ARG A 1 354 ? 12.380 -12.312 -33.852 1.00 97.94 354 ARG A CA 1
ATOM 2679 C C . ARG A 1 354 ? 12.329 -10.918 -34.461 1.00 97.94 354 ARG A C 1
ATOM 2681 O O . ARG A 1 354 ? 12.480 -10.789 -35.673 1.00 97.94 354 ARG A O 1
ATOM 2688 N N . TYR A 1 355 ? 12.129 -9.883 -33.648 1.00 98.56 355 TYR A N 1
ATOM 2689 C CA . TYR A 1 355 ? 12.087 -8.500 -34.124 1.00 98.56 355 TYR A CA 1
ATOM 2690 C C . TYR A 1 355 ? 13.001 -7.607 -33.297 1.00 98.56 355 TYR A C 1
ATOM 2692 O O . TYR A 1 355 ? 12.933 -7.621 -32.072 1.00 98.56 355 TYR A O 1
ATOM 2700 N N . VAL A 1 356 ? 13.825 -6.809 -33.970 1.00 98.50 356 VAL A N 1
ATOM 2701 C CA . VAL A 1 356 ? 14.658 -5.776 -33.347 1.00 98.50 356 VAL A CA 1
ATOM 2702 C C . VAL A 1 356 ? 14.036 -4.423 -33.624 1.00 98.50 356 VAL A C 1
ATOM 2704 O O . VAL A 1 356 ? 13.837 -4.056 -34.782 1.00 98.50 356 VAL A O 1
ATOM 2707 N N . ILE A 1 357 ? 13.750 -3.680 -32.564 1.00 98.38 357 ILE A N 1
ATOM 2708 C CA . ILE A 1 357 ? 13.196 -2.335 -32.655 1.00 98.38 357 ILE A CA 1
ATOM 2709 C C . ILE A 1 357 ? 14.330 -1.330 -32.484 1.00 98.38 357 ILE A C 1
ATOM 2711 O O . ILE A 1 357 ? 15.179 -1.486 -31.607 1.00 98.38 357 ILE A O 1
ATOM 2715 N N . VAL A 1 358 ? 14.344 -0.303 -33.332 1.00 98.06 358 VAL A N 1
ATOM 2716 C CA . VAL A 1 358 ? 15.197 0.880 -33.185 1.00 98.06 358 VAL A CA 1
ATOM 2717 C C . VAL A 1 358 ? 14.306 2.117 -33.239 1.00 98.06 358 VAL A C 1
ATOM 2719 O O . VAL A 1 358 ? 13.943 2.588 -34.321 1.00 98.06 358 VAL A O 1
ATOM 2722 N N . GLY A 1 359 ? 13.937 2.626 -32.065 1.00 95.94 359 GLY A N 1
ATOM 2723 C CA . GLY A 1 359 ? 13.151 3.840 -31.871 1.00 95.94 359 GLY A CA 1
ATOM 2724 C C . GLY A 1 359 ? 13.881 4.884 -31.015 1.00 95.94 359 GLY A C 1
ATOM 2725 O O . GLY A 1 359 ? 15.099 4.807 -30.829 1.00 95.94 359 GLY A O 1
ATOM 2726 N N . PRO A 1 360 ? 13.160 5.895 -30.495 1.00 94.12 360 PRO A N 1
ATOM 2727 C CA . PRO A 1 360 ? 13.737 6.941 -29.650 1.00 94.12 360 PRO A CA 1
ATOM 2728 C C . PRO A 1 360 ? 14.498 6.410 -28.425 1.00 94.12 360 PRO A C 1
ATOM 2730 O O . PRO A 1 360 ? 15.564 6.937 -28.111 1.00 94.12 360 PRO A O 1
ATOM 2733 N N . ALA A 1 361 ? 13.993 5.359 -27.766 1.00 92.69 361 ALA A N 1
ATOM 2734 C CA . ALA A 1 361 ? 14.632 4.762 -26.590 1.00 92.69 361 ALA A CA 1
ATOM 2735 C C . ALA A 1 361 ? 15.964 4.069 -26.928 1.00 92.69 361 ALA A C 1
ATOM 2737 O O . ALA A 1 361 ? 16.904 4.108 -26.136 1.00 92.69 361 ALA A O 1
ATOM 2738 N N . GLU A 1 362 ? 16.085 3.476 -28.115 1.00 95.94 362 GLU A N 1
ATOM 2739 C CA . GLU A 1 362 ? 17.305 2.793 -28.552 1.00 95.94 362 GLU A CA 1
ATOM 2740 C C . GLU A 1 362 ? 18.363 3.756 -29.098 1.00 95.94 362 GLU A C 1
ATOM 2742 O O . GLU A 1 362 ? 19.550 3.443 -29.080 1.00 95.94 362 GLU A O 1
ATOM 2747 N N . ARG A 1 363 ? 17.986 4.966 -29.525 1.00 95.12 363 ARG A N 1
ATOM 2748 C CA . ARG A 1 363 ? 18.940 5.980 -30.018 1.00 95.12 363 ARG A CA 1
ATOM 2749 C C . ARG A 1 363 ? 19.889 6.528 -28.943 1.00 95.12 363 ARG A C 1
ATOM 2751 O O . ARG A 1 363 ? 20.763 7.325 -29.267 1.00 95.12 363 ARG A O 1
ATOM 2758 N N . GLN A 1 364 ? 19.756 6.087 -27.692 1.00 94.56 364 GLN A N 1
ATOM 2759 C CA . GLN A 1 364 ? 20.764 6.305 -26.651 1.00 94.56 364 GLN A CA 1
ATOM 2760 C C . GLN A 1 364 ? 22.048 5.481 -26.868 1.00 94.56 364 GLN A C 1
ATOM 2762 O O . GLN A 1 364 ? 23.100 5.834 -26.339 1.00 94.56 364 GLN A O 1
ATOM 2767 N N . TYR A 1 365 ? 21.970 4.375 -27.617 1.00 97.50 365 TYR A N 1
ATOM 2768 C CA . TYR A 1 365 ? 23.118 3.523 -27.923 1.00 97.50 365 TYR A CA 1
ATOM 2769 C C . TYR A 1 365 ? 23.975 4.113 -29.062 1.00 97.50 365 TYR A C 1
ATOM 2771 O O . TYR A 1 365 ? 23.480 4.919 -29.855 1.00 97.50 365 TYR A O 1
ATOM 2779 N N . PRO A 1 366 ? 25.259 3.715 -29.188 1.00 98.19 366 PRO A N 1
ATOM 2780 C CA . PRO A 1 366 ? 26.151 4.229 -30.227 1.00 98.19 366 PRO A CA 1
ATOM 2781 C C . PRO A 1 366 ? 25.573 4.087 -31.651 1.00 98.19 366 PRO A C 1
ATOM 2783 O O . PRO A 1 366 ? 25.187 2.976 -32.029 1.00 98.19 366 PRO A O 1
ATOM 2786 N N . PRO A 1 367 ? 25.584 5.150 -32.486 1.00 97.81 367 PRO A N 1
ATOM 2787 C CA . PRO A 1 367 ? 25.003 5.112 -33.833 1.00 97.81 367 PRO A CA 1
ATOM 2788 C C . PRO A 1 367 ? 25.539 3.981 -34.718 1.00 97.81 367 PRO A C 1
ATOM 2790 O O . PRO A 1 367 ? 24.758 3.263 -35.335 1.00 97.81 367 PRO A O 1
ATOM 2793 N N . ALA A 1 368 ? 26.857 3.746 -34.703 1.00 96.44 368 ALA A N 1
ATOM 2794 C CA . ALA A 1 368 ? 27.490 2.660 -35.459 1.00 96.44 368 ALA A CA 1
ATOM 2795 C C . ALA A 1 368 ? 26.992 1.267 -35.032 1.00 96.44 368 ALA A C 1
ATOM 2797 O O . ALA A 1 368 ? 26.951 0.340 -35.842 1.00 96.44 368 ALA A O 1
ATOM 2798 N N . GLY A 1 369 ? 26.594 1.123 -33.764 1.00 97.44 369 GLY A N 1
ATOM 2799 C CA . GLY A 1 369 ? 25.925 -0.071 -33.279 1.00 97.44 369 GLY A CA 1
ATOM 2800 C C . GLY A 1 369 ? 24.545 -0.213 -33.914 1.00 97.44 369 GLY A C 1
ATOM 2801 O O . GLY A 1 369 ? 24.223 -1.270 -34.436 1.00 97.44 369 GLY A O 1
ATOM 2802 N N . LEU A 1 370 ? 23.728 0.832 -33.949 1.00 98.06 370 LEU A N 1
ATOM 2803 C CA . LEU A 1 370 ? 22.378 0.749 -34.520 1.00 98.06 370 LEU A CA 1
ATOM 2804 C C . LEU A 1 370 ? 22.386 0.525 -36.041 1.00 98.06 370 LEU A C 1
ATOM 2806 O O . LEU A 1 370 ? 21.619 -0.292 -36.550 1.00 98.06 370 LEU A O 1
ATOM 2810 N N . GLU A 1 371 ? 23.290 1.191 -36.763 1.00 97.06 371 GLU A N 1
ATOM 2811 C CA . GLU A 1 371 ? 23.428 1.076 -38.222 1.00 97.06 371 GLU A CA 1
ATOM 2812 C C . GLU A 1 371 ? 23.734 -0.348 -38.697 1.00 97.06 371 GLU A C 1
ATOM 2814 O O . GLU A 1 371 ? 23.397 -0.707 -39.828 1.00 97.06 371 GLU A O 1
ATOM 2819 N N . LYS A 1 372 ? 24.357 -1.181 -37.852 1.00 97.50 372 LYS A N 1
ATOM 2820 C CA . LYS A 1 372 ? 24.708 -2.556 -38.226 1.00 97.50 372 LYS A CA 1
ATOM 2821 C C . LYS A 1 372 ? 23.483 -3.382 -38.602 1.00 97.50 372 LYS A C 1
ATOM 2823 O O . LYS A 1 372 ? 23.583 -4.205 -39.506 1.00 97.50 372 LYS A O 1
ATOM 2828 N N . PHE A 1 373 ? 22.339 -3.160 -37.946 1.00 98.06 373 PHE A N 1
ATOM 2829 C CA . PHE A 1 373 ? 21.143 -3.972 -38.165 1.00 98.06 373 PHE A CA 1
ATOM 2830 C C . PHE A 1 373 ? 20.670 -3.862 -39.613 1.00 98.06 373 PHE A C 1
ATOM 2832 O O . PHE A 1 373 ? 20.416 -4.886 -40.236 1.00 98.06 373 PHE A O 1
ATOM 2839 N N . GLY A 1 374 ? 20.693 -2.659 -40.197 1.00 96.00 374 GLY A N 1
ATOM 2840 C CA . GLY A 1 374 ? 20.331 -2.450 -41.602 1.00 96.00 374 GLY A CA 1
ATOM 2841 C C . GLY A 1 374 ? 21.288 -3.074 -42.620 1.00 96.00 374 GLY A C 1
ATOM 2842 O O . GLY A 1 374 ? 20.948 -3.148 -43.795 1.00 96.00 374 GLY A O 1
ATOM 2843 N N . ARG A 1 375 ? 22.469 -3.544 -42.195 1.00 93.62 375 ARG A N 1
ATOM 2844 C CA . ARG A 1 375 ? 23.420 -4.255 -43.065 1.00 93.62 375 ARG A CA 1
ATOM 2845 C C . ARG A 1 375 ? 23.176 -5.761 -43.107 1.00 93.62 375 ARG A C 1
ATOM 2847 O O . ARG A 1 375 ? 23.609 -6.399 -44.060 1.00 93.62 375 ARG A O 1
ATOM 2854 N N . VAL A 1 376 ? 22.545 -6.328 -42.074 1.00 94.81 376 VAL A N 1
ATOM 2855 C CA . VAL A 1 376 ? 22.440 -7.790 -41.899 1.00 94.81 376 VAL A CA 1
ATOM 2856 C C . VAL A 1 376 ? 21.028 -8.316 -41.653 1.00 94.81 376 VAL A C 1
ATOM 2858 O O . VAL A 1 376 ? 20.819 -9.521 -41.751 1.00 94.81 376 VAL A O 1
ATOM 2861 N N . LEU A 1 377 ? 20.058 -7.453 -41.351 1.00 97.56 377 LEU A N 1
ATOM 2862 C CA . LEU A 1 377 ? 18.666 -7.832 -41.126 1.00 97.56 377 LEU A CA 1
ATOM 2863 C C . LEU A 1 377 ? 17.741 -7.102 -42.111 1.00 97.56 377 LEU A C 1
ATOM 2865 O O . LEU A 1 377 ? 17.915 -5.900 -42.333 1.00 97.56 377 LEU A O 1
ATOM 2869 N N . PRO A 1 378 ? 16.722 -7.779 -42.668 1.00 97.75 378 PRO A N 1
ATOM 2870 C CA . PRO A 1 378 ? 15.704 -7.120 -43.471 1.00 97.75 378 PRO A CA 1
ATOM 2871 C C . PRO A 1 378 ? 14.872 -6.150 -42.622 1.00 97.75 378 PRO A C 1
ATOM 2873 O O . PRO A 1 378 ? 14.418 -6.484 -41.523 1.00 97.75 378 PRO A O 1
ATOM 2876 N N . VAL A 1 379 ? 14.635 -4.955 -43.165 1.00 98.25 379 VAL A N 1
ATOM 2877 C CA . VAL A 1 379 ? 13.660 -3.997 -42.631 1.00 98.25 379 VAL A CA 1
ATOM 2878 C C . VAL A 1 379 ? 12.262 -4.472 -43.011 1.00 98.25 379 VAL A C 1
ATOM 2880 O O . VAL A 1 379 ? 11.961 -4.629 -44.192 1.00 98.25 379 VAL A O 1
ATOM 2883 N N . VAL A 1 380 ? 11.404 -4.682 -42.015 1.00 98.19 380 VAL A N 1
ATOM 2884 C CA . VAL A 1 380 ? 10.010 -5.120 -42.217 1.00 98.19 380 VAL A CA 1
ATOM 2885 C C . VAL A 1 380 ? 8.992 -4.016 -41.954 1.00 98.19 380 VAL A C 1
ATOM 2887 O O . VAL A 1 380 ? 7.864 -4.085 -42.434 1.00 98.19 380 VAL A O 1
ATOM 2890 N N . TYR A 1 381 ? 9.402 -2.972 -41.234 1.00 98.50 381 TYR A N 1
ATOM 2891 C CA . TYR A 1 381 ? 8.624 -1.757 -41.039 1.00 98.50 381 TYR A CA 1
ATOM 2892 C C . TYR A 1 381 ? 9.556 -0.569 -40.803 1.00 98.50 381 TYR A C 1
ATOM 2894 O O . TYR A 1 381 ? 10.548 -0.684 -40.080 1.00 98.50 381 TYR A O 1
ATOM 2902 N N . GLN A 1 382 ? 9.221 0.584 -41.377 1.00 98.19 382 GLN A N 1
ATOM 2903 C CA . GLN A 1 382 ? 9.945 1.827 -41.149 1.00 98.19 382 GLN A CA 1
ATOM 2904 C C . GLN A 1 382 ? 9.009 3.027 -41.271 1.00 98.19 382 GLN A C 1
ATOM 2906 O O . GLN A 1 382 ? 8.196 3.100 -42.191 1.00 98.19 382 GLN A O 1
ATOM 2911 N N . ASN A 1 383 ? 9.161 3.978 -40.355 1.00 97.94 383 ASN A N 1
ATOM 2912 C CA . ASN A 1 383 ? 8.564 5.307 -40.434 1.00 97.94 383 ASN A CA 1
ATOM 2913 C C . ASN A 1 383 ? 9.574 6.370 -39.956 1.00 97.94 383 ASN A C 1
ATOM 2915 O O . ASN A 1 383 ? 10.759 6.080 -39.781 1.00 97.94 383 ASN A O 1
ATOM 2919 N N . GLU A 1 384 ? 9.125 7.607 -39.753 1.00 95.06 384 GLU A N 1
ATOM 2920 C CA . GLU A 1 384 ? 9.965 8.743 -39.361 1.00 95.06 384 GLU A CA 1
ATOM 2921 C C . GLU A 1 384 ? 10.688 8.566 -38.011 1.00 95.06 384 GLU A C 1
ATOM 2923 O O . GLU A 1 384 ? 11.744 9.163 -37.779 1.00 95.06 384 GLU A O 1
ATOM 2928 N N . GLY A 1 385 ? 10.144 7.742 -37.110 1.00 95.12 385 GLY A N 1
ATOM 2929 C CA . GLY A 1 385 ? 10.650 7.572 -35.746 1.00 95.12 385 GLY A CA 1
ATOM 2930 C C . GLY A 1 385 ? 11.245 6.198 -35.450 1.00 95.12 385 GLY A C 1
ATOM 2931 O O . GLY A 1 385 ? 12.154 6.099 -34.624 1.00 95.12 385 GLY A O 1
ATOM 2932 N N . VAL A 1 386 ? 10.767 5.147 -36.118 1.00 98.12 386 VAL A N 1
ATOM 2933 C CA . VAL A 1 386 ? 11.037 3.753 -35.753 1.00 98.12 386 VAL A CA 1
ATOM 2934 C C . VAL A 1 386 ? 11.390 2.921 -36.976 1.00 98.12 386 VAL A C 1
ATOM 2936 O O . VAL A 1 386 ? 10.769 3.028 -38.031 1.00 98.12 386 VAL A O 1
ATOM 2939 N N . THR A 1 387 ? 12.382 2.049 -36.816 1.00 98.62 387 THR A N 1
ATOM 2940 C CA . THR A 1 387 ? 12.688 0.973 -37.765 1.00 98.62 387 THR A CA 1
ATOM 2941 C C . THR A 1 387 ? 12.587 -0.369 -37.051 1.00 98.62 387 THR A C 1
ATOM 2943 O O . THR A 1 387 ? 13.089 -0.514 -35.936 1.00 98.62 387 THR A O 1
ATOM 2946 N N . ILE A 1 388 ? 11.936 -1.340 -37.688 1.00 98.69 388 ILE A N 1
ATOM 2947 C CA . ILE A 1 388 ? 11.804 -2.708 -37.191 1.00 98.69 388 ILE A CA 1
ATOM 2948 C C . ILE A 1 388 ? 12.499 -3.641 -38.170 1.00 98.69 388 ILE A C 1
ATOM 2950 O O . ILE A 1 388 ? 12.167 -3.686 -39.359 1.00 98.69 388 ILE A O 1
ATOM 2954 N N . TYR A 1 389 ? 13.442 -4.406 -37.639 1.00 98.62 389 TYR A N 1
ATOM 2955 C CA . TYR A 1 389 ? 14.171 -5.433 -38.365 1.00 98.62 389 TYR A CA 1
ATOM 2956 C C . TYR A 1 389 ? 13.656 -6.811 -37.968 1.00 98.62 389 TYR A C 1
ATOM 2958 O O . TYR A 1 389 ? 13.325 -7.031 -36.802 1.00 98.62 389 TYR A O 1
ATOM 2966 N N . GLN A 1 390 ? 13.620 -7.749 -38.911 1.00 98.00 390 GLN A N 1
ATOM 2967 C CA . GLN A 1 390 ? 13.272 -9.138 -38.622 1.00 98.00 390 GLN A CA 1
ATOM 2968 C C . GLN A 1 390 ? 14.529 -10.003 -38.561 1.00 98.00 390 GLN A C 1
ATOM 2970 O O . GLN A 1 390 ? 15.335 -10.010 -39.486 1.00 98.00 390 GLN A O 1
ATOM 2975 N N . VAL A 1 391 ? 14.673 -10.765 -37.480 1.00 97.00 391 VAL A N 1
ATOM 2976 C CA . VAL A 1 391 ? 15.695 -11.803 -37.357 1.00 97.00 391 VAL A CA 1
ATOM 2977 C C . VAL A 1 391 ? 15.202 -13.035 -38.105 1.00 97.00 391 VAL A C 1
ATOM 2979 O O . VAL A 1 391 ? 14.136 -13.576 -37.806 1.00 97.00 391 VAL A O 1
ATOM 2982 N N . MET A 1 392 ? 15.967 -13.453 -39.109 1.00 87.56 392 MET A N 1
ATOM 2983 C CA . MET A 1 392 ? 15.684 -14.673 -39.857 1.00 87.56 392 MET A CA 1
ATOM 2984 C C . MET A 1 392 ? 16.107 -15.872 -39.007 1.00 87.56 392 MET A C 1
ATOM 2986 O O . MET A 1 392 ? 17.244 -15.917 -38.525 1.00 87.56 392 MET A O 1
ATOM 2990 N N . SER A 1 393 ? 15.192 -16.821 -38.807 1.00 71.06 393 SER A N 1
ATOM 2991 C CA . SER A 1 393 ? 15.551 -18.143 -38.300 1.00 71.06 393 SER A CA 1
ATOM 2992 C C . SER A 1 393 ? 16.449 -18.825 -39.327 1.00 71.06 393 SER A C 1
ATOM 2994 O O . SER A 1 393 ? 16.173 -18.741 -40.524 1.00 71.06 393 SER A O 1
ATOM 2996 N N . ASP A 1 394 ? 17.507 -19.485 -38.864 1.00 62.78 394 ASP A N 1
ATOM 2997 C CA . ASP A 1 394 ? 18.162 -20.496 -39.687 1.00 62.78 394 ASP A CA 1
ATOM 2998 C C . ASP A 1 394 ? 17.142 -21.644 -39.807 1.00 62.78 394 ASP A C 1
ATOM 3000 O O . ASP A 1 394 ? 16.829 -22.280 -38.800 1.00 62.78 394 ASP A O 1
ATOM 3004 N N . GLU A 1 395 ? 16.515 -21.804 -40.976 1.00 40.53 395 GLU A N 1
ATOM 3005 C CA . GLU A 1 395 ? 15.785 -23.040 -41.305 1.00 40.53 395 GLU A CA 1
ATOM 3006 C C . GLU A 1 395 ? 16.758 -24.202 -41.508 1.00 40.53 395 GLU A C 1
ATOM 3008 O O . GLU A 1 395 ? 17.814 -23.985 -42.153 1.00 40.53 395 GLU A O 1
#

Foldseek 3Di:
DDALFPDKAWQQFDADFPVNVCLLCVLLVLLLVVLLVVLQVVLVVVVLDDPVVLLCQLQVQLVCVLVVLQVVLVVCLVVCCVPPPVSVVLVVVVQVVQVVVPHHSVNRNVVCVVRVCLSSVLSSSLSSLVSSLVSLDDDPPDDDPPCVNVVLNLLSVLQNQLSCLQNVLRTMAGDGPVSDRVVSNVVSNVSSSVSSVVSSVVSLVCQLVVDPDPVSNVVSVVSVVVSVVSVCPCVVPVVVVVCVVQVVPHDDDPPPCRRVCVVVVFVVVVLVCCLVPPPPQAEEQFQEEEPPDCVFPVSCVSNVHHYLHHHQVVVCNVPVDCPRVVVSNVLSLCLQADLDLVSNLVSCVVSNHFKYKDFPRSVVYDPSSNVSQVVPFDFPDDDPGMTMTGRDDPD

Solvent-accessible surface area (backbone atoms only — not comparable to full-atom values): 21418 Å² total; per-residue (Å²): 127,48,72,48,64,78,45,84,40,59,37,82,50,70,64,67,53,56,70,64,52,40,74,77,42,39,45,41,51,55,44,49,50,54,44,51,52,50,54,50,54,52,28,37,76,68,70,54,42,54,68,70,59,50,52,50,50,14,52,53,44,4,49,50,48,44,52,50,52,49,51,52,33,50,51,52,42,52,51,36,51,74,76,31,72,67,48,38,52,53,49,52,50,51,52,52,58,35,47,77,75,77,42,53,74,64,58,29,44,50,53,39,69,78,49,46,60,44,54,46,51,40,30,21,49,46,33,39,50,52,53,52,51,61,46,63,55,68,61,91,93,56,82,83,86,77,60,57,68,59,56,52,52,50,32,50,46,31,43,43,51,21,38,48,41,56,47,43,47,46,40,35,23,50,36,39,95,80,75,50,49,61,66,36,43,53,60,35,45,52,52,23,49,56,34,30,52,57,26,30,54,50,42,51,51,50,51,45,76,74,42,89,52,71,68,56,26,48,54,44,49,49,52,50,51,52,26,52,52,60,64,42,48,54,62,68,52,50,49,58,50,56,45,58,77,70,38,81,86,51,81,94,71,91,56,76,53,74,63,61,29,69,83,38,52,47,58,39,54,52,31,53,49,44,55,74,67,54,61,90,79,42,25,33,42,63,52,68,25,53,89,96,38,83,83,37,38,49,56,37,70,73,45,71,33,48,48,85,49,42,54,56,70,59,48,28,51,54,51,63,47,54,83,70,56,46,62,45,50,53,47,54,53,44,47,43,44,41,68,55,56,66,62,32,52,52,55,35,56,76,65,55,35,36,34,42,55,43,35,76,73,42,66,77,43,50,65,66,14,56,56,36,48,75,76,79,33,57,77,78,44,75,61,99,53,29,40,32,28,40,53,79,75,88,127